Protein 4YF4 (pdb70)

B-factor: mean 24.57, std 9.75, range [5.61, 74.98]

CATH classification: 3.40.1050.10

Structure (mmCIF, N/CA/C/O backbone):
data_4YF4
#
_entry.id   4YF4
#
_cell.length_a   101.142
_cell.length_b   154.345
_cell.length_c   157.732
_cell.angle_alpha   90.00
_cell.angle_beta   90.00
_cell.angle_gamma   90.00
#
_symmetry.space_group_name_H-M   'F 2 2 2'
#
loop_
_entity.id
_entity.type
_entity.pdbx_description
1 polymer 'Beta-carbonic anhydrase 1'
2 non-polymer 'ZINC ION'
3 non-polymer 'MAGNESIUM ION'
4 non-polymer 'CHLORIDE ION'
5 water water
#
loop_
_atom_site.group_PDB
_atom_site.id
_atom_site.type_symbol
_atom_site.label_atom_id
_atom_site.label_alt_id
_atom_site.label_comp_id
_atom_site.label_asym_id
_atom_site.label_entity_id
_atom_site.label_seq_id
_atom_site.pdbx_PDB_ins_code
_atom_site.Cartn_x
_atom_site.Cartn_y
_atom_site.Cartn_z
_atom_site.occupancy
_atom_site.B_iso_or_equiv
_atom_site.auth_seq_id
_atom_site.auth_comp_id
_atom_site.auth_asym_id
_atom_site.auth_atom_id
_atom_site.pdbx_PDB_model_num
ATOM 1 N N . GLY A 1 10 ? 2.745 -11.579 -28.555 1.00 54.29 1 GLY A N 1
ATOM 2 C CA . GLY A 1 10 ? 2.423 -12.951 -28.910 1.00 47.13 1 GLY A CA 1
ATOM 3 C C . GLY A 1 10 ? 3.186 -13.959 -28.072 1.00 38.95 1 GLY A C 1
ATOM 4 O O . GLY A 1 10 ? 4.409 -13.906 -27.978 1.00 38.71 1 GLY A O 1
ATOM 5 N N . THR A 1 11 ? 2.457 -14.877 -27.451 1.00 25.06 2 THR A N 1
ATOM 6 C CA . THR A 1 11 ? 3.064 -15.944 -26.655 1.00 21.99 2 THR A CA 1
ATOM 7 C C . THR A 1 11 ? 2.944 -17.271 -27.389 1.00 24.18 2 THR A C 1
ATOM 8 O O . THR A 1 11 ? 2.276 -17.345 -28.420 1.00 18.06 2 THR A O 1
ATOM 12 N N . VAL A 1 12 ? 3.595 -18.315 -26.871 1.00 18.48 3 VAL A N 1
ATOM 13 C CA . VAL A 1 12 ? 3.417 -19.656 -27.418 1.00 19.18 3 VAL A CA 1
ATOM 14 C C . VAL A 1 12 ? 1.961 -20.097 -27.262 1.00 18.51 3 VAL A C 1
ATOM 15 O O . VAL A 1 12 ? 1.401 -20.747 -28.151 1.00 23.07 3 VAL A O 1
ATOM 19 N N . THR A 1 13 ? 1.353 -19.731 -26.135 1.00 19.26 4 THR A N 1
ATOM 20 C CA . THR A 1 13 ? -0.060 -20.032 -25.891 1.00 18.58 4 THR A CA 1
ATOM 21 C C . THR A 1 13 ? -0.912 -19.496 -27.041 1.00 18.97 4 THR A C 1
ATOM 22 O O . THR A 1 13 ? -1.787 -20.202 -27.548 1.00 18.99 4 THR A O 1
ATOM 26 N N . ASP A 1 14 ? -0.644 -18.259 -27.466 1.00 19.56 5 ASP A N 1
ATOM 27 C CA . ASP A 1 14 ? -1.389 -17.679 -28.597 1.00 20.48 5 ASP A CA 1
ATOM 28 C C . ASP A 1 14 ? -1.234 -18.534 -29.854 1.00 24.87 5 ASP A C 1
ATOM 29 O O . ASP A 1 14 ? -2.194 -18.767 -30.582 1.00 22.88 5 ASP A O 1
ATOM 34 N N . ASP A 1 15 ? -0.010 -18.982 -30.110 1.00 19.00 6 ASP A N 1
ATOM 35 C CA . ASP A 1 15 ? 0.284 -19.802 -31.280 1.00 19.29 6 ASP A CA 1
ATOM 36 C C . ASP A 1 15 ? -0.468 -21.128 -31.197 1.00 22.31 6 ASP A C 1
ATOM 37 O O . ASP A 1 15 ? -1.057 -21.583 -32.180 1.00 20.59 6 ASP A O 1
ATOM 42 N N . TYR A 1 16 ? -0.439 -21.743 -30.018 1.00 16.71 7 TYR A N 1
ATOM 43 C CA . TYR A 1 16 ? -1.095 -23.034 -29.831 1.00 17.40 7 TYR A CA 1
ATOM 44 C C . TYR A 1 16 ? -2.616 -22.917 -30.005 1.00 21.22 7 TYR A C 1
ATOM 45 O O . TYR A 1 16 ? -3.243 -23.804 -30.572 1.00 18.04 7 TYR A O 1
ATOM 54 N N . LEU A 1 17 ? -3.197 -21.817 -29.524 1.00 23.15 8 LEU A N 1
ATOM 55 C CA . LEU A 1 17 ? -4.623 -21.561 -29.724 1.00 23.99 8 LEU A CA 1
ATOM 56 C C . LEU A 1 17 ? -4.949 -21.419 -31.206 1.00 24.41 8 LEU A C 1
ATOM 57 O O . LEU A 1 17 ? -5.970 -21.923 -31.673 1.00 23.49 8 LEU A O 1
ATOM 62 N N . ALA A 1 18 ? -4.077 -20.738 -31.947 1.00 22.78 9 ALA A N 1
ATOM 63 C CA . ALA A 1 18 ? -4.242 -20.630 -33.387 1.00 25.88 9 ALA A CA 1
ATOM 64 C C . ALA A 1 18 ? -4.210 -22.015 -34.031 1.00 26.72 9 ALA A C 1
ATOM 65 O O . ALA A 1 18 ? -5.012 -22.303 -34.923 1.00 22.06 9 ALA A O 1
ATOM 67 N N . ASN A 1 19 ? -3.293 -22.870 -33.576 1.00 26.72 10 ASN A N 1
ATOM 68 C CA . ASN A 1 19 ? -3.244 -24.251 -34.051 1.00 23.92 10 ASN A CA 1
ATOM 69 C C . ASN A 1 19 ? -4.560 -24.962 -33.781 1.00 24.89 10 ASN A C 1
ATOM 70 O O . ASN A 1 19 ? -5.022 -25.770 -34.591 1.00 22.62 10 ASN A O 1
ATOM 75 N N . ASN A 1 20 ? -5.172 -24.647 -32.644 1.00 20.11 11 ASN A N 1
ATOM 76 C CA . ASN A 1 20 ? -6.399 -25.320 -32.257 1.00 18.62 11 ASN A CA 1
ATOM 77 C C . ASN A 1 20 ? -7.580 -25.020 -33.182 1.00 21.82 11 ASN A C 1
ATOM 78 O O . ASN A 1 20 ? -8.453 -25.870 -33.384 1.00 21.63 11 ASN A O 1
ATOM 83 N N . VAL A 1 21 ? -7.587 -23.824 -33.763 1.00 21.33 12 VAL A N 1
ATOM 84 C CA . VAL A 1 21 ? -8.607 -23.454 -34.734 1.00 23.73 12 VAL A CA 1
ATOM 85 C C . VAL A 1 21 ? -8.541 -24.389 -35.938 1.00 23.99 12 VAL A C 1
ATOM 86 O O . VAL A 1 21 ? -9.570 -24.832 -36.443 1.00 25.04 12 VAL A O 1
ATOM 90 N N . ASP A 1 22 ? -7.325 -24.691 -36.384 1.00 25.45 13 ASP A N 1
ATOM 91 C CA . ASP A 1 22 ? -7.126 -25.624 -37.498 1.00 26.32 13 ASP A CA 1
ATOM 92 C C . ASP A 1 22 ? -7.483 -27.047 -37.101 1.00 24.43 13 ASP A C 1
ATOM 93 O O . ASP A 1 22 ? -8.084 -27.784 -37.882 1.00 32.48 13 ASP A O 1
ATOM 98 N N . TYR A 1 23 ? -7.107 -27.437 -35.886 1.00 26.25 14 TYR A N 1
ATOM 99 C CA . TYR A 1 23 ? -7.461 -28.758 -35.377 1.00 24.66 14 TYR A CA 1
ATOM 100 C C . TYR A 1 23 ? -8.980 -28.907 -35.376 1.00 26.41 14 TYR A C 1
ATOM 101 O O . TYR A 1 23 ? -9.521 -29.909 -35.843 1.00 25.76 14 TYR A O 1
ATOM 110 N N . ALA A 1 24 ? -9.655 -27.881 -34.870 1.00 25.10 15 ALA A N 1
ATOM 111 C CA . ALA A 1 24 ? -11.107 -27.889 -34.743 1.00 24.67 15 ALA A CA 1
ATOM 112 C C . ALA A 1 24 ? -11.816 -28.004 -36.087 1.00 29.02 15 ALA A C 1
ATOM 113 O O . ALA A 1 24 ? -12.880 -28.626 -36.189 1.00 28.26 15 ALA A O 1
ATOM 115 N N . SER A 1 25 ? -11.231 -27.397 -37.117 1.00 28.35 16 SER A N 1
ATOM 116 C CA . SER A 1 25 ? -11.835 -27.390 -38.451 1.00 37.31 16 SER A CA 1
ATOM 117 C C . SER A 1 25 ? -11.993 -28.791 -39.043 1.00 40.63 16 SER A C 1
ATOM 118 O O . SER A 1 25 ? -12.883 -29.031 -39.858 1.00 45.45 16 SER A O 1
ATOM 121 N N . GLY A 1 26 ? -11.141 -29.719 -38.625 1.00 40.75 17 GLY A N 1
ATOM 122 C CA . GLY A 1 26 ? -11.212 -31.079 -39.129 1.00 47.46 17 GLY A CA 1
ATOM 123 C C . GLY A 1 26 ? -11.549 -32.104 -38.062 1.00 46.95 17 GLY A C 1
ATOM 124 O O . GLY A 1 26 ? -11.214 -33.281 -38.202 1.00 46.31 17 GLY A O 1
ATOM 125 N N . PHE A 1 27 ? -12.216 -31.658 -36.999 1.00 40.94 18 PHE A N 1
ATOM 126 C CA . PHE A 1 27 ? -12.539 -32.532 -35.874 1.00 34.90 18 PHE A CA 1
ATOM 127 C C . PHE A 1 27 ? -13.863 -33.261 -36.050 1.00 41.34 18 PHE A C 1
ATOM 128 O O . PHE A 1 27 ? -14.861 -32.678 -36.469 1.00 46.36 18 PHE A O 1
ATOM 136 N N . LYS A 1 28 ? -13.859 -34.542 -35.708 1.00 49.50 19 LYS A N 1
ATOM 137 C CA . LYS A 1 28 ? -15.082 -35.327 -35.659 1.00 53.25 19 LYS A CA 1
ATOM 138 C C . LYS A 1 28 ? -15.319 -35.765 -34.219 1.00 47.27 19 LYS A C 1
ATOM 139 O O . LYS A 1 28 ? -14.389 -36.182 -33.521 1.00 45.61 19 LYS A O 1
ATOM 145 N N . GLY A 1 29 ? -16.562 -35.656 -33.768 1.00 39.98 20 GLY A N 1
ATOM 146 C CA . GLY A 1 29 ? -16.894 -35.985 -32.393 1.00 31.31 20 GLY A CA 1
ATOM 147 C C . GLY A 1 29 ? -18.339 -35.636 -32.132 1.00 33.25 20 GLY A C 1
ATOM 148 O O . GLY A 1 29 ? -18.988 -35.049 -32.987 1.00 37.00 20 GLY A O 1
ATOM 149 N N . PRO A 1 30 ? -18.843 -35.961 -30.937 1.00 32.61 21 PRO A N 1
ATOM 150 C CA . PRO A 1 30 ? -18.071 -36.507 -29.823 1.00 30.27 21 PRO A CA 1
ATOM 151 C C . PRO A 1 30 ? -17.933 -38.033 -29.846 1.00 31.24 21 PRO A C 1
ATOM 152 O O . PRO A 1 30 ? -18.770 -38.747 -30.413 1.00 31.07 21 PRO A O 1
ATOM 156 N N . LEU A 1 31 ? -16.867 -38.517 -29.217 1.00 25.45 22 LEU A N 1
ATOM 157 C CA . LEU A 1 31 ? -16.664 -39.952 -29.004 1.00 27.79 22 LEU A CA 1
ATOM 158 C C . LEU A 1 31 ? -17.162 -40.280 -27.605 1.00 28.83 22 LEU A C 1
ATOM 159 O O . LEU A 1 31 ? -17.346 -39.376 -26.793 1.00 31.68 22 LEU A O 1
ATOM 164 N N . PRO A 1 32 ? -17.388 -41.570 -27.309 1.00 31.98 23 PRO A N 1
ATOM 165 C CA . PRO A 1 32 ? -17.768 -41.936 -25.937 1.00 32.14 23 PRO A CA 1
ATOM 166 C C . PRO A 1 32 ? -16.647 -41.679 -24.930 1.00 22.88 23 PRO A C 1
ATOM 167 O O . PRO A 1 32 ? -15.465 -41.724 -25.271 1.00 21.82 23 PRO A O 1
ATOM 171 N N . MET A 1 33 ? -17.029 -41.440 -23.682 1.00 19.66 24 MET A N 1
ATOM 172 C CA . MET A 1 33 ? -16.073 -41.239 -22.591 1.00 20.13 24 MET A CA 1
ATOM 173 C C . MET A 1 33 ? -15.149 -42.444 -22.284 1.00 20.02 24 MET A C 1
ATOM 174 O O . MET A 1 33 ? -13.937 -42.272 -22.119 1.00 20.71 24 MET A O 1
ATOM 179 N N . PRO A 1 34 ? -15.708 -43.671 -22.193 1.00 20.95 25 PRO A N 1
ATOM 180 C CA . PRO A 1 34 ? -14.800 -44.761 -21.815 1.00 20.84 25 PRO A CA 1
ATOM 181 C C . PRO A 1 34 ? -13.782 -45.085 -22.915 1.00 22.81 25 PRO A C 1
ATOM 182 O O . PRO A 1 34 ? -14.166 -45.189 -24.076 1.00 21.65 25 PRO A O 1
ATOM 186 N N . PRO A 1 35 ? -12.500 -45.235 -22.544 1.00 19.98 26 PRO A N 1
ATOM 187 C CA . PRO A 1 35 ? -11.449 -45.639 -23.486 1.00 18.68 26 PRO A CA 1
ATOM 188 C C . PRO A 1 35 ? -11.871 -46.873 -24.290 1.00 19.89 26 PRO A C 1
ATOM 189 O O . PRO A 1 35 ? -12.157 -47.915 -23.706 1.00 17.42 26 PRO A O 1
ATOM 193 N N . SER A 1 36 ? -11.932 -46.753 -25.613 1.00 22.07 27 SER A N 1
ATOM 194 C CA . SER A 1 36 ? -12.394 -47.867 -26.438 1.00 24.41 27 SER A CA 1
ATOM 195 C C . SER A 1 36 ? -11.457 -49.067 -26.337 1.00 18.01 27 SER A C 1
ATOM 196 O O . SER A 1 36 ? -11.856 -50.191 -26.599 1.00 21.15 27 SER A O 1
ATOM 199 N N . LYS A 1 37 ? -10.214 -48.831 -25.933 1.00 22.10 28 LYS A N 1
ATOM 200 C CA . LYS A 1 37 ? -9.241 -49.917 -25.843 1.00 24.28 28 LYS A CA 1
ATOM 201 C C . LYS A 1 37 ? -8.960 -50.321 -24.401 1.00 22.42 28 LYS A C 1
ATOM 202 O O . LYS A 1 37 ? -8.070 -51.128 -24.144 1.00 20.10 28 LYS A O 1
ATOM 208 N N . HIS A 1 38 ? -9.713 -49.747 -23.465 1.00 19.09 29 HIS A N 1
ATOM 209 C CA . HIS A 1 38 ? -9.622 -50.146 -22.056 1.00 19.37 29 HIS A CA 1
ATOM 210 C C . HIS A 1 38 ? -8.173 -50.220 -21.566 1.00 19.51 29 HIS A C 1
ATOM 211 O O . HIS A 1 38 ? -7.745 -51.220 -20.987 1.00 18.18 29 HIS A O 1
ATOM 218 N N . ILE A 1 39 ? -7.414 -49.161 -21.824 1.00 18.03 30 ILE A N 1
ATOM 219 C CA . ILE A 1 39 ? -6.003 -49.156 -21.458 1.00 17.27 30 ILE A CA 1
ATOM 220 C C . ILE A 1 39 ? -5.634 -47.802 -20.875 1.00 19.24 30 ILE A C 1
ATOM 221 O O . ILE A 1 39 ? -6.232 -46.780 -21.246 1.00 14.11 30 ILE A O 1
ATOM 226 N N . ALA A 1 40 ? -4.686 -47.808 -19.933 1.00 12.60 31 ALA A N 1
ATOM 227 C CA . ALA A 1 40 ? -4.128 -46.581 -19.370 1.00 11.91 31 ALA A CA 1
ATOM 228 C C . ALA A 1 40 ? -2.606 -46.560 -19.521 1.00 12.16 31 ALA A C 1
ATOM 229 O O . ALA A 1 40 ? -1.928 -47.561 -19.256 1.00 15.12 31 ALA A O 1
ATOM 231 N N . ILE A 1 41 ? -2.081 -45.422 -19.973 1.00 11.38 32 ILE A N 1
ATOM 232 C CA . ILE A 1 41 ? -0.647 -45.207 -20.091 1.00 18.09 32 ILE A CA 1
ATOM 233 C C . ILE A 1 41 ? -0.229 -44.245 -18.980 1.00 17.18 32 ILE A C 1
ATOM 234 O O . ILE A 1 41 ? -0.862 -43.205 -18.799 1.00 15.81 32 ILE A O 1
ATOM 239 N N . VAL A 1 42 ? 0.806 -44.604 -18.222 1.00 10.56 33 VAL A N 1
ATOM 240 C CA . VAL A 1 42 ? 1.465 -43.674 -17.296 1.00 13.96 33 VAL A CA 1
ATOM 241 C C . VAL A 1 42 ? 2.783 -43.301 -17.935 1.00 18.29 33 VAL A C 1
ATOM 242 O O . VAL A 1 42 ? 3.596 -44.174 -18.254 1.00 18.79 33 VAL A O 1
ATOM 246 N N . ALA A 1 43 ? 2.997 -42.007 -18.145 1.00 14.12 34 ALA A N 1
ATOM 247 C CA . ALA A 1 43 ? 4.181 -41.581 -18.846 1.00 15.54 34 ALA A CA 1
ATOM 248 C C . ALA A 1 43 ? 4.804 -40.346 -18.206 1.00 18.95 34 ALA A C 1
ATOM 249 O O . ALA A 1 43 ? 4.281 -39.776 -17.244 1.00 15.05 34 ALA A O 1
ATOM 251 N N . CYS A 1 44 ? 5.941 -39.947 -18.749 1.00 20.63 35 CYS A N 1
ATOM 252 C CA A CYS A 1 44 ? 6.641 -38.782 -18.262 0.70 20.23 35 CYS A CA 1
ATOM 253 C CA B CYS A 1 44 ? 6.642 -38.769 -18.259 0.30 20.21 35 CYS A CA 1
ATOM 254 C C . CYS A 1 44 ? 6.160 -37.539 -19.009 1.00 21.03 35 CYS A C 1
ATOM 255 O O . CYS A 1 44 ? 5.692 -37.637 -20.144 1.00 21.95 35 CYS A O 1
ATOM 260 N N . MET A 1 45 ? 6.291 -36.375 -18.385 1.00 19.79 36 MET A N 1
ATOM 261 C CA . MET A 1 45 ? 5.854 -35.134 -19.031 1.00 18.93 36 MET A CA 1
ATOM 262 C C . MET A 1 45 ? 6.859 -34.637 -20.071 1.00 16.16 36 MET A C 1
ATOM 263 O O . MET A 1 45 ? 6.581 -33.672 -20.801 1.00 10.90 36 MET A O 1
ATOM 268 N N . ASP A 1 46 ? 8.022 -35.294 -20.121 1.00 15.88 37 ASP A N 1
ATOM 269 C CA . ASP A 1 46 ? 9.123 -34.938 -21.019 1.00 15.18 37 ASP A CA 1
ATOM 270 C C . ASP A 1 46 ? 8.675 -34.485 -22.408 1.00 15.02 37 ASP A C 1
ATOM 271 O O . ASP A 1 46 ? 7.856 -35.135 -23.072 1.00 15.78 37 ASP A O 1
ATOM 276 N N . ALA A 1 47 ? 9.220 -33.356 -22.835 1.00 15.27 38 ALA A N 1
ATOM 277 C CA . ALA A 1 47 ? 8.856 -32.737 -24.107 1.00 18.82 38 ALA A CA 1
ATOM 278 C C . ALA A 1 47 ? 9.145 -33.640 -25.310 1.00 20.38 38 ALA A C 1
ATOM 279 O O . ALA A 1 47 ? 8.613 -33.429 -26.396 1.00 19.81 38 ALA A O 1
ATOM 281 N N . ARG A 1 48 ? 9.991 -34.645 -25.119 1.00 17.04 39 ARG A N 1
ATOM 282 C CA . ARG A 1 48 ? 10.402 -35.481 -26.243 1.00 18.20 39 ARG A CA 1
ATOM 283 C C . ARG A 1 48 ? 9.507 -36.709 -26.401 1.00 22.22 39 ARG A C 1
ATOM 284 O O . ARG A 1 48 ? 9.732 -37.536 -27.276 1.00 21.40 39 ARG A O 1
ATOM 292 N N . LEU A 1 49 ? 8.486 -36.816 -25.555 1.00 17.32 40 LEU A N 1
ATOM 293 C CA . LEU A 1 49 ? 7.589 -37.968 -25.600 1.00 17.52 40 LEU A CA 1
ATOM 294 C C . LEU A 1 49 ? 6.216 -37.608 -26.134 1.00 19.92 40 LEU A C 1
ATOM 295 O O . LEU A 1 49 ? 5.376 -37.085 -25.408 1.00 15.92 40 LEU A O 1
ATOM 300 N N . ASP A 1 50 ? 6.002 -37.874 -27.417 1.00 15.33 41 ASP A N 1
ATOM 301 C CA . ASP A 1 50 ? 4.664 -37.780 -27.993 1.00 18.07 41 ASP A CA 1
ATOM 302 C C . ASP A 1 50 ? 4.030 -39.154 -27.803 1.00 22.08 41 ASP A C 1
ATOM 303 O O . ASP A 1 50 ? 4.107 -39.991 -28.700 1.00 19.37 41 ASP A O 1
ATOM 308 N N . VAL A 1 51 ? 3.429 -39.376 -26.634 1.00 17.06 42 VAL A N 1
ATOM 309 C CA . VAL A 1 51 ? 2.864 -40.677 -26.258 1.00 16.15 42 VAL A CA 1
ATOM 310 C C . VAL A 1 51 ? 1.926 -41.282 -27.312 1.00 20.06 42 VAL A C 1
ATOM 311 O O . VAL A 1 51 ? 2.041 -42.463 -27.648 1.00 15.44 42 VAL A O 1
ATOM 315 N N . TYR A 1 52 ? 1.020 -40.471 -27.848 1.00 15.10 43 TYR A N 1
ATOM 316 C CA . TYR A 1 52 ? 0.098 -40.948 -28.879 1.00 17.03 43 TYR A CA 1
ATOM 317 C C . TYR A 1 52 ? 0.829 -41.512 -30.109 1.00 24.11 43 TYR A C 1
ATOM 318 O O . TYR A 1 52 ? 0.542 -42.628 -30.561 1.00 16.43 43 TYR A O 1
ATOM 327 N N . ARG A 1 53 ? 1.769 -40.752 -30.666 0.96 15.26 44 ARG A N 1
ATOM 328 C CA . ARG A 1 53 ? 2.461 -41.226 -31.862 0.96 18.56 44 ARG A CA 1
ATOM 329 C C . ARG A 1 53 ? 3.407 -42.375 -31.510 0.96 17.62 44 ARG A C 1
ATOM 330 O O . ARG A 1 53 ? 3.615 -43.275 -32.302 0.96 18.17 44 ARG A O 1
ATOM 338 N N . MET A 1 54 ? 3.947 -42.350 -30.302 1.00 20.24 45 MET A N 1
ATOM 339 C CA . MET A 1 54 ? 4.895 -43.372 -29.890 1.00 20.39 45 MET A CA 1
ATOM 340 C C . MET A 1 54 ? 4.286 -44.783 -29.889 1.00 19.26 45 MET A C 1
ATOM 341 O O . MET A 1 54 ? 4.969 -45.768 -30.202 1.00 20.82 45 MET A O 1
ATOM 346 N N . LEU A 1 55 ? 2.998 -44.857 -29.556 1.00 18.15 46 LEU A N 1
ATOM 347 C CA . LEU A 1 55 ? 2.260 -46.113 -29.427 1.00 15.96 46 LEU A CA 1
ATOM 348 C C . LEU A 1 55 ? 1.160 -46.298 -30.474 1.00 19.02 46 LEU A C 1
ATOM 349 O O . LEU A 1 55 ? 0.381 -47.250 -30.386 1.00 16.90 46 LEU A O 1
ATOM 354 N N . GLY A 1 56 ? 1.083 -45.394 -31.450 1.00 20.44 47 GLY A N 1
ATOM 355 C CA . GLY A 1 56 ? 0.061 -45.463 -32.482 1.00 23.40 47 GLY A CA 1
ATOM 356 C C . GLY A 1 56 ? -1.372 -45.364 -31.967 1.00 26.94 47 GLY A C 1
ATOM 357 O O . GLY A 1 56 ? -2.276 -46.018 -32.499 1.00 23.77 47 GLY A O 1
ATOM 358 N N . ILE A 1 57 ? -1.571 -44.547 -30.934 1.00 19.78 48 ILE A N 1
ATOM 359 C CA . ILE A 1 57 ? -2.879 -44.368 -30.303 1.00 21.48 48 ILE A CA 1
ATOM 360 C C . ILE A 1 57 ? -3.775 -43.435 -31.123 1.00 20.44 48 ILE A C 1
ATOM 361 O O . ILE A 1 57 ? -3.302 -42.432 -31.655 1.00 18.00 48 ILE A O 1
ATOM 366 N N . LYS A 1 58 ? -5.059 -43.775 -31.228 1.00 18.55 49 LYS A N 1
ATOM 367 C CA . LYS A 1 58 ? -6.037 -42.907 -31.882 1.00 17.19 49 LYS A CA 1
ATOM 368 C C . LYS A 1 58 ? -6.939 -42.281 -30.830 1.00 16.55 49 LYS A C 1
ATOM 369 O O . LYS A 1 58 ? -7.025 -42.778 -29.700 1.00 22.72 49 LYS A O 1
ATOM 375 N N . GLU A 1 59 ? -7.624 -41.198 -31.197 1.00 20.68 50 GLU A N 1
ATOM 376 C CA . GLU A 1 59 ? -8.539 -40.533 -30.267 1.00 22.27 50 GLU A CA 1
ATOM 377 C C . GLU A 1 59 ? -9.607 -41.488 -29.743 1.00 17.77 50 GLU A C 1
ATOM 378 O O . GLU A 1 59 ? -10.207 -42.243 -30.506 1.00 18.76 50 GLU A O 1
ATOM 384 N N . GLY A 1 60 ? -9.833 -41.446 -28.435 1.00 19.21 51 GLY A N 1
ATOM 385 C CA . GLY A 1 60 ? -10.909 -42.191 -27.816 1.00 19.29 51 GLY A CA 1
ATOM 386 C C . GLY A 1 60 ? -10.504 -43.559 -27.291 1.00 18.24 51 GLY A C 1
ATOM 387 O O . GLY A 1 60 ? -11.325 -44.257 -26.692 1.00 18.30 51 GLY A O 1
ATOM 388 N N . GLU A 1 61 ? -9.244 -43.934 -27.502 1.00 17.07 52 GLU A N 1
ATOM 389 C CA . GLU A 1 61 ? -8.789 -45.289 -27.183 1.00 22.64 52 GLU A CA 1
ATOM 390 C C . GLU A 1 61 ? -8.253 -45.478 -25.774 1.00 19.21 52 GLU A C 1
ATOM 391 O O . GLU A 1 61 ? -8.528 -46.505 -25.142 1.00 20.55 52 GLU A O 1
ATOM 397 N N . ALA A 1 62 ? -7.485 -44.501 -25.290 1.00 14.24 53 ALA A N 1
ATOM 398 C CA . ALA A 1 62 ? -6.599 -44.724 -24.148 1.00 13.53 53 ALA A CA 1
ATOM 399 C C . ALA A 1 62 ? -6.563 -43.539 -23.192 1.00 17.42 53 ALA A C 1
ATOM 400 O O . ALA A 1 62 ? -6.536 -42.393 -23.629 1.00 17.22 53 ALA A O 1
ATOM 402 N N . HIS A 1 63 ? -6.558 -43.811 -21.893 1.00 19.02 54 HIS A N 1
ATOM 403 C CA . HIS A 1 63 ? -6.236 -42.763 -20.940 1.00 14.28 54 HIS A CA 1
ATOM 404 C C . HIS A 1 63 ? -4.735 -42.583 -20.960 1.00 16.92 54 HIS A C 1
ATOM 405 O O . HIS A 1 63 ? -3.981 -43.565 -21.034 1.00 15.48 54 HIS A O 1
ATOM 412 N N . VAL A 1 64 ? -4.296 -41.332 -20.900 1.00 11.03 55 VAL A N 1
ATOM 413 C CA . VAL A 1 64 ? -2.876 -41.030 -20.783 1.00 11.63 55 VAL A CA 1
ATOM 414 C C . VAL A 1 64 ? -2.619 -40.151 -19.559 1.00 13.07 55 VAL A C 1
ATOM 415 O O . VAL A 1 64 ? -3.172 -39.049 -19.450 1.00 18.25 55 VAL A O 1
ATOM 419 N N . ILE A 1 65 ? -1.795 -40.643 -18.636 1.00 11.00 56 ILE A N 1
ATOM 420 C CA . ILE A 1 65 ? -1.484 -39.943 -17.391 1.00 9.62 56 ILE A CA 1
ATOM 421 C C . ILE A 1 65 ? -0.001 -39.583 -17.474 1.00 15.90 56 ILE A C 1
ATOM 422 O O . ILE A 1 65 ? 0.813 -40.429 -17.870 1.00 15.86 56 ILE A O 1
ATOM 427 N N . ARG A 1 66 ? 0.347 -38.323 -17.188 1.00 11.85 57 ARG A N 1
ATOM 428 C CA . ARG A 1 66 ? 1.741 -37.885 -17.300 1.00 13.26 57 ARG A CA 1
ATOM 429 C C . ARG A 1 66 ? 2.128 -36.961 -16.160 1.00 18.71 57 ARG A C 1
ATOM 430 O O . ARG A 1 66 ? 1.357 -36.072 -15.788 1.00 11.13 57 ARG A O 1
ATOM 438 N N . ASN A 1 67 ? 3.319 -37.176 -15.604 1.00 14.61 58 ASN A N 1
ATOM 439 C CA . ASN A 1 67 ? 3.873 -36.244 -14.627 1.00 12.72 58 ASN A CA 1
ATOM 440 C C . ASN A 1 67 ? 5.403 -36.183 -14.724 1.00 15.32 58 ASN A C 1
ATOM 441 O O . ASN A 1 67 ? 6.003 -36.862 -15.571 1.00 11.59 58 ASN A O 1
ATOM 446 N N . ALA A 1 68 ? 6.047 -35.377 -13.884 1.00 14.27 59 ALA A N 1
ATOM 447 C CA . ALA A 1 68 ? 7.512 -35.365 -13.886 1.00 12.46 59 ALA A CA 1
ATOM 448 C C . ALA A 1 68 ? 8.087 -36.725 -13.467 1.00 17.22 59 ALA A C 1
ATOM 449 O O . ALA A 1 68 ? 7.872 -37.158 -12.340 1.00 13.48 59 ALA A O 1
ATOM 451 N N . GLY A 1 69 ? 8.810 -37.379 -14.377 1.00 18.73 60 GLY A N 1
ATOM 452 C CA . GLY A 1 69 ? 9.495 -38.634 -14.083 1.00 17.07 60 GLY A CA 1
ATOM 453 C C . GLY A 1 69 ? 8.699 -39.924 -14.176 1.00 11.29 60 GLY A C 1
ATOM 454 O O . GLY A 1 69 ? 9.241 -41.001 -13.894 1.00 12.42 60 GLY A O 1
ATOM 455 N N . CYS A 1 70 ? 7.444 -39.840 -14.634 1.00 10.90 61 CYS A N 1
ATOM 456 C CA A CYS A 1 70 ? 6.554 -41.013 -14.734 0.70 16.00 61 CYS A CA 1
ATOM 457 C CA B CYS A 1 70 ? 6.584 -41.012 -14.746 0.30 15.94 61 CYS A CA 1
ATOM 458 C C . CYS A 1 70 ? 6.481 -41.726 -13.390 1.00 16.93 61 CYS A C 1
ATOM 459 O O . CYS A 1 70 ? 6.581 -42.958 -13.296 1.00 17.14 61 CYS A O 1
ATOM 464 N N . VAL A 1 71 ? 6.293 -40.938 -12.345 1.00 12.63 62 VAL A N 1
ATOM 465 C CA . VAL A 1 71 ? 6.293 -41.434 -10.985 1.00 13.04 62 VAL A CA 1
ATOM 466 C C . VAL A 1 71 ? 4.899 -41.893 -10.592 1.00 9.73 62 VAL A C 1
ATOM 467 O O . VAL A 1 71 ? 3.926 -41.157 -10.785 1.00 15.42 62 VAL A O 1
ATOM 471 N N . VAL A 1 72 ? 4.796 -43.082 -10.008 1.00 10.72 63 VAL A N 1
ATOM 472 C CA . VAL A 1 72 ? 3.517 -43.538 -9.477 1.00 9.93 63 VAL A CA 1
ATOM 473 C C . VAL A 1 72 ? 3.250 -42.869 -8.124 1.00 12.56 63 VAL A C 1
ATOM 474 O O . VAL A 1 72 ? 3.405 -43.469 -7.059 1.00 12.63 63 VAL A O 1
ATOM 478 N N . THR A 1 73 ? 2.883 -41.591 -8.188 1.00 13.68 64 THR A N 1
ATOM 479 C CA . THR A 1 73 ? 2.451 -40.848 -7.021 1.00 18.28 64 THR A CA 1
ATOM 480 C C . THR A 1 73 ? 1.032 -41.266 -6.672 1.00 14.23 64 THR A C 1
ATOM 481 O O . THR A 1 73 ? 0.380 -42.016 -7.409 1.00 14.87 64 THR A O 1
ATOM 485 N N . ASP A 1 74 ? 0.531 -40.740 -5.567 1.00 14.09 65 ASP A N 1
ATOM 486 C CA . ASP A 1 74 ? -0.851 -40.960 -5.216 1.00 14.73 65 ASP A CA 1
ATOM 487 C C . ASP A 1 74 ? -1.816 -40.350 -6.221 1.00 14.87 65 ASP A C 1
ATOM 488 O O . ASP A 1 74 ? -2.942 -40.812 -6.340 1.00 12.81 65 ASP A O 1
ATOM 493 N N . ASP A 1 75 ? -1.382 -39.318 -6.938 1.00 13.83 66 ASP A N 1
ATOM 494 C CA . ASP A 1 75 ? -2.226 -38.730 -7.977 1.00 17.92 66 ASP A CA 1
ATOM 495 C C . ASP A 1 75 ? -2.368 -39.753 -9.116 1.00 15.29 66 ASP A C 1
ATOM 496 O O . ASP A 1 75 ? -3.433 -39.900 -9.706 1.00 13.07 66 ASP A O 1
ATOM 501 N N . VAL A 1 76 ? -1.293 -40.478 -9.399 1.00 13.17 67 VAL A N 1
ATOM 502 C CA . VAL A 1 76 ? -1.336 -41.510 -10.433 1.00 10.83 67 VAL A CA 1
ATOM 503 C C . VAL A 1 76 ? -2.208 -42.682 -9.959 1.00 11.54 67 VAL A C 1
ATOM 504 O O . VAL A 1 76 ? -3.019 -43.208 -10.725 1.00 13.31 67 VAL A O 1
ATOM 508 N N . ILE A 1 77 ? -2.081 -43.066 -8.687 1.00 12.51 68 ILE A N 1
ATOM 509 C CA . ILE A 1 77 ? -2.963 -44.106 -8.137 1.00 16.28 68 ILE A CA 1
ATOM 510 C C . ILE A 1 77 ? -4.432 -43.680 -8.218 1.00 16.97 68 ILE A C 1
ATOM 511 O O . ILE A 1 77 ? -5.281 -44.444 -8.667 1.00 16.35 68 ILE A O 1
ATOM 516 N N . ARG A 1 78 ? -4.716 -42.451 -7.783 1.00 15.08 69 ARG A N 1
ATOM 517 C CA . ARG A 1 78 ? -6.049 -41.856 -7.934 1.00 13.82 69 ARG A CA 1
ATOM 518 C C . ARG A 1 78 ? -6.562 -41.949 -9.383 1.00 11.97 69 ARG A C 1
ATOM 519 O O . ARG A 1 78 ? -7.692 -42.396 -9.624 1.00 13.99 69 ARG A O 1
ATOM 527 N N . SER A 1 79 ? -5.747 -41.506 -10.343 1.00 12.18 70 SER A N 1
ATOM 528 C CA . SER A 1 79 ? -6.168 -41.473 -11.740 1.00 14.91 70 SER A CA 1
ATOM 529 C C . SER A 1 79 ? -6.387 -42.891 -12.285 1.00 18.81 70 SER A C 1
ATOM 530 O O . SER A 1 79 ? -7.349 -43.141 -13.010 1.00 16.46 70 SER A O 1
ATOM 533 N N . LEU A 1 80 ? -5.518 -43.818 -11.908 1.00 16.69 71 LEU A N 1
ATOM 534 C CA . LEU A 1 80 ? -5.677 -45.208 -12.340 1.00 15.61 71 LEU A CA 1
ATOM 535 C C . LEU A 1 80 ? -6.905 -45.883 -11.705 1.00 18.09 71 LEU A C 1
ATOM 536 O O . LEU A 1 80 ? -7.592 -46.677 -12.356 1.00 15.66 71 LEU A O 1
ATOM 541 N N . ALA A 1 81 ? -7.157 -45.589 -10.431 1.00 15.27 72 ALA A N 1
ATOM 542 C CA . ALA A 1 81 ? -8.301 -46.147 -9.737 1.00 15.00 72 ALA A CA 1
ATOM 543 C C . ALA A 1 81 ? -9.583 -45.719 -10.426 1.00 19.32 72 ALA A C 1
ATOM 544 O O . ALA A 1 81 ? -10.475 -46.533 -10.633 1.00 17.17 72 ALA A O 1
ATOM 546 N N . ILE A 1 82 ? -9.662 -44.434 -10.776 1.00 17.36 73 ILE A N 1
ATOM 547 C CA . ILE A 1 82 ? -10.802 -43.886 -11.500 1.00 18.50 73 ILE A CA 1
ATOM 548 C C . ILE A 1 82 ? -10.907 -44.513 -12.885 1.00 16.82 73 ILE A C 1
ATOM 549 O O . ILE A 1 82 ? -11.987 -44.929 -13.307 1.00 19.05 73 ILE A O 1
ATOM 554 N N . SER A 1 83 ? -9.768 -44.583 -13.565 1.00 15.16 74 SER A N 1
ATOM 555 C CA . SER A 1 83 ? -9.677 -45.153 -14.903 1.00 13.88 74 SER A CA 1
ATOM 556 C C . SER A 1 83 ? -10.249 -46.566 -14.979 1.00 14.54 74 SER A C 1
ATOM 557 O O . SER A 1 83 ? -10.989 -46.876 -15.901 1.00 16.40 74 SER A O 1
ATOM 560 N N . GLN A 1 84 ? -9.897 -47.407 -14.010 1.00 19.28 75 GLN A N 1
ATOM 561 C CA . GLN A 1 84 ? -10.349 -48.804 -13.980 1.00 16.32 75 GLN A CA 1
ATOM 562 C C . GLN A 1 84 ? -11.772 -48.962 -13.453 1.00 21.21 75 GLN A C 1
ATOM 563 O O . GLN A 1 84 ? -12.612 -49.595 -14.098 1.00 27.07 75 GLN A O 1
ATOM 569 N N . ARG A 1 85 ? -12.040 -48.384 -12.283 1.00 19.22 76 ARG A N 1
ATOM 570 C CA . ARG A 1 85 ? -13.317 -48.578 -11.599 1.00 22.92 76 ARG A CA 1
ATOM 571 C C . ARG A 1 85 ? -14.497 -47.865 -12.261 1.00 20.51 76 ARG A C 1
ATOM 572 O O . ARG A 1 85 ? -15.593 -48.414 -12.322 1.00 25.04 76 ARG A O 1
ATOM 580 N N . LEU A 1 86 ? -14.277 -46.667 -12.784 1.00 16.76 77 LEU A N 1
ATOM 581 C CA . LEU A 1 86 ? -15.376 -45.912 -13.371 1.00 24.42 77 LEU A CA 1
ATOM 582 C C . LEU A 1 86 ? -15.457 -46.004 -14.898 1.00 25.17 77 LEU A C 1
ATOM 583 O O . LEU A 1 86 ? -16.539 -45.877 -15.484 1.00 21.53 77 LEU A O 1
ATOM 588 N N . LEU A 1 87 ? -14.320 -46.250 -15.536 1.00 19.00 78 LEU A N 1
ATOM 589 C CA . LEU A 1 87 ? -14.213 -46.153 -16.993 1.00 21.97 78 LEU A CA 1
ATOM 590 C C . LEU A 1 87 ? -13.621 -47.409 -17.643 1.00 21.30 78 LEU A C 1
ATOM 591 O O . LEU A 1 87 ? -13.251 -47.391 -18.814 1.00 23.13 78 LEU A O 1
ATOM 596 N N . GLY A 1 88 ? -13.525 -48.478 -16.863 1.00 17.60 79 GLY A N 1
ATOM 597 C CA . GLY A 1 88 ? -13.360 -49.827 -17.394 1.00 19.59 79 GLY A CA 1
ATOM 598 C C . GLY A 1 88 ? -12.022 -50.228 -18.005 1.00 19.67 79 GLY A C 1
ATOM 599 O O . GLY A 1 88 ? -11.961 -51.227 -18.710 1.00 23.66 79 GLY A O 1
ATOM 600 N N . THR A 1 89 ? -10.951 -49.479 -17.751 1.00 15.13 80 THR A N 1
ATOM 601 C CA . THR A 1 89 ? -9.640 -49.900 -18.265 1.00 15.26 80 THR A CA 1
ATOM 602 C C . THR A 1 89 ? -9.097 -51.138 -17.528 1.00 16.77 80 THR A C 1
ATOM 603 O O . THR A 1 89 ? -9.367 -51.349 -16.341 1.00 17.40 80 THR A O 1
ATOM 607 N N . ARG A 1 90 ? -8.345 -51.966 -18.246 1.00 16.64 81 ARG A N 1
ATOM 608 C CA . ARG A 1 90 ? -7.812 -53.200 -17.673 1.00 16.66 81 ARG A CA 1
ATOM 609 C C . ARG A 1 90 ? -6.349 -53.461 -18.053 1.00 18.49 81 ARG A C 1
ATOM 610 O O . ARG A 1 90 ? -5.796 -54.491 -17.700 1.00 23.94 81 ARG A O 1
ATOM 618 N N . GLU A 1 91 ? -5.727 -52.551 -18.793 1.00 19.03 82 GLU A N 1
ATOM 619 C CA . GLU A 1 91 ? -4.293 -52.683 -19.067 1.00 15.19 82 GLU A CA 1
ATOM 620 C C . GLU A 1 91 ? -3.576 -51.411 -18.620 1.00 16.22 82 GLU A C 1
ATOM 621 O O . GLU A 1 91 ? -4.147 -50.318 -18.668 1.00 16.93 82 GLU A O 1
ATOM 627 N N . ILE A 1 92 ? -2.339 -51.568 -18.162 1.00 16.10 83 ILE A N 1
ATOM 628 C CA . ILE A 1 92 ? -1.511 -50.433 -17.778 1.00 16.11 83 ILE A CA 1
ATOM 629 C C . ILE A 1 92 ? -0.147 -50.528 -18.450 1.00 17.98 83 ILE A C 1
ATOM 630 O O . ILE A 1 92 ? 0.518 -51.559 -18.366 1.00 16.95 83 ILE A O 1
ATOM 635 N N . ILE A 1 93 ? 0.261 -49.455 -19.128 1.00 15.09 84 ILE A N 1
ATOM 636 C CA . ILE A 1 93 ? 1.618 -49.340 -19.642 1.00 14.93 84 ILE A CA 1
ATOM 637 C C . ILE A 1 93 ? 2.315 -48.228 -18.857 1.00 12.66 84 ILE A C 1
ATOM 638 O O . ILE A 1 93 ? 1.791 -47.110 -18.761 1.00 17.75 84 ILE A O 1
ATOM 643 N N . LEU A 1 94 ? 3.460 -48.543 -18.263 1.00 13.72 85 LEU A N 1
ATOM 644 C CA . LEU A 1 94 ? 4.316 -47.522 -17.646 1.00 20.36 85 LEU A CA 1
ATOM 645 C C . LEU A 1 94 ? 5.472 -47.205 -18.585 1.00 22.03 85 LEU A C 1
ATOM 646 O O . LEU A 1 94 ? 6.146 -48.123 -19.074 1.00 22.39 85 LEU A O 1
ATOM 651 N N . LEU A 1 95 ? 5.734 -45.916 -18.798 1.00 17.23 86 LEU A N 1
ATOM 652 C CA . LEU A 1 95 ? 6.824 -45.483 -19.671 1.00 21.20 86 LEU A CA 1
ATOM 653 C C . LEU A 1 95 ? 7.826 -44.571 -18.970 1.00 20.74 86 LEU A C 1
ATOM 654 O O . LEU A 1 95 ? 7.533 -43.400 -18.786 1.00 30.23 86 LEU A O 1
ATOM 659 N N . HIS A 1 96 ? 9.011 -45.063 -18.624 1.00 18.26 87 HIS A N 1
ATOM 660 C CA . HIS A 1 96 ? 10.101 -44.145 -18.302 1.00 15.41 87 HIS A CA 1
ATOM 661 C C . HIS A 1 96 ? 10.840 -43.868 -19.601 1.00 22.92 87 HIS A C 1
ATOM 662 O O . HIS A 1 96 ? 10.406 -44.293 -20.667 1.00 19.35 87 HIS A O 1
ATOM 669 N N . HIS A 1 97 ? 11.963 -43.165 -19.521 1.00 19.17 88 HIS A N 1
ATOM 670 C CA . HIS A 1 97 ? 12.766 -42.949 -20.717 1.00 25.65 88 HIS A CA 1
ATOM 671 C C . HIS A 1 97 ? 14.215 -42.597 -20.396 1.00 22.72 88 HIS A C 1
ATOM 672 O O . HIS A 1 97 ? 14.537 -42.271 -19.250 1.00 23.07 88 HIS A O 1
ATOM 679 N N . THR A 1 98 ? 15.077 -42.649 -21.413 1.00 17.55 89 THR A N 1
ATOM 680 C CA . THR A 1 98 ? 16.481 -42.256 -21.240 1.00 21.56 89 THR A CA 1
ATOM 681 C C . THR A 1 98 ? 16.622 -40.724 -21.201 1.00 23.74 89 THR A C 1
ATOM 682 O O . THR A 1 98 ? 15.746 -40.001 -21.686 1.00 24.36 89 THR A O 1
ATOM 686 N N . ASP A 1 99 ? 17.721 -40.244 -20.619 1.00 31.18 90 ASP A N 1
ATOM 687 C CA . ASP A 1 99 ? 17.963 -38.804 -20.434 1.00 31.20 90 ASP A CA 1
ATOM 688 C C 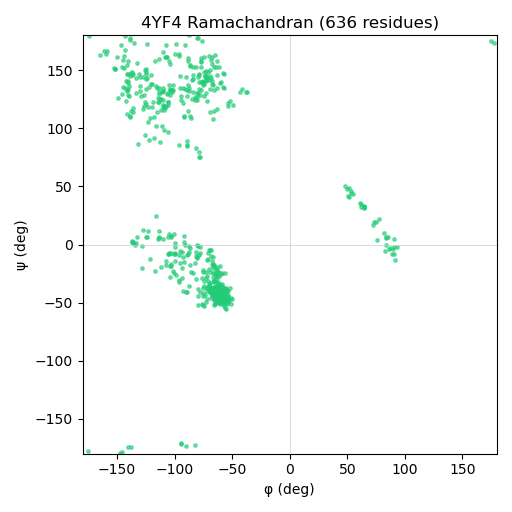. ASP A 1 99 ? 16.810 -38.089 -19.729 1.00 29.18 90 ASP A C 1
ATOM 689 O O . ASP A 1 99 ? 16.391 -37.009 -20.148 1.00 25.81 90 ASP A O 1
ATOM 694 N N . CYS A 1 100 ? 16.291 -38.692 -18.662 1.00 26.22 91 CYS A N 1
ATOM 695 C CA . CYS A 1 100 ? 15.167 -38.101 -17.931 1.00 25.62 91 CYS A CA 1
ATOM 696 C C . CYS A 1 100 ? 15.660 -37.075 -16.909 1.00 28.49 91 CYS A C 1
ATOM 697 O O . CYS A 1 100 ? 16.702 -37.265 -16.285 1.00 20.55 91 CYS A O 1
ATOM 700 N N . GLY A 1 101 ? 14.908 -35.988 -16.752 1.00 34.24 92 GLY A N 1
ATOM 701 C CA . GLY A 1 101 ? 15.287 -34.898 -15.867 1.00 29.61 92 GLY A CA 1
ATOM 702 C C . GLY A 1 101 ? 15.450 -35.292 -14.410 1.00 27.41 92 GLY A C 1
ATOM 703 O O . GLY A 1 101 ? 16.188 -34.633 -13.664 1.00 27.57 92 GLY A O 1
ATOM 704 N N . MET A 1 102 ? 14.770 -36.364 -14.004 1.00 27.26 93 MET A N 1
ATOM 705 C CA . MET A 1 102 ? 14.826 -36.844 -12.621 1.00 28.68 93 MET A CA 1
ATOM 706 C C . MET A 1 102 ? 16.167 -37.479 -12.233 1.00 32.71 93 MET A C 1
ATOM 707 O O . MET A 1 102 ? 16.421 -37.718 -11.048 1.00 35.17 93 MET A O 1
ATOM 712 N N . LEU A 1 103 ? 17.014 -37.762 -13.220 1.00 28.13 94 LEU A N 1
ATOM 713 C CA . LEU A 1 103 ? 18.343 -38.318 -12.947 1.00 36.22 94 LEU A CA 1
ATOM 714 C C . LEU A 1 103 ? 19.364 -37.218 -12.696 1.00 43.52 94 LEU A C 1
ATOM 715 O O . LEU A 1 103 ? 20.511 -37.500 -12.342 1.00 50.94 94 LEU A O 1
ATOM 720 N N . THR A 1 104 ? 18.957 -35.967 -12.892 1.00 39.98 95 THR A N 1
ATOM 721 C CA . THR A 1 104 ? 19.907 -34.856 -12.853 1.00 39.51 95 THR A CA 1
ATOM 722 C C . THR A 1 104 ? 19.923 -34.080 -11.528 1.00 35.31 95 THR A C 1
ATOM 723 O O . THR A 1 104 ? 20.770 -33.207 -11.324 1.00 35.15 95 THR A O 1
ATOM 727 N N . PHE A 1 105 ? 18.995 -34.396 -10.630 1.00 23.54 96 PHE A N 1
ATOM 728 C CA . PHE A 1 105 ? 18.990 -33.767 -9.310 1.00 27.84 96 PHE A CA 1
ATOM 729 C C . PHE A 1 105 ? 18.567 -34.735 -8.219 1.00 22.03 96 PHE A C 1
ATOM 730 O O . PHE A 1 105 ? 18.054 -35.820 -8.503 1.00 26.27 96 PHE A O 1
ATOM 738 N N . THR A 1 106 ? 18.789 -34.331 -6.972 1.00 21.98 97 THR A N 1
ATOM 739 C CA . THR A 1 106 ? 18.336 -35.091 -5.813 1.00 24.04 97 THR A CA 1
ATOM 740 C C . THR A 1 106 ? 17.266 -34.287 -5.082 1.00 23.08 97 THR A C 1
ATOM 741 O O . THR A 1 106 ? 17.170 -33.071 -5.248 1.00 24.58 97 THR A O 1
ATOM 745 N N . ASP A 1 107 ? 16.466 -34.974 -4.274 1.00 22.07 98 ASP A N 1
ATOM 746 C CA . ASP A 1 107 ? 15.331 -34.346 -3.602 1.00 19.27 98 ASP A CA 1
ATOM 747 C C . ASP A 1 107 ? 15.798 -33.300 -2.594 1.00 17.84 98 ASP A C 1
ATOM 748 O O . ASP A 1 107 ? 15.231 -32.211 -2.514 1.00 20.03 98 ASP A O 1
ATOM 753 N N . ASP A 1 108 ? 16.824 -33.643 -1.823 1.00 17.79 99 ASP A N 1
ATOM 754 C CA . ASP A 1 108 ? 17.308 -32.755 -0.772 1.00 21.50 99 ASP A CA 1
ATOM 755 C C . ASP A 1 108 ? 17.848 -31.447 -1.372 1.00 28.30 99 ASP A C 1
ATOM 756 O O . ASP A 1 108 ? 17.574 -30.361 -0.861 1.00 26.69 99 ASP A O 1
ATOM 761 N N . ASP A 1 109 ? 18.576 -31.548 -2.479 1.00 32.46 100 ASP A N 1
ATOM 762 C CA . ASP A 1 109 ? 19.086 -30.356 -3.157 1.00 26.67 100 ASP A CA 1
ATOM 763 C C . ASP A 1 109 ? 17.964 -29.490 -3.716 1.00 25.84 100 ASP A C 1
ATOM 764 O O . ASP A 1 109 ? 18.010 -28.263 -3.611 1.00 29.10 100 ASP A O 1
ATOM 769 N N . PHE A 1 110 ? 16.965 -30.130 -4.318 1.00 22.76 101 PHE A N 1
ATOM 770 C CA . PHE A 1 110 ? 15.865 -29.415 -4.948 1.00 21.85 101 PHE A CA 1
ATOM 771 C C . PHE A 1 110 ? 15.063 -28.684 -3.874 1.00 25.03 101 PHE A C 1
ATOM 772 O O . PHE A 1 110 ? 14.724 -27.511 -4.032 1.00 26.59 101 PHE A O 1
ATOM 780 N N . LYS A 1 111 ? 14.797 -29.371 -2.767 1.00 23.95 102 LYS A N 1
ATOM 781 C CA . LYS A 1 111 ? 14.092 -28.752 -1.651 1.00 23.69 102 LYS A CA 1
ATOM 782 C C . LYS A 1 111 ? 14.878 -27.611 -1.003 1.00 26.85 102 LYS A C 1
ATOM 783 O O . LYS A 1 111 ? 14.288 -26.600 -0.625 1.00 20.65 102 LYS A O 1
ATOM 789 N N . ARG A 1 112 ? 16.191 -27.784 -0.848 1.00 19.72 103 ARG A N 1
ATOM 790 C CA . ARG A 1 112 ? 17.016 -26.764 -0.218 1.00 24.76 103 ARG A CA 1
ATOM 791 C C . ARG A 1 112 ? 17.001 -25.488 -1.051 1.00 26.66 103 ARG A C 1
ATOM 792 O O . ARG A 1 112 ? 16.914 -24.384 -0.510 1.00 26.72 103 ARG A O 1
ATOM 800 N N . ALA A 1 113 ? 17.064 -25.658 -2.369 1.00 26.20 104 ALA A N 1
ATOM 801 C CA . ALA A 1 113 ? 17.047 -24.538 -3.303 1.00 32.19 104 ALA A CA 1
ATOM 802 C C . ALA A 1 113 ? 15.741 -23.759 -3.205 1.00 33.87 104 ALA A C 1
ATOM 803 O O . ALA A 1 113 ? 15.746 -22.533 -3.133 1.00 29.72 104 ALA A O 1
ATOM 805 N N . ILE A 1 114 ? 14.623 -24.479 -3.217 1.00 29.16 105 ILE A N 1
ATOM 806 C CA . ILE A 1 114 ? 13.323 -23.849 -3.042 1.00 29.24 105 ILE A CA 1
ATOM 807 C C . ILE A 1 114 ? 13.237 -23.143 -1.692 1.00 26.43 105 ILE A C 1
ATOM 808 O O . ILE A 1 114 ? 12.708 -22.035 -1.592 1.00 30.74 105 ILE A O 1
ATOM 813 N N . GLN A 1 115 ? 13.765 -23.778 -0.649 1.00 23.00 106 GLN A N 1
ATOM 814 C CA . GLN A 1 115 ? 13.682 -23.178 0.675 1.00 22.49 106 GLN A CA 1
ATOM 815 C C . GLN A 1 115 ? 14.436 -21.848 0.719 1.00 29.63 106 GLN A C 1
ATOM 816 O O . GLN A 1 115 ? 13.932 -20.867 1.262 1.00 32.84 106 GLN A O 1
ATOM 822 N N . ASP A 1 116 ? 15.626 -21.815 0.123 1.00 26.75 107 ASP A N 1
ATOM 823 C CA . ASP A 1 116 ? 16.417 -20.584 0.074 1.00 30.54 107 ASP A CA 1
ATOM 824 C C . ASP A 1 116 ? 15.669 -19.425 -0.589 1.00 34.58 107 ASP A C 1
ATOM 825 O O . ASP A 1 116 ? 15.710 -18.290 -0.108 1.00 40.27 107 ASP A O 1
ATOM 830 N N . GLU A 1 117 ? 14.982 -19.710 -1.691 1.00 36.24 108 GLU A N 1
ATOM 831 C CA . GLU A 1 117 ? 14.267 -18.670 -2.427 1.00 34.71 108 GLU A CA 1
ATOM 832 C C . GLU A 1 117 ? 12.977 -18.229 -1.747 1.00 35.85 108 GLU A C 1
ATOM 833 O O . GLU A 1 117 ? 12.668 -17.035 -1.705 1.00 39.08 108 GLU A O 1
ATOM 839 N N . THR A 1 118 ? 12.232 -19.195 -1.216 1.00 28.92 109 THR A N 1
ATOM 840 C CA . THR A 1 118 ? 10.886 -18.946 -0.711 1.00 32.77 109 THR A CA 1
ATOM 841 C C . THR A 1 118 ? 10.786 -18.882 0.811 1.00 30.39 109 THR A C 1
ATOM 842 O O . THR A 1 118 ? 9.811 -18.367 1.352 1.00 38.96 109 THR A O 1
ATOM 846 N N . GLY A 1 119 ? 11.775 -19.415 1.512 1.00 24.37 110 GLY A N 1
ATOM 847 C CA . GLY A 1 119 ? 11.681 -19.481 2.957 1.00 21.41 110 GLY A CA 1
ATOM 848 C C . GLY A 1 119 ? 11.056 -20.772 3.479 1.00 27.74 110 GLY A C 1
ATOM 849 O O . GLY A 1 119 ? 11.129 -21.056 4.675 1.00 23.31 110 GLY A O 1
ATOM 850 N N . ILE A 1 120 ? 10.437 -21.558 2.606 1.00 27.29 111 ILE A N 1
ATOM 851 C CA . ILE A 1 120 ? 9.892 -22.843 3.051 1.00 30.11 111 ILE A CA 1
ATOM 852 C C . ILE A 1 120 ? 10.211 -24.041 2.170 1.00 23.06 111 ILE A C 1
ATOM 853 O O . ILE A 1 120 ? 10.453 -23.914 0.977 1.00 25.79 111 ILE A O 1
ATOM 858 N N . ARG A 1 121 ? 10.155 -25.212 2.790 1.00 22.07 112 ARG A N 1
ATOM 859 C CA . ARG A 1 121 ? 10.361 -26.480 2.123 1.00 20.67 112 ARG A CA 1
ATOM 860 C C . ARG A 1 121 ? 8.989 -27.035 1.744 1.00 16.61 112 ARG A C 1
ATOM 861 O O . ARG A 1 121 ? 8.064 -26.986 2.554 1.00 18.11 112 ARG A O 1
ATOM 869 N N . PRO A 1 122 ? 8.844 -27.539 0.507 1.00 15.66 113 PRO A N 1
ATOM 870 C CA . PRO A 1 122 ? 7.596 -28.204 0.135 1.00 18.07 113 PRO A CA 1
ATOM 871 C C . PRO A 1 122 ? 7.395 -29.411 1.025 1.00 17.04 113 PRO A C 1
ATOM 872 O O . PRO A 1 122 ? 8.380 -29.985 1.514 1.00 17.31 113 PRO A O 1
ATOM 876 N N . THR A 1 123 ? 6.139 -29.788 1.236 1.00 14.89 114 THR A N 1
ATOM 877 C CA . THR A 1 123 ? 5.822 -30.986 1.990 1.00 17.41 114 THR A CA 1
ATOM 878 C C . THR A 1 123 ? 5.938 -32.211 1.080 1.00 15.14 114 THR A C 1
ATOM 879 O O . THR A 1 123 ? 6.248 -33.306 1.545 1.00 19.74 114 THR A O 1
ATOM 883 N N . TRP A 1 124 ? 5.691 -32.024 -0.212 1.00 15.45 115 TRP A N 1
ATOM 884 C CA . TRP A 1 124 ? 5.755 -33.136 -1.162 1.00 14.73 115 TRP A CA 1
ATOM 885 C C . TRP A 1 124 ? 7.193 -33.539 -1.450 1.00 15.85 115 TRP A C 1
ATOM 886 O O . TRP A 1 124 ? 8.110 -32.719 -1.385 1.00 15.76 115 TRP A O 1
ATOM 897 N N . SER A 1 125 ? 7.389 -34.824 -1.723 1.00 14.54 116 SER A N 1
ATOM 898 C CA . SER A 1 125 ? 8.664 -35.313 -2.215 1.00 15.61 116 SER A CA 1
ATOM 899 C C . SER A 1 125 ? 8.816 -34.969 -3.698 1.00 12.56 116 SER A C 1
ATOM 900 O O . SER A 1 125 ? 7.899 -35.190 -4.484 1.00 12.71 116 SER A O 1
ATOM 903 N N . PRO A 1 126 ? 9.980 -34.425 -4.085 1.00 15.15 117 PRO A N 1
ATOM 904 C CA . PRO A 1 126 ? 10.300 -34.196 -5.499 1.00 13.81 117 PRO A CA 1
ATOM 905 C C . PRO A 1 126 ? 10.339 -35.494 -6.309 1.00 11.86 117 PRO A C 1
ATOM 906 O O . PRO A 1 126 ? 10.158 -35.451 -7.530 1.00 16.23 117 PRO A O 1
ATOM 910 N N . GLU A 1 127 ? 10.576 -36.621 -5.633 1.00 14.38 118 GLU A N 1
ATOM 911 C CA . GLU A 1 127 ? 10.506 -37.955 -6.246 1.00 14.30 118 GLU A CA 1
ATOM 912 C C . GLU A 1 127 ? 11.532 -38.217 -7.344 1.00 20.04 118 GLU A C 1
ATOM 913 O O . GLU A 1 127 ? 11.251 -38.971 -8.282 1.00 20.85 118 GLU A O 1
ATOM 919 N N . SER A 1 128 ? 12.712 -37.617 -7.233 1.00 14.63 119 SER A N 1
ATOM 920 C CA . SER A 1 128 ? 13.805 -37.933 -8.157 1.00 17.23 119 SER A CA 1
ATOM 921 C C . SER A 1 128 ? 14.293 -39.370 -7.949 1.00 21.16 119 SER A C 1
ATOM 922 O O . SER A 1 128 ? 14.036 -39.977 -6.910 1.00 19.87 119 SER A O 1
ATOM 925 N N . TYR A 1 129 ? 14.998 -39.909 -8.940 1.00 18.98 120 TYR A N 1
ATOM 926 C CA . TYR A 1 129 ? 15.587 -41.247 -8.837 1.00 13.80 120 TYR A CA 1
ATOM 927 C C . TYR A 1 129 ? 16.819 -41.335 -9.727 1.00 19.44 120 TYR A C 1
ATOM 928 O O . TYR A 1 129 ? 16.908 -40.636 -10.726 1.00 23.64 120 TYR A O 1
ATOM 937 N N . PRO A 1 130 ? 17.779 -42.198 -9.360 1.00 17.79 121 PRO A N 1
ATOM 938 C CA . PRO A 1 130 ? 19.080 -42.177 -10.036 1.00 23.53 121 PRO A CA 1
ATOM 939 C C . PRO A 1 130 ? 19.154 -43.007 -11.318 1.00 32.13 121 PRO A C 1
ATOM 940 O O . PRO A 1 130 ? 20.014 -42.738 -12.162 1.00 33.52 121 PRO A O 1
ATOM 944 N N . ASP A 1 131 ? 18.291 -44.009 -11.455 1.00 28.07 122 ASP A N 1
ATOM 945 C CA . ASP A 1 131 ? 18.392 -44.939 -12.580 1.00 27.27 122 ASP A CA 1
ATOM 946 C C . ASP A 1 131 ? 17.017 -45.306 -13.128 1.00 24.85 122 ASP A C 1
ATOM 947 O O . ASP A 1 131 ? 16.128 -45.713 -12.374 1.00 18.94 122 ASP A O 1
ATOM 952 N N . ALA A 1 132 ? 16.846 -45.169 -14.440 1.00 22.37 123 ALA A N 1
ATOM 953 C CA . ALA A 1 132 ? 15.516 -45.292 -15.031 1.00 25.71 123 ALA A CA 1
ATOM 954 C C . ALA A 1 132 ? 15.025 -46.738 -15.110 1.00 23.44 123 ALA A C 1
ATOM 955 O O . ALA A 1 132 ? 13.863 -47.004 -14.791 1.00 17.23 123 ALA A O 1
ATOM 957 N N . VAL A 1 133 ? 15.900 -47.653 -15.540 1.00 22.02 124 VAL A N 1
ATOM 958 C CA . VAL A 1 133 ? 15.550 -49.073 -15.619 1.00 21.82 124 VAL A CA 1
ATOM 959 C C . VAL A 1 133 ? 15.116 -49.552 -14.247 1.00 18.16 124 VAL A C 1
ATOM 960 O O . VAL A 1 133 ? 14.039 -50.155 -14.089 1.00 18.45 124 VAL A O 1
ATOM 964 N N . GLU A 1 134 ? 15.942 -49.268 -13.245 1.00 20.81 125 GLU A N 1
ATOM 965 C CA . GLU A 1 134 ? 15.618 -49.634 -11.870 1.00 21.82 125 GLU A CA 1
ATOM 966 C C . GLU A 1 134 ? 14.289 -49.036 -11.433 1.00 23.51 125 GLU A C 1
ATOM 967 O O . GLU A 1 134 ? 13.452 -49.719 -10.833 1.00 17.78 125 GLU A O 1
ATOM 973 N N . ASP A 1 135 ? 14.078 -47.759 -11.727 1.00 18.23 126 ASP A N 1
ATOM 974 C CA . ASP A 1 135 ? 12.852 -47.137 -11.248 1.00 13.76 126 ASP A CA 1
ATOM 975 C C . ASP A 1 135 ? 11.568 -47.646 -11.914 1.00 13.05 126 ASP A C 1
ATOM 976 O O . ASP A 1 135 ? 10.495 -47.565 -11.328 1.00 13.27 126 ASP A O 1
ATOM 981 N N . VAL A 1 136 ? 11.679 -48.184 -13.123 1.00 22.26 127 VAL A N 1
ATOM 982 C CA . VAL A 1 136 ? 10.537 -48.868 -13.731 1.00 22.12 127 VAL A CA 1
ATOM 983 C C . VAL A 1 136 ? 10.117 -50.071 -12.882 1.00 18.40 127 VAL A C 1
ATOM 984 O O . VAL A 1 136 ? 8.929 -50.265 -12.630 1.00 13.78 127 VAL A O 1
ATOM 988 N N . ARG A 1 137 ? 11.086 -50.876 -12.439 1.00 18.35 128 ARG A N 1
ATOM 989 C CA . ARG A 1 137 ? 10.783 -51.977 -11.524 1.00 15.74 128 ARG A CA 1
ATOM 990 C C . ARG A 1 137 ? 10.099 -51.464 -10.264 1.00 18.77 128 ARG A C 1
ATOM 991 O O . ARG A 1 137 ? 9.087 -52.010 -9.817 1.00 21.12 128 ARG A O 1
ATOM 999 N N . GLN A 1 138 ? 10.696 -50.431 -9.678 1.00 18.20 129 GLN A N 1
ATOM 1000 C CA . GLN A 1 138 ? 10.201 -49.821 -8.457 1.00 17.50 129 GLN A CA 1
ATOM 1001 C C . GLN A 1 138 ? 8.758 -49.347 -8.662 1.00 14.24 129 GLN A C 1
ATOM 1002 O O . GLN A 1 138 ? 7.911 -49.558 -7.806 1.00 15.39 129 GLN A O 1
ATOM 1008 N N . SER A 1 139 ? 8.492 -48.725 -9.808 1.00 16.12 130 SER A N 1
ATOM 1009 C CA . SER A 1 139 ? 7.160 -48.181 -10.129 1.00 11.74 130 SER A CA 1
ATOM 1010 C C . SER A 1 139 ? 6.123 -49.292 -10.320 1.00 14.13 130 SER A C 1
ATOM 1011 O O . SER A 1 139 ? 4.981 -49.182 -9.875 1.00 13.20 130 SER A O 1
ATOM 1014 N N . LEU A 1 140 ? 6.530 -50.358 -10.994 1.00 20.05 131 LEU A N 1
ATOM 1015 C CA . LEU A 1 140 ? 5.671 -51.524 -11.138 1.00 16.73 131 LEU A CA 1
ATOM 1016 C C . LEU A 1 140 ? 5.276 -52.058 -9.764 1.00 18.95 131 LEU A C 1
ATOM 1017 O O . LEU A 1 140 ? 4.112 -52.379 -9.535 1.00 20.70 131 LEU A O 1
ATOM 1022 N N . ARG A 1 141 ? 6.240 -52.140 -8.851 1.00 19.52 132 ARG A N 1
ATOM 1023 C CA . ARG A 1 141 ? 5.955 -52.622 -7.504 1.00 18.61 132 ARG A CA 1
ATOM 1024 C C . ARG A 1 141 ? 4.968 -51.709 -6.777 1.00 17.24 132 ARG A C 1
ATOM 1025 O O . ARG A 1 141 ? 4.082 -52.193 -6.083 1.00 14.58 132 ARG A O 1
ATOM 1033 N N . ARG A 1 142 ? 5.111 -50.395 -6.949 1.00 21.63 133 ARG A N 1
ATOM 1034 C CA . ARG A 1 142 ? 4.166 -49.446 -6.347 1.00 20.19 133 ARG A CA 1
ATOM 1035 C C . ARG A 1 142 ? 2.725 -49.721 -6.767 1.00 16.94 133 ARG A C 1
ATOM 1036 O O . ARG A 1 142 ? 1.799 -49.580 -5.972 1.00 22.91 133 ARG A O 1
ATOM 1044 N N . ILE A 1 143 ? 2.538 -50.092 -8.024 1.00 15.82 134 ILE A N 1
ATOM 1045 C CA . ILE A 1 143 ? 1.209 -50.419 -8.520 1.00 18.53 134 ILE A CA 1
ATOM 1046 C C . ILE A 1 143 ? 0.761 -51.765 -7.951 1.00 18.50 134 ILE A C 1
ATOM 1047 O O . ILE A 1 143 ? -0.330 -51.864 -7.414 1.00 20.12 134 ILE A O 1
ATOM 1052 N N . GLU A 1 144 ? 1.615 -52.782 -8.047 1.00 21.00 135 GLU A N 1
ATOM 1053 C CA . GLU A 1 144 ? 1.279 -54.116 -7.541 1.00 21.72 135 GLU A CA 1
ATOM 1054 C C . GLU A 1 144 ? 0.827 -54.092 -6.079 1.00 24.72 135 GLU A C 1
ATOM 1055 O O . GLU A 1 144 ? -0.098 -54.809 -5.697 1.00 22.96 135 GLU A O 1
ATOM 1061 N N . VAL A 1 145 ? 1.488 -53.281 -5.258 1.00 16.96 136 VAL A N 1
ATOM 1062 C CA . VAL A 1 145 ? 1.219 -53.322 -3.825 1.00 19.18 136 VAL A CA 1
ATOM 1063 C C . VAL A 1 145 ? -0.006 -52.491 -3.463 1.00 22.27 136 VAL A C 1
ATOM 1064 O O . VAL A 1 145 ? -0.566 -52.632 -2.373 1.00 20.60 136 VAL A O 1
ATOM 1068 N N . ASN A 1 146 ? -0.435 -51.626 -4.380 1.00 19.21 137 ASN A N 1
ATOM 1069 C CA . ASN A 1 146 ? -1.543 -50.738 -4.061 1.00 16.96 137 ASN A CA 1
ATOM 1070 C C . ASN A 1 146 ? -2.884 -51.442 -4.133 1.00 16.13 137 ASN A C 1
ATOM 1071 O O . ASN A 1 146 ? -3.201 -52.071 -5.127 1.00 17.55 137 ASN A O 1
ATOM 1076 N N . PRO A 1 147 ? -3.692 -51.324 -3.075 1.00 14.24 138 PRO A N 1
ATOM 1077 C CA . PRO A 1 147 ? -4.944 -52.085 -3.005 1.00 18.30 138 PRO A CA 1
ATOM 1078 C C . PRO A 1 147 ? -6.089 -51.507 -3.849 1.00 17.56 138 PRO A C 1
ATOM 1079 O O . PRO A 1 147 ? -7.160 -52.119 -3.896 1.00 20.81 138 PRO A O 1
ATOM 1083 N N . PHE A 1 148 ? -5.873 -50.375 -4.509 1.00 20.98 139 PHE A N 1
ATOM 1084 C CA . PHE A 1 148 ? -6.947 -49.698 -5.238 1.00 16.16 139 PHE A CA 1
ATOM 1085 C C . PHE A 1 148 ? -6.812 -49.819 -6.760 1.00 21.10 139 PHE A C 1
ATOM 1086 O O . PHE A 1 148 ? -7.742 -49.520 -7.496 1.00 27.25 139 PHE A O 1
ATOM 1094 N N . VAL A 1 149 ? -5.644 -50.242 -7.222 1.00 16.76 140 VAL A N 1
ATOM 1095 C CA . VAL A 1 149 ? -5.430 -50.499 -8.641 1.00 14.29 140 VAL A CA 1
ATOM 1096 C C . VAL A 1 149 ? -5.217 -52.001 -8.799 1.00 18.52 140 VAL A C 1
ATOM 1097 O O . VAL A 1 149 ? -4.094 -52.477 -8.735 1.00 21.27 140 VAL A O 1
ATOM 1101 N N . THR A 1 150 ? -6.306 -52.745 -8.980 1.00 14.28 141 THR A N 1
ATOM 1102 C CA . THR A 1 150 ? -6.262 -54.197 -8.963 1.00 20.68 141 THR A CA 1
ATOM 1103 C C . THR A 1 150 ? -7.050 -54.824 -10.119 1.00 24.54 141 THR A C 1
ATOM 1104 O O . THR A 1 150 ? -7.126 -56.046 -10.228 1.00 23.04 141 THR A O 1
ATOM 1108 N N . LYS A 1 151 ? -7.658 -53.998 -10.968 1.00 22.35 142 LYS A N 1
ATOM 1109 C CA . LYS A 1 151 ? -8.525 -54.522 -12.027 1.00 21.02 142 LYS A CA 1
ATOM 1110 C C . LYS A 1 151 ? -7.785 -54.893 -13.319 1.00 24.57 142 LYS A C 1
ATOM 1111 O O . LYS A 1 151 ? -8.395 -55.414 -14.257 1.00 32.33 142 LYS A O 1
ATOM 1117 N N . HIS A 1 152 ? -6.482 -54.648 -13.374 1.00 20.73 143 HIS A N 1
ATOM 1118 C CA . HIS A 1 152 ? -5.746 -54.845 -14.625 1.00 17.57 143 HIS A CA 1
ATOM 1119 C C . HIS A 1 152 ? -5.396 -56.292 -14.877 1.00 21.10 143 HIS A C 1
ATOM 1120 O O . HIS A 1 152 ? -5.103 -57.033 -13.941 1.00 23.14 143 HIS A O 1
ATOM 1127 N N . THR A 1 153 ? -5.428 -56.677 -16.150 1.00 17.56 144 THR A N 1
ATOM 1128 C CA . THR A 1 153 ? -5.000 -58.009 -16.576 1.00 25.07 144 THR A CA 1
ATOM 1129 C C . THR A 1 153 ? -3.586 -57.952 -17.149 1.00 26.95 144 THR A C 1
ATOM 1130 O O . THR A 1 153 ? -2.967 -58.986 -17.432 1.00 26.06 144 THR A O 1
ATOM 1134 N N . SER A 1 154 ? -3.069 -56.740 -17.325 1.00 17.32 145 SER A N 1
ATOM 1135 C CA . SER A 1 154 ? -1.740 -56.576 -17.904 1.00 20.67 145 SER A CA 1
ATOM 1136 C C . SER A 1 154 ? -1.104 -55.328 -17.326 1.00 21.00 145 SER A C 1
ATOM 1137 O O . SER A 1 154 ? -1.699 -54.262 -17.370 1.00 17.52 145 SER A O 1
ATOM 1140 N N . LEU A 1 155 ? 0.096 -55.472 -16.769 1.00 18.29 146 LEU A N 1
ATOM 1141 C CA . LEU A 1 155 ? 0.868 -54.324 -16.301 1.00 19.33 146 LEU A CA 1
ATOM 1142 C C . LEU A 1 155 ? 2.302 -54.509 -16.751 1.00 16.83 146 LEU A C 1
ATOM 1143 O O . LEU A 1 155 ? 2.972 -55.468 -16.352 1.00 18.16 146 LEU A O 1
ATOM 1148 N N . ARG A 1 156 ? 2.772 -53.591 -17.588 1.00 17.17 147 ARG A N 1
ATOM 1149 C CA . ARG A 1 156 ? 4.083 -53.744 -18.201 1.00 14.48 147 ARG A CA 1
ATOM 1150 C C . ARG A 1 156 ? 4.789 -52.402 -18.217 1.00 21.11 147 ARG A C 1
ATOM 1151 O O . ARG A 1 156 ? 4.144 -51.358 -18.341 1.00 16.46 147 ARG A O 1
ATOM 1159 N N . GLY A 1 157 ? 6.106 -52.432 -18.046 1.00 20.32 148 GLY A N 1
ATOM 1160 C CA . GLY A 1 157 ? 6.887 -51.209 -17.908 1.00 17.34 148 GLY A CA 1
ATOM 1161 C C . GLY A 1 157 ? 7.991 -51.145 -18.944 1.00 16.41 148 GLY A C 1
ATOM 1162 O O . GLY A 1 157 ? 8.594 -52.169 -19.292 1.00 19.72 148 GLY A O 1
ATOM 1163 N N . PHE A 1 158 ? 8.263 -49.944 -19.443 1.00 17.38 149 PHE A N 1
ATOM 1164 C CA . PHE A 1 158 ? 9.210 -49.793 -20.537 1.00 15.74 149 PHE A CA 1
ATOM 1165 C C . PHE A 1 158 ? 10.064 -48.552 -20.337 1.00 18.93 149 PHE A C 1
ATOM 1166 O O . PHE A 1 158 ? 9.677 -47.632 -19.618 1.00 20.97 149 PHE A O 1
ATOM 1174 N N . VAL A 1 159 ? 11.230 -48.541 -20.976 1.00 15.05 150 VAL A N 1
ATOM 1175 C CA . VAL A 1 159 ? 12.042 -47.339 -21.064 1.00 15.02 150 VAL A CA 1
ATOM 1176 C C . VAL A 1 159 ? 12.091 -46.911 -22.528 1.00 15.48 150 VAL A C 1
ATOM 1177 O O . VAL A 1 159 ? 12.483 -47.693 -23.390 1.00 20.67 150 VAL A O 1
ATOM 1181 N N . PHE A 1 160 ? 11.668 -45.682 -22.806 1.00 14.98 151 PHE A N 1
ATOM 1182 C CA . PHE A 1 160 ? 11.695 -45.114 -24.156 1.00 15.44 151 PHE A CA 1
ATOM 1183 C C . PHE A 1 160 ? 13.074 -44.510 -24.419 1.00 21.23 151 PHE A C 1
ATOM 1184 O O . PHE A 1 160 ? 13.537 -43.665 -23.651 1.00 18.63 151 PHE A O 1
ATOM 1192 N N . ASP A 1 161 ? 13.725 -44.936 -25.497 1.00 22.98 152 ASP A N 1
ATOM 1193 C CA . ASP A 1 161 ? 15.040 -44.408 -25.859 1.00 23.67 152 ASP A CA 1
ATOM 1194 C C . ASP A 1 161 ? 14.846 -43.130 -26.681 1.00 22.80 152 ASP A C 1
ATOM 1195 O O . ASP A 1 161 ? 14.431 -43.187 -27.835 1.00 18.43 152 ASP A O 1
ATOM 1200 N N . VAL A 1 162 ? 15.158 -41.977 -26.092 1.00 23.85 153 VAL A N 1
ATOM 1201 C CA . VAL A 1 162 ? 14.899 -40.700 -26.768 1.00 22.62 153 VAL A CA 1
ATOM 1202 C C . VAL A 1 162 ? 15.793 -40.458 -27.983 1.00 20.52 153 VAL A C 1
ATOM 1203 O O . VAL A 1 162 ? 15.637 -39.460 -28.685 1.00 24.33 153 VAL A O 1
ATOM 1207 N N . ALA A 1 163 ? 16.742 -41.359 -28.215 1.00 21.53 154 ALA A N 1
ATOM 1208 C CA . ALA A 1 163 ? 17.647 -41.245 -29.347 1.00 24.73 154 ALA A CA 1
ATOM 1209 C C . ALA A 1 163 ? 17.220 -42.153 -30.503 1.00 23.46 154 ALA A C 1
ATOM 1210 O O . ALA A 1 163 ? 17.530 -41.881 -31.657 1.00 26.71 154 ALA A O 1
ATOM 1212 N N . THR A 1 164 ? 16.489 -43.217 -30.191 1.00 21.37 155 THR A N 1
ATOM 1213 C CA . THR A 1 164 ? 16.108 -44.195 -31.216 1.00 26.80 155 THR A CA 1
ATOM 1214 C C . THR A 1 164 ? 14.594 -44.301 -31.428 1.00 29.78 155 THR A C 1
ATOM 1215 O O . THR A 1 164 ? 14.138 -44.767 -32.471 1.00 29.89 155 THR A O 1
ATOM 1219 N N . GLY A 1 165 ? 13.828 -43.905 -30.418 1.00 19.98 156 GLY A N 1
ATOM 1220 C CA . GLY A 1 165 ? 12.374 -43.966 -30.469 1.00 19.21 156 GLY A CA 1
ATOM 1221 C C . GLY A 1 165 ? 11.786 -45.317 -30.103 1.00 22.43 156 GLY A C 1
ATOM 1222 O O . GLY A 1 165 ? 10.565 -45.495 -30.106 1.00 21.49 156 GLY A O 1
ATOM 1223 N N . LYS A 1 166 ? 12.661 -46.272 -29.795 1.00 22.27 157 LYS A N 1
ATOM 1224 C CA . LYS A 1 166 ? 12.244 -47.626 -29.444 1.00 22.94 157 LYS A CA 1
ATOM 1225 C C . LYS A 1 166 ? 11.872 -47.746 -27.964 1.00 24.43 157 LYS A C 1
ATOM 1226 O O . LYS A 1 166 ? 12.356 -46.997 -27.117 1.00 19.74 157 LYS A O 1
ATOM 1232 N N . LEU A 1 167 ? 10.998 -48.696 -27.668 1.00 25.66 158 LEU A N 1
ATOM 1233 C CA . LEU A 1 167 ? 10.650 -49.020 -26.297 1.00 18.23 158 LEU A CA 1
ATOM 1234 C C . LEU A 1 167 ? 11.335 -50.320 -25.870 1.00 26.13 158 LEU A C 1
ATOM 1235 O O . LEU A 1 167 ? 11.344 -51.306 -26.608 1.00 26.46 158 LEU A O 1
ATOM 1240 N N . ASN A 1 168 ? 11.923 -50.312 -24.681 1.00 22.12 159 ASN A N 1
ATOM 1241 C CA . ASN A 1 168 ? 12.590 -51.494 -24.161 1.00 25.99 159 ASN A CA 1
ATOM 1242 C C . ASN A 1 168 ? 11.945 -51.949 -22.858 1.00 23.49 159 ASN A C 1
ATOM 1243 O O . ASN A 1 168 ? 11.924 -51.211 -21.882 1.00 22.51 159 ASN A O 1
ATOM 1248 N N . GLU A 1 169 ? 11.401 -53.159 -22.854 1.00 21.57 160 GLU A N 1
ATOM 1249 C CA . GLU A 1 169 ? 10.648 -53.627 -21.695 1.00 19.65 160 GLU A CA 1
ATOM 1250 C C . GLU A 1 169 ? 11.563 -53.875 -20.494 1.00 19.82 160 GLU A C 1
ATOM 1251 O O . GLU A 1 169 ? 12.736 -54.193 -20.657 1.00 21.47 160 GLU A O 1
ATOM 1257 N N . VAL A 1 170 ? 11.019 -53.709 -19.291 1.00 18.71 161 VAL A N 1
ATOM 1258 C CA . VAL A 1 170 ? 11.732 -54.026 -18.063 1.00 16.91 161 VAL A CA 1
ATOM 1259 C C . VAL A 1 170 ? 11.037 -55.178 -17.315 1.00 26.67 161 VAL A C 1
ATOM 1260 O O . VAL A 1 170 ? 9.818 -55.183 -17.169 1.00 24.42 161 VAL A O 1
ATOM 1264 N N . THR A 1 171 ? 11.816 -56.148 -16.848 1.00 22.51 162 THR A N 1
ATOM 1265 C CA . THR A 1 171 ? 11.273 -57.252 -16.055 1.00 21.14 162 THR A CA 1
ATOM 1266 C C . THR A 1 171 ? 11.077 -56.813 -14.596 1.00 26.29 162 THR A C 1
ATOM 1267 O O . THR A 1 171 ? 11.980 -56.229 -13.999 1.00 25.94 162 THR A O 1
ATOM 1271 N N . PRO A 1 172 ? 9.883 -57.059 -14.024 1.00 27.13 163 PRO A N 1
ATOM 1272 C CA . PRO A 1 172 ? 9.650 -56.553 -12.665 1.00 25.30 163 PRO A CA 1
ATOM 1273 C C . PRO A 1 172 ? 10.499 -57.258 -11.603 1.00 26.83 163 PRO A C 1
ATOM 1274 O O . PRO A 1 172 ? 11.128 -58.282 -11.898 1.00 30.77 163 PRO A O 1
ATOM 1278 N N . GLY B 1 10 ? -3.152 -60.422 -29.538 1.00 52.27 1 GLY B N 1
ATOM 1279 C CA . GLY B 1 10 ? -2.842 -60.438 -28.119 1.00 46.77 1 GLY B CA 1
ATOM 1280 C C . GLY B 1 10 ? -3.546 -59.326 -27.367 1.00 37.52 1 GLY B C 1
ATOM 1281 O O . GLY B 1 10 ? -4.738 -59.098 -27.552 1.00 35.03 1 GLY B O 1
ATOM 1282 N N . THR B 1 11 ? -2.809 -58.621 -26.518 1.00 26.43 2 THR B N 1
ATOM 1283 C CA . THR B 1 11 ? -3.393 -57.522 -25.764 1.00 24.52 2 THR B CA 1
ATOM 1284 C C . THR B 1 11 ? -3.245 -56.216 -26.538 1.00 19.43 2 THR B C 1
ATOM 1285 O O . THR B 1 11 ? -2.587 -56.172 -27.577 1.00 19.92 2 THR B O 1
ATOM 1289 N N . VAL B 1 12 ? -3.876 -55.156 -26.048 1.00 19.43 3 VAL B N 1
ATOM 1290 C CA . VAL B 1 12 ? -3.741 -53.856 -26.684 1.00 19.86 3 VAL B CA 1
ATOM 1291 C C . VAL B 1 12 ? -2.297 -53.388 -26.554 1.00 20.76 3 VAL B C 1
ATOM 1292 O O . VAL B 1 12 ? -1.746 -52.748 -27.464 1.00 18.55 3 VAL B O 1
ATOM 1296 N N . THR B 1 13 ? -1.697 -53.698 -25.408 1.00 20.21 4 THR B N 1
ATOM 1297 C CA . THR B 1 13 ? -0.297 -53.379 -25.180 1.00 21.11 4 THR B CA 1
ATOM 1298 C C . THR B 1 13 ? 0.549 -53.989 -26.291 1.00 21.11 4 THR B C 1
ATOM 1299 O O . THR B 1 13 ? 1.422 -53.320 -26.836 1.00 20.75 4 THR B O 1
ATOM 1303 N N . ASP B 1 14 ? 0.272 -55.247 -26.639 1.00 19.57 5 ASP B N 1
ATOM 1304 C CA . ASP B 1 14 ? 0.971 -55.897 -27.747 1.00 22.55 5 ASP B CA 1
ATOM 1305 C C . ASP B 1 14 ? 0.849 -55.112 -29.060 1.00 21.59 5 ASP B C 1
ATOM 1306 O O . ASP B 1 14 ? 1.844 -54.897 -29.753 1.00 23.83 5 ASP B O 1
ATOM 1311 N N . ASP B 1 15 ? -0.371 -54.703 -29.406 1.00 20.01 6 ASP B N 1
ATOM 1312 C CA . ASP B 1 15 ? -0.630 -53.932 -30.623 1.00 30.01 6 ASP B CA 1
ATOM 1313 C C . ASP B 1 15 ? 0.101 -52.586 -30.598 1.00 25.84 6 ASP B C 1
ATOM 1314 O O . ASP B 1 15 ? 0.726 -52.177 -31.579 1.00 22.62 6 ASP B O 1
ATOM 1319 N N . TYR B 1 16 ? 0.003 -51.900 -29.468 1.00 22.47 7 TYR B N 1
ATOM 1320 C CA . TYR B 1 16 ? 0.663 -50.614 -29.293 1.00 17.67 7 TYR B CA 1
ATOM 1321 C C . TYR B 1 16 ? 2.193 -50.752 -29.375 1.00 22.41 7 TYR B C 1
ATOM 1322 O O . TYR B 1 16 ? 2.870 -49.869 -29.890 1.00 21.37 7 TYR B O 1
ATOM 1331 N N . LEU B 1 17 ? 2.743 -51.860 -28.884 1.00 22.96 8 LEU B N 1
ATOM 1332 C CA . LEU B 1 17 ? 4.187 -52.085 -29.020 1.00 21.38 8 LEU B CA 1
ATOM 1333 C C . LEU B 1 17 ? 4.597 -52.312 -30.473 1.00 26.00 8 LEU B C 1
ATOM 1334 O O . LEU B 1 17 ? 5.669 -51.891 -30.893 1.00 23.58 8 LEU B O 1
ATOM 1339 N N . ALA B 1 18 ? 3.753 -53.003 -31.231 1.00 25.20 9 ALA B N 1
ATOM 1340 C CA . ALA B 1 18 ? 4.001 -53.195 -32.652 1.00 24.62 9 ALA B CA 1
ATOM 1341 C C . ALA B 1 18 ? 3.903 -51.861 -33.393 1.00 23.85 9 ALA B C 1
ATOM 1342 O O . ALA B 1 18 ? 4.608 -51.639 -34.377 1.00 25.72 9 ALA B O 1
ATOM 1344 N N . ASN B 1 19 ? 3.037 -50.975 -32.905 1.00 23.38 10 ASN B N 1
ATOM 1345 C CA . ASN B 1 19 ? 2.914 -49.636 -33.467 1.00 25.42 10 ASN B CA 1
ATOM 1346 C C . ASN B 1 19 ? 4.212 -48.851 -33.279 1.00 22.54 10 ASN B C 1
ATOM 1347 O O . ASN B 1 19 ? 4.621 -48.107 -34.156 1.00 23.00 10 ASN B O 1
ATOM 1352 N N . ASN B 1 20 ? 4.864 -49.041 -32.136 1.00 20.24 11 ASN B N 1
ATOM 1353 C CA . ASN B 1 20 ? 6.117 -48.354 -31.852 1.00 19.97 11 ASN B CA 1
ATOM 1354 C C . ASN B 1 20 ? 7.267 -48.734 -32.798 1.00 26.48 11 ASN B C 1
ATOM 1355 O O . ASN B 1 20 ? 8.176 -47.939 -33.025 1.00 26.56 11 ASN B O 1
ATOM 1360 N N . VAL B 1 21 ? 7.226 -49.941 -33.355 1.00 26.41 12 VAL B N 1
ATOM 1361 C CA . VAL B 1 21 ? 8.245 -50.349 -34.331 1.00 25.10 12 VAL B CA 1
ATOM 1362 C C . VAL B 1 21 ? 8.217 -49.408 -35.534 1.00 28.76 12 VAL B C 1
ATOM 1363 O O . VAL B 1 21 ? 9.258 -48.910 -35.978 1.00 26.58 12 VAL B O 1
ATOM 1367 N N . ASP B 1 22 ? 7.011 -49.153 -36.033 1.00 28.61 13 ASP B N 1
ATOM 1368 C CA . ASP B 1 22 ? 6.791 -48.228 -37.141 1.00 32.33 13 ASP B CA 1
ATOM 1369 C C . ASP B 1 22 ? 7.157 -46.798 -36.762 1.00 31.61 13 ASP B C 1
ATOM 1370 O O . ASP B 1 22 ? 7.739 -46.066 -37.563 1.00 28.07 13 ASP B O 1
ATOM 1375 N N . TYR B 1 23 ? 6.791 -46.397 -35.549 1.00 24.81 14 TYR B N 1
ATOM 1376 C CA . TYR B 1 23 ? 7.130 -45.067 -35.058 1.00 20.92 14 TYR B CA 1
ATOM 1377 C C . TYR B 1 23 ? 8.644 -44.891 -35.020 1.00 25.76 14 TYR B C 1
ATOM 1378 O O . TYR B 1 23 ? 9.174 -43.853 -35.415 1.00 26.16 14 TYR B O 1
ATOM 1387 N N . ALA B 1 24 ? 9.332 -45.915 -34.530 1.00 24.36 15 ALA B N 1
ATOM 1388 C CA . ALA B 1 24 ? 10.779 -45.858 -34.342 1.00 28.68 15 ALA B CA 1
ATOM 1389 C C . ALA B 1 24 ? 11.511 -45.760 -35.671 1.00 31.17 15 ALA B C 1
ATOM 1390 O O . ALA B 1 24 ? 12.582 -45.157 -35.745 1.00 30.48 15 ALA B O 1
ATOM 1392 N N . SER B 1 25 ? 10.929 -46.359 -36.712 1.00 29.74 16 SER B N 1
ATOM 1393 C CA . SER B 1 25 ? 11.526 -46.357 -38.047 1.00 33.81 16 SER B CA 1
ATOM 1394 C C . SER B 1 25 ? 11.675 -44.942 -38.588 1.00 35.71 16 SER B C 1
ATOM 1395 O O . SER B 1 25 ? 12.653 -44.633 -39.264 1.00 41.19 16 SER B O 1
ATOM 1398 N N . GLY B 1 26 ? 10.699 -44.087 -38.291 1.00 32.54 17 GLY B N 1
ATOM 1399 C CA . GLY B 1 26 ? 10.704 -42.723 -38.796 1.00 35.09 17 GLY B CA 1
ATOM 1400 C C . GLY B 1 26 ? 11.170 -41.682 -37.794 1.00 35.17 17 GLY B C 1
ATOM 1401 O O . GLY B 1 26 ? 11.071 -40.479 -38.042 1.00 37.34 17 GLY B O 1
ATOM 1402 N N . PHE B 1 27 ? 11.694 -42.140 -36.663 1.00 34.21 18 PHE B N 1
ATOM 1403 C CA . PHE B 1 27 ? 12.090 -41.243 -35.584 1.00 32.75 18 PHE B CA 1
ATOM 1404 C C . PHE B 1 27 ? 13.336 -40.423 -35.897 1.00 34.81 18 PHE B C 1
ATOM 1405 O O . PHE B 1 27 ? 14.280 -40.904 -36.534 1.00 33.23 18 PHE B O 1
ATOM 1413 N N . LYS B 1 28 ? 13.336 -39.180 -35.429 1.00 35.94 19 LYS B N 1
ATOM 1414 C CA . LYS B 1 28 ? 14.527 -38.338 -35.499 1.00 43.84 19 LYS B CA 1
ATOM 1415 C C . LYS B 1 28 ? 14.869 -37.803 -34.110 1.00 43.58 19 LYS B C 1
ATOM 1416 O O . LYS B 1 28 ? 14.040 -37.157 -33.458 1.00 45.41 19 LYS B O 1
ATOM 1422 N N . GLY B 1 29 ? 16.085 -38.089 -33.654 1.00 37.35 20 GLY B N 1
ATOM 1423 C CA . GLY B 1 29 ? 16.509 -37.692 -32.322 1.00 29.76 20 GLY B CA 1
ATOM 1424 C C . GLY B 1 29 ? 17.964 -38.042 -32.104 1.00 34.32 20 GLY B C 1
ATOM 1425 O O . GLY B 1 29 ? 18.608 -38.570 -33.009 1.00 38.30 20 GLY B O 1
ATOM 1426 N N . PRO B 1 30 ? 18.489 -37.773 -30.898 1.00 30.15 21 PRO B N 1
ATOM 1427 C CA . PRO B 1 30 ? 17.748 -37.239 -29.751 1.00 29.44 21 PRO B CA 1
ATOM 1428 C C . PRO B 1 30 ? 17.667 -35.715 -29.759 1.00 29.13 21 PRO B C 1
ATOM 1429 O O . PRO B 1 30 ? 18.547 -35.059 -30.315 1.00 31.94 21 PRO B O 1
ATOM 1433 N N . LEU B 1 31 ? 16.624 -35.168 -29.142 1.00 25.58 22 LEU B N 1
ATOM 1434 C CA . LEU B 1 31 ? 16.463 -33.725 -29.016 1.00 23.63 22 LEU B CA 1
ATOM 1435 C C . LEU B 1 31 ? 16.919 -33.296 -27.625 1.00 26.70 22 LEU B C 1
ATOM 1436 O O . LEU B 1 31 ? 17.071 -34.135 -26.744 1.00 20.73 22 LEU B O 1
ATOM 1441 N N . PRO B 1 32 ? 17.152 -31.988 -27.422 1.00 26.13 23 PRO B N 1
ATOM 1442 C CA . PRO B 1 32 ? 17.507 -31.502 -26.080 1.00 27.71 23 PRO B CA 1
ATOM 1443 C C . PRO B 1 32 ? 16.375 -31.697 -25.067 1.00 24.26 23 PRO B C 1
ATOM 1444 O O . PRO B 1 32 ? 15.195 -31.730 -25.432 1.00 21.38 23 PRO B O 1
ATOM 1448 N N . MET B 1 33 ? 16.742 -31.829 -23.799 1.00 19.34 24 MET B N 1
ATOM 1449 C CA . MET B 1 33 ? 15.770 -31.974 -22.717 1.00 18.21 24 MET B CA 1
ATOM 1450 C C . MET B 1 33 ? 14.856 -30.761 -22.485 1.00 15.41 24 MET B C 1
ATOM 1451 O O . MET B 1 33 ? 13.659 -30.928 -22.311 1.00 15.59 24 MET B O 1
ATOM 1456 N N . PR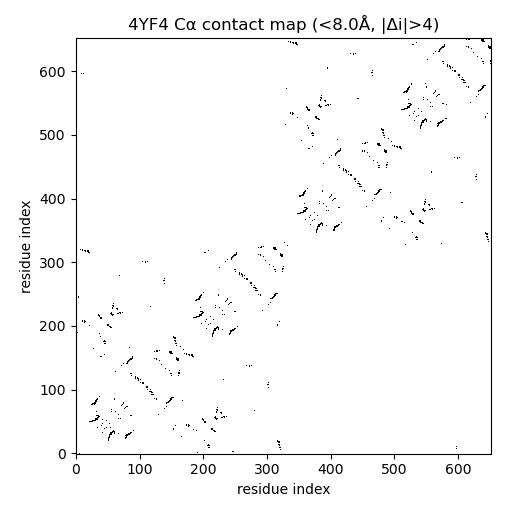O B 1 34 ? 15.413 -29.540 -22.447 1.00 17.38 25 PRO B N 1
ATOM 145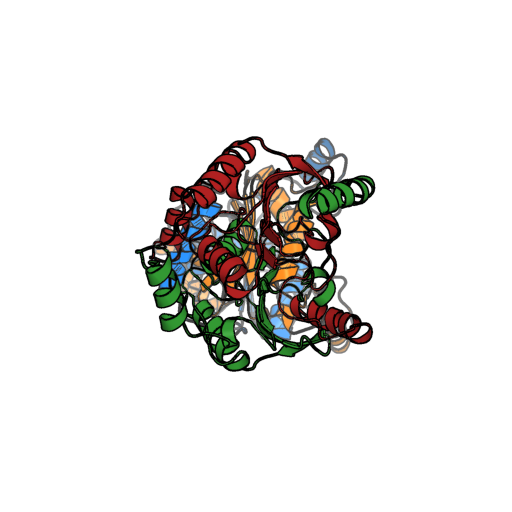7 C CA . PRO B 1 34 ? 14.510 -28.427 -22.119 1.00 19.50 25 PRO B CA 1
ATOM 1458 C C . PRO B 1 34 ? 13.449 -28.208 -23.207 1.00 20.13 25 PRO B C 1
ATOM 1459 O O . PRO B 1 34 ? 13.806 -28.192 -24.385 1.00 16.02 25 PRO B O 1
ATOM 1463 N N . PRO B 1 35 ? 12.171 -28.059 -22.818 1.00 15.76 26 PRO B N 1
ATOM 1464 C CA . PRO B 1 35 ? 11.116 -27.746 -23.792 1.00 14.48 26 PRO B CA 1
ATOM 1465 C C . PRO B 1 35 ? 11.496 -26.543 -24.629 1.00 17.12 26 PRO B C 1
ATOM 1466 O O . PRO B 1 35 ? 11.769 -25.470 -24.088 1.00 18.15 26 PRO B O 1
ATOM 1470 N N . SER B 1 36 ? 11.506 -26.726 -25.942 1.00 17.37 27 SER B N 1
ATOM 1471 C CA . SER B 1 36 ? 11.972 -25.683 -26.847 1.00 20.74 27 SER B CA 1
ATOM 1472 C C . SER B 1 36 ? 11.017 -24.490 -26.930 1.00 23.38 27 SER B C 1
ATOM 1473 O O . SER B 1 36 ? 11.415 -23.392 -27.323 1.00 23.29 27 SER B O 1
ATOM 1476 N N . LYS B 1 37 ? 9.760 -24.703 -26.568 1.00 19.05 28 LYS B N 1
ATOM 1477 C CA . LYS B 1 37 ? 8.798 -23.601 -26.524 1.00 19.85 28 LYS B CA 1
ATOM 1478 C C . LYS B 1 37 ? 8.523 -23.120 -25.087 1.00 20.79 28 LYS B C 1
ATOM 1479 O O . LYS B 1 37 ? 7.630 -22.299 -24.863 1.00 18.83 28 LYS B O 1
ATOM 1485 N N . HIS B 1 38 ? 9.282 -23.640 -24.124 1.00 15.06 29 HIS B N 1
ATOM 1486 C CA . HIS B 1 38 ? 9.252 -23.140 -22.746 1.00 16.26 29 HIS B CA 1
ATOM 1487 C C . HIS B 1 38 ? 7.828 -23.055 -22.182 1.00 19.52 29 HIS B C 1
ATOM 1488 O O . HIS B 1 38 ? 7.419 -22.047 -21.617 1.00 17.24 29 HIS B O 1
ATOM 1495 N N . ILE B 1 39 ? 7.080 -24.137 -22.340 1.00 17.44 30 ILE B N 1
ATOM 1496 C CA . ILE B 1 39 ? 5.693 -24.155 -21.919 1.00 13.68 30 ILE B CA 1
ATOM 1497 C C . ILE B 1 39 ? 5.336 -25.512 -21.310 1.00 15.49 30 ILE B C 1
ATOM 1498 O O . ILE B 1 39 ? 5.889 -26.546 -21.705 1.00 14.49 30 ILE B O 1
ATOM 1503 N N . ALA B 1 40 ? 4.442 -25.480 -20.318 1.00 11.98 31 ALA B N 1
ATOM 1504 C CA . ALA B 1 40 ? 3.870 -26.676 -19.704 1.00 11.31 31 ALA B CA 1
ATOM 1505 C C . ALA B 1 40 ? 2.351 -26.679 -19.888 1.00 14.31 31 ALA B C 1
ATOM 1506 O O . ALA B 1 40 ? 1.687 -25.636 -19.754 1.00 16.56 31 ALA B O 1
ATOM 1508 N N . ILE B 1 41 ? 1.808 -27.844 -20.217 1.00 10.91 32 ILE B N 1
ATOM 1509 C CA . ILE B 1 41 ? 0.367 -28.009 -20.381 1.00 14.06 32 ILE B CA 1
ATOM 1510 C C . ILE B 1 41 ? -0.101 -28.931 -19.267 1.00 18.40 32 ILE B C 1
ATOM 1511 O O . ILE B 1 41 ? 0.495 -29.979 -19.038 1.00 16.33 32 ILE B O 1
ATOM 1516 N N . VAL B 1 42 ? -1.139 -28.529 -18.551 1.00 14.46 33 VAL B N 1
ATOM 1517 C CA . VAL B 1 42 ? -1.762 -29.429 -17.598 1.00 16.19 33 VAL B CA 1
ATOM 1518 C C . VAL B 1 42 ? -3.067 -29.845 -18.240 1.00 21.80 33 VAL B C 1
ATOM 1519 O O . VAL B 1 42 ? -3.870 -28.992 -18.602 1.00 17.69 33 VAL B O 1
ATOM 1523 N N . ALA B 1 43 ? -3.280 -31.144 -18.417 1.00 11.59 34 ALA B N 1
ATOM 1524 C CA . ALA B 1 43 ? -4.456 -31.583 -19.140 1.00 12.66 34 ALA B CA 1
ATOM 1525 C C . ALA B 1 43 ? -5.114 -32.799 -18.480 1.00 17.72 34 ALA B C 1
ATOM 1526 O O . ALA B 1 43 ? -4.681 -33.267 -17.435 1.00 19.80 34 ALA B O 1
ATOM 1528 N N . CYS B 1 44 ? -6.254 -33.255 -19.071 1.00 23.83 35 CYS B N 1
ATOM 1529 C CA A CYS B 1 44 ? -6.996 -34.396 -18.556 0.64 21.90 35 CYS B CA 1
ATOM 1530 C CA B CYS B 1 44 ? -6.910 -34.412 -18.544 0.36 21.59 35 CYS B CA 1
ATOM 1531 C C . CYS B 1 44 ? -6.471 -35.677 -19.166 1.00 19.39 35 CYS B C 1
ATOM 1532 O O . CYS B 1 44 ? -5.970 -35.666 -20.285 1.00 16.71 35 CYS B O 1
ATOM 1537 N N . MET B 1 45 ? -6.544 -36.803 -18.458 1.00 17.52 36 MET B N 1
ATOM 1538 C CA . MET B 1 45 ? -6.169 -38.098 -19.018 1.00 15.89 36 MET B CA 1
ATOM 1539 C C . MET B 1 45 ? -7.193 -38.584 -20.031 1.00 15.14 36 MET B C 1
ATOM 1540 O O . MET B 1 45 ? -6.925 -39.533 -20.771 1.00 16.08 36 MET B O 1
ATOM 1545 N N . ASP B 1 46 ? -8.358 -37.936 -20.049 1.00 14.22 37 ASP B N 1
ATOM 1546 C CA . ASP B 1 46 ? -9.471 -38.295 -20.931 1.00 14.87 37 ASP B CA 1
ATOM 1547 C C . ASP B 1 46 ? -9.059 -38.766 -22.327 1.00 15.92 37 ASP B C 1
ATOM 1548 O O . ASP B 1 46 ? -8.229 -38.147 -23.002 1.00 14.96 37 ASP B O 1
ATOM 1553 N N . ALA B 1 47 ? -9.629 -39.891 -22.741 1.00 19.20 38 ALA B N 1
ATOM 1554 C CA . ALA B 1 47 ? -9.201 -40.559 -23.969 1.00 23.26 38 ALA B CA 1
ATOM 1555 C C . ALA B 1 47 ? -9.489 -39.752 -25.236 1.00 20.69 38 ALA B C 1
ATOM 1556 O O . ALA B 1 47 ? -8.920 -40.017 -26.296 1.00 24.40 38 ALA B O 1
ATOM 1558 N N . ARG B 1 48 ? -10.371 -38.766 -25.124 1.00 18.71 39 ARG B N 1
ATOM 1559 C CA . ARG B 1 48 ? -10.785 -37.994 -26.286 1.00 20.84 39 ARG B CA 1
ATOM 1560 C C . ARG B 1 48 ? -9.922 -36.758 -26.486 1.00 24.71 39 ARG B C 1
ATOM 1561 O O . ARG B 1 48 ? -10.197 -35.928 -27.349 1.00 24.99 39 ARG B O 1
ATOM 1569 N N . LEU B 1 49 ? -8.862 -36.652 -25.697 1.00 19.61 40 LEU B N 1
ATOM 1570 C CA . LEU B 1 49 ? -8.004 -35.483 -25.749 1.00 13.25 40 LEU B CA 1
ATOM 1571 C C . LEU B 1 49 ? -6.615 -35.881 -26.209 1.00 15.54 40 LEU B C 1
ATOM 1572 O O . LEU B 1 49 ? -5.833 -36.464 -25.455 1.00 17.36 40 LEU B O 1
ATOM 1577 N N . ASP B 1 50 ? -6.346 -35.608 -27.480 1.00 20.04 41 ASP B N 1
ATOM 1578 C CA . ASP B 1 50 ? -5.022 -35.778 -28.046 1.00 16.63 41 ASP B CA 1
ATOM 1579 C C . ASP B 1 50 ? -4.407 -34.387 -27.961 1.00 16.59 41 ASP B C 1
ATOM 1580 O O . ASP B 1 50 ? -4.484 -33.603 -28.910 1.00 17.32 41 ASP B O 1
ATOM 1585 N N . VAL B 1 51 ? -3.821 -34.093 -26.804 1.00 13.07 42 VAL B N 1
ATOM 1586 C CA . VAL B 1 51 ? -3.287 -32.759 -26.488 1.00 18.55 42 VAL B CA 1
ATOM 1587 C C . VAL B 1 51 ? -2.305 -32.235 -27.536 1.00 20.51 42 VAL B C 1
ATOM 1588 O O . VAL B 1 51 ? -2.346 -31.058 -27.909 1.00 15.53 42 VAL B O 1
ATOM 1592 N N . TYR B 1 52 ? -1.409 -33.099 -28.002 1.00 15.52 43 TYR B N 1
ATOM 1593 C CA . TYR B 1 52 ? -0.454 -32.671 -29.023 1.00 20.84 43 TYR B CA 1
ATOM 1594 C C . TYR B 1 52 ? -1.186 -32.126 -30.256 1.00 17.32 43 TYR B C 1
ATOM 1595 O O . TYR B 1 52 ? -0.926 -31.001 -30.697 1.00 16.19 43 TYR B O 1
ATOM 1604 N N . ARG B 1 53 ? -2.115 -32.906 -30.806 1.00 17.76 44 ARG B N 1
ATOM 1605 C CA . ARG B 1 53 ? -2.794 -32.481 -32.034 1.00 20.37 44 ARG B CA 1
ATOM 1606 C C . ARG B 1 53 ? -3.736 -31.300 -31.776 1.00 19.45 44 ARG B C 1
ATOM 1607 O O . ARG B 1 53 ? -3.904 -30.427 -32.626 1.00 16.75 44 ARG B O 1
ATOM 1615 N N . MET B 1 54 ? -4.338 -31.284 -30.593 1.00 16.14 45 MET B N 1
ATOM 1616 C CA . MET B 1 54 ? -5.267 -30.224 -30.208 1.00 18.49 45 MET B CA 1
ATOM 1617 C C . MET B 1 54 ? -4.604 -28.849 -30.260 1.00 20.18 45 MET B C 1
ATOM 1618 O O . MET B 1 54 ? -5.243 -27.840 -30.592 1.00 17.03 45 MET B O 1
ATOM 1623 N N . LEU B 1 55 ? -3.315 -28.819 -29.941 1.00 18.20 46 LEU B N 1
ATOM 1624 C CA . LEU B 1 55 ? -2.574 -27.567 -29.840 1.00 20.16 46 LEU B CA 1
ATOM 1625 C C . LEU B 1 55 ? -1.466 -27.419 -30.891 1.00 23.17 46 LEU B C 1
ATOM 1626 O O . LEU B 1 55 ? -0.703 -26.444 -30.869 1.00 17.80 46 LEU B O 1
ATOM 1631 N N . GLY B 1 56 ? -1.386 -28.376 -31.812 1.00 15.89 47 GLY B N 1
ATOM 1632 C CA . GLY B 1 56 ? -0.373 -28.343 -32.855 1.00 23.72 47 GLY B CA 1
ATOM 1633 C C . GLY B 1 56 ? 1.048 -28.408 -32.313 1.00 26.52 47 GLY B C 1
ATOM 1634 O O . GLY B 1 56 ? 1.962 -27.784 -32.862 1.00 19.21 47 GLY B O 1
ATOM 1635 N N . ILE B 1 57 ? 1.224 -29.157 -31.225 1.00 18.37 48 ILE B N 1
ATOM 1636 C CA . ILE B 1 57 ? 2.520 -29.317 -30.555 1.00 24.23 48 ILE B CA 1
ATOM 1637 C C . ILE B 1 57 ? 3.430 -30.280 -31.343 1.00 24.58 48 ILE B C 1
ATOM 1638 O O . ILE B 1 57 ? 2.956 -31.282 -31.863 1.00 19.89 48 ILE B O 1
ATOM 1643 N N . LYS B 1 58 ? 4.722 -29.975 -31.436 1.00 15.93 49 LYS B N 1
ATOM 1644 C CA . LYS B 1 58 ? 5.672 -30.900 -32.064 1.00 20.23 49 LYS B CA 1
ATOM 1645 C C . LYS B 1 58 ? 6.584 -31.471 -30.994 1.00 15.94 49 LYS B C 1
ATOM 1646 O O . LYS B 1 58 ? 6.652 -30.932 -29.886 1.00 18.10 49 LYS B O 1
ATOM 1652 N N . GLU B 1 59 ? 7.305 -32.544 -31.323 1.00 16.61 50 GLU B N 1
ATOM 1653 C CA . GLU B 1 59 ? 8.199 -33.165 -30.354 1.00 19.57 50 GLU B CA 1
ATOM 1654 C C . GLU B 1 59 ? 9.252 -32.147 -29.892 1.00 19.87 50 GLU B C 1
ATOM 1655 O O . GLU B 1 59 ? 9.731 -31.345 -30.685 1.00 19.53 50 GLU B O 1
ATOM 1661 N N . GLY B 1 60 ? 9.576 -32.152 -28.602 1.00 18.86 51 GLY B N 1
ATOM 1662 C CA . GLY B 1 60 ? 10.625 -31.289 -28.083 1.00 15.69 51 GLY B CA 1
ATOM 1663 C C . GLY B 1 60 ? 10.198 -29.915 -27.586 1.00 16.14 51 GLY B C 1
ATOM 1664 O O . GLY B 1 60 ? 11.013 -29.193 -26.996 1.00 18.12 51 GLY B O 1
ATOM 1665 N N . GLU B 1 61 ? 8.935 -29.555 -27.817 1.00 18.77 52 GLU B N 1
ATOM 1666 C CA . GLU B 1 61 ? 8.439 -28.205 -27.519 1.00 18.41 52 GLU B CA 1
ATOM 1667 C C . GLU B 1 61 ? 7.884 -27.975 -26.116 1.00 19.00 52 GLU B C 1
ATOM 1668 O O . GLU B 1 61 ? 8.103 -26.908 -25.527 1.00 21.00 52 GLU B O 1
ATOM 1674 N N . ALA B 1 62 ? 7.127 -28.937 -25.598 1.00 15.92 53 ALA B N 1
ATOM 1675 C CA . ALA B 1 62 ? 6.309 -28.679 -24.415 1.00 18.45 53 ALA B CA 1
ATOM 1676 C C . ALA B 1 62 ? 6.232 -29.827 -23.418 1.00 16.15 53 ALA B C 1
ATOM 1677 O O . ALA B 1 62 ? 6.126 -30.997 -23.802 1.00 19.16 53 ALA B O 1
ATOM 1679 N N . HIS B 1 63 ? 6.254 -29.485 -22.131 1.00 14.05 54 HIS B N 1
ATOM 1680 C CA . HIS B 1 63 ? 5.897 -30.456 -21.120 1.00 11.55 54 HIS B CA 1
ATOM 1681 C C . HIS B 1 63 ? 4.388 -30.626 -21.139 1.00 17.44 54 HIS B C 1
ATOM 1682 O O . HIS B 1 63 ? 3.636 -29.642 -21.247 1.00 18.67 54 HIS B O 1
ATOM 1689 N N . VAL B 1 64 ? 3.939 -31.877 -21.044 1.00 14.76 55 VAL B N 1
ATOM 1690 C CA . VAL B 1 64 ? 2.513 -32.171 -20.956 1.00 13.75 55 VAL B CA 1
ATOM 1691 C C . VAL B 1 64 ? 2.251 -33.044 -19.716 1.00 11.44 55 VAL B C 1
ATOM 1692 O O . VAL B 1 64 ? 2.800 -34.148 -19.587 1.00 16.64 55 VAL B O 1
ATOM 1696 N N . ILE B 1 65 ? 1.436 -32.527 -18.804 1.00 10.95 56 ILE B N 1
ATOM 1697 C CA . ILE B 1 65 ? 1.109 -33.198 -17.552 1.00 9.47 56 ILE B CA 1
ATOM 1698 C C . ILE B 1 65 ? -0.380 -33.543 -17.614 1.00 9.47 56 ILE B C 1
ATOM 1699 O O . ILE B 1 65 ? -1.197 -32.705 -18.016 1.00 14.60 56 ILE B O 1
ATOM 1704 N N . ARG B 1 66 ? -0.747 -34.767 -17.232 1.00 9.35 57 ARG B N 1
ATOM 1705 C CA . ARG B 1 66 ? -2.139 -35.188 -17.333 1.00 9.64 57 ARG B CA 1
ATOM 1706 C C . ARG B 1 66 ? -2.506 -36.063 -16.147 1.00 11.52 57 ARG B C 1
ATOM 1707 O O . ARG B 1 66 ? -1.742 -36.949 -15.762 1.00 12.68 57 ARG B O 1
ATOM 1715 N N . ASN B 1 67 ? -3.662 -35.789 -15.555 1.00 10.58 58 ASN B N 1
ATOM 1716 C CA . ASN B 1 67 ? -4.262 -36.677 -14.571 1.00 10.56 58 ASN B CA 1
ATOM 1717 C C . ASN B 1 67 ? -5.786 -36.768 -14.739 1.00 14.76 58 ASN B C 1
ATOM 1718 O O . ASN B 1 67 ? -6.348 -36.199 -15.676 1.00 14.76 58 ASN B O 1
ATOM 1723 N N . ALA B 1 68 ? -6.456 -37.463 -13.821 1.00 13.14 59 ALA B N 1
ATOM 1724 C CA . ALA B 1 68 ? -7.913 -37.545 -13.858 1.00 13.28 59 ALA B CA 1
ATOM 1725 C C . ALA B 1 68 ? -8.534 -36.194 -13.519 1.00 12.02 59 ALA B C 1
ATOM 1726 O O . ALA B 1 68 ? -8.399 -35.701 -12.394 1.00 14.38 59 ALA B O 1
ATOM 1728 N N . GLY B 1 69 ? -9.201 -35.586 -14.493 1.00 15.17 60 GLY B N 1
ATOM 1729 C CA . GLY B 1 69 ? -9.895 -34.342 -14.237 1.00 17.94 60 GLY B CA 1
ATOM 1730 C C . GLY B 1 69 ? -9.072 -33.067 -14.334 1.00 15.95 60 GLY B C 1
ATOM 1731 O O . GLY B 1 69 ? -9.613 -31.983 -14.095 1.00 19.95 60 GLY B O 1
ATOM 1732 N N . CYS B 1 70 ? -7.810 -33.173 -14.771 1.00 13.42 61 CYS B N 1
ATOM 1733 C CA A CYS B 1 70 ? -6.910 -31.999 -14.917 0.64 13.48 61 CYS B CA 1
ATOM 1734 C CA B CYS B 1 70 ? -6.944 -32.002 -14.929 0.36 13.59 61 CYS B CA 1
ATOM 1735 C C . CYS B 1 70 ? -6.882 -31.203 -13.622 1.00 16.29 61 CYS B C 1
ATOM 1736 O O . CYS B 1 70 ? -6.969 -29.980 -13.619 1.00 15.13 61 CYS B O 1
ATOM 1741 N N . VAL B 1 71 ? -6.734 -31.923 -12.516 1.00 13.99 62 VAL B N 1
ATOM 1742 C CA . VAL B 1 71 ? -6.739 -31.332 -11.185 1.00 15.06 62 VAL B CA 1
ATOM 1743 C C . VAL B 1 71 ? -5.346 -30.881 -10.780 1.00 13.33 62 VAL B C 1
ATOM 1744 O O . VAL B 1 71 ? -4.361 -31.599 -10.975 1.00 13.91 62 VAL B O 1
ATOM 1748 N N . VAL B 1 72 ? -5.251 -29.672 -10.229 1.00 14.76 63 VAL B N 1
ATOM 1749 C CA . VAL B 1 72 ? -3.960 -29.211 -9.733 1.00 11.89 63 VAL B CA 1
ATOM 1750 C C . VAL B 1 72 ? -3.689 -29.778 -8.343 1.00 16.03 63 VAL B C 1
ATOM 1751 O O . VAL B 1 72 ? -3.958 -29.136 -7.321 1.00 15.99 63 VAL B O 1
ATOM 1755 N N . THR B 1 73 ? -3.181 -31.012 -8.323 1.00 14.15 64 THR B N 1
ATOM 1756 C CA . THR B 1 73 ? -2.819 -31.701 -7.091 1.00 13.17 64 THR B CA 1
ATOM 1757 C C . THR B 1 73 ? -1.385 -31.322 -6.759 1.00 16.88 64 THR B C 1
ATOM 1758 O O . THR B 1 73 ? -0.746 -30.586 -7.515 1.00 15.09 64 THR B O 1
ATOM 1762 N N . ASP B 1 74 ? -0.863 -31.852 -5.656 1.00 17.04 65 ASP B N 1
ATOM 1763 C CA . ASP B 1 74 ? 0.551 -31.644 -5.307 1.00 17.14 65 ASP B CA 1
ATOM 1764 C C . ASP B 1 74 ? 1.503 -32.306 -6.300 1.00 10.28 65 ASP B C 1
ATOM 1765 O O . ASP B 1 74 ? 2.651 -31.915 -6.421 1.00 14.22 65 ASP B O 1
ATOM 1770 N N . ASP B 1 75 ? 1.040 -33.335 -6.996 1.00 9.95 66 ASP B N 1
ATOM 1771 C CA . ASP B 1 75 ? 1.850 -33.946 -8.053 1.00 14.30 66 ASP B CA 1
ATOM 1772 C C . ASP B 1 75 ? 1.965 -32.982 -9.244 1.00 14.45 66 ASP B C 1
ATOM 1773 O O . ASP B 1 75 ? 3.021 -32.854 -9.855 1.00 9.53 66 ASP B O 1
ATOM 1778 N N . VAL B 1 76 ? 0.883 -32.284 -9.559 1.00 14.47 67 VAL B N 1
ATOM 1779 C CA . VAL B 1 76 ? 0.933 -31.271 -10.608 1.00 14.71 67 VAL B CA 1
ATOM 1780 C C . VAL B 1 76 ? 1.806 -30.089 -10.185 1.00 9.91 67 VAL B C 1
ATOM 1781 O O . VAL B 1 76 ? 2.624 -29.592 -10.968 1.00 10.62 67 VAL B O 1
ATOM 1785 N N . ILE B 1 77 ? 1.670 -29.669 -8.929 1.00 11.21 68 ILE B N 1
ATOM 1786 C CA . ILE B 1 77 ? 2.527 -28.613 -8.397 1.00 12.49 68 ILE B CA 1
ATOM 1787 C C . ILE B 1 77 ? 4.009 -29.020 -8.488 1.00 14.22 68 ILE B C 1
ATOM 1788 O O . ILE B 1 77 ? 4.846 -28.265 -8.984 1.00 15.67 68 ILE B O 1
ATOM 1793 N N . ARG B 1 78 ? 4.317 -30.227 -8.024 1.00 11.26 69 ARG B N 1
ATOM 1794 C CA . ARG B 1 78 ? 5.668 -30.792 -8.131 1.00 11.54 69 ARG B CA 1
ATOM 1795 C C . ARG B 1 78 ? 6.169 -30.767 -9.578 1.00 12.91 69 ARG B C 1
ATOM 1796 O O . ARG B 1 78 ? 7.304 -30.363 -9.847 1.00 15.71 69 ARG B O 1
ATOM 1804 N N . SER B 1 79 ? 5.324 -31.217 -10.504 1.00 13.07 70 SER B N 1
ATOM 1805 C CA . SER B 1 79 ? 5.745 -31.326 -11.889 1.00 15.99 70 SER B CA 1
ATOM 1806 C C . SER B 1 79 ? 5.919 -29.939 -12.514 1.00 14.93 70 SER B C 1
ATOM 1807 O O . SER B 1 79 ? 6.833 -29.715 -13.315 1.00 17.00 70 SER B O 1
ATOM 1810 N N . LEU B 1 80 ? 5.065 -28.992 -12.135 1.00 12.70 71 LEU B N 1
ATOM 1811 C CA . LEU B 1 80 ? 5.253 -27.617 -12.618 1.00 12.69 71 LEU B CA 1
ATOM 1812 C C . LEU B 1 80 ? 6.508 -26.984 -12.016 1.00 16.88 71 LEU B C 1
ATOM 1813 O O . LEU B 1 80 ? 7.256 -26.286 -12.714 1.00 12.32 71 LEU B O 1
ATOM 1818 N N . ALA B 1 81 ? 6.738 -27.213 -10.718 1.00 14.62 72 ALA B N 1
ATOM 1819 C CA . ALA B 1 81 ? 7.921 -26.671 -10.053 1.00 14.96 72 ALA B CA 1
ATOM 1820 C C . ALA B 1 81 ? 9.197 -27.149 -10.739 1.00 18.51 72 ALA B C 1
ATOM 1821 O O . ALA B 1 81 ? 10.125 -26.382 -10.951 1.00 15.98 72 ALA B O 1
ATOM 1823 N N . ILE B 1 82 ? 9.244 -28.434 -11.066 1.00 16.52 73 ILE B N 1
ATOM 1824 C CA . ILE B 1 82 ? 10.409 -28.991 -11.732 1.00 12.98 73 ILE B CA 1
ATOM 1825 C C . ILE B 1 82 ? 10.540 -28.415 -13.155 1.00 13.56 73 ILE B C 1
ATOM 1826 O O . ILE B 1 82 ? 11.630 -28.024 -13.585 1.00 15.86 73 ILE B O 1
ATOM 1831 N N . SER B 1 83 ? 9.416 -28.352 -13.857 1.00 14.77 74 SER B N 1
ATOM 1832 C CA . SER B 1 83 ? 9.345 -27.848 -15.227 1.00 15.56 74 SER B CA 1
ATOM 1833 C C . SER B 1 83 ? 9.909 -26.430 -15.318 1.00 16.32 74 SER B C 1
ATOM 1834 O O . SER B 1 83 ? 10.705 -26.127 -16.212 1.00 15.13 74 SER B O 1
ATOM 1837 N N . GLN B 1 84 ? 9.494 -25.568 -14.386 1.00 17.57 75 GLN B N 1
ATOM 1838 C CA . GLN B 1 84 ? 9.951 -24.179 -14.356 1.00 14.98 75 GLN B CA 1
ATOM 1839 C C . GLN B 1 84 ? 11.361 -24.021 -13.818 1.00 13.76 75 GLN B C 1
ATOM 1840 O O . GLN B 1 84 ? 12.205 -23.388 -14.447 1.00 19.06 75 GLN B O 1
ATOM 1846 N N . ARG B 1 85 ? 11.623 -24.605 -12.655 1.00 15.02 76 ARG B N 1
ATOM 1847 C CA . ARG B 1 85 ? 12.885 -24.333 -11.963 1.00 15.80 76 ARG B CA 1
ATOM 1848 C C . ARG B 1 85 ? 14.088 -25.035 -12.605 1.00 21.96 76 ARG B C 1
ATOM 1849 O O . ARG B 1 85 ? 15.190 -24.484 -12.649 1.00 25.32 76 ARG B O 1
ATOM 1857 N N . LEU B 1 86 ? 13.871 -26.242 -13.112 1.00 19.26 77 LEU B N 1
ATOM 1858 C CA . LEU B 1 86 ? 14.949 -27.046 -13.674 1.00 15.60 77 LEU B CA 1
ATOM 1859 C C . LEU B 1 86 ? 15.054 -26.923 -15.192 1.00 20.36 77 LEU B C 1
ATOM 1860 O O . LEU B 1 86 ? 16.144 -27.020 -15.752 1.00 22.45 77 LEU B O 1
ATOM 1865 N N . LEU B 1 87 ? 13.916 -26.733 -15.857 1.00 14.21 78 LEU B N 1
ATOM 1866 C CA . LEU B 1 87 ? 13.862 -26.875 -17.315 1.00 17.81 78 LEU B CA 1
ATOM 1867 C C . LEU B 1 87 ? 13.328 -25.643 -18.033 1.00 16.87 78 LEU B C 1
ATOM 1868 O O . LEU B 1 87 ? 13.102 -25.667 -19.243 1.00 18.98 78 LEU B O 1
ATOM 1873 N N . GLY B 1 88 ? 13.120 -24.572 -17.277 1.00 17.30 79 GLY B N 1
ATOM 1874 C CA . GLY B 1 88 ? 12.913 -23.260 -17.873 1.00 19.97 79 GLY B CA 1
ATOM 1875 C C . GLY B 1 88 ? 11.583 -22.937 -18.542 1.00 21.99 79 GLY B C 1
ATOM 1876 O O . GLY B 1 88 ? 11.510 -21.996 -19.333 1.00 24.99 79 GLY B O 1
ATOM 1877 N N . THR B 1 89 ? 10.517 -23.671 -18.243 1.00 19.24 80 THR B N 1
ATOM 1878 C CA . THR B 1 89 ? 9.225 -23.266 -18.802 1.00 14.44 80 THR B CA 1
ATOM 1879 C C . THR B 1 89 ? 8.715 -22.004 -18.096 1.00 17.47 80 THR B C 1
ATOM 1880 O O . THR B 1 89 ? 8.946 -21.818 -16.895 1.00 17.52 80 THR B O 1
ATOM 1884 N N . ARG B 1 90 ? 8.054 -21.130 -18.854 1.00 15.63 81 ARG B N 1
ATOM 1885 C CA . ARG B 1 90 ? 7.546 -19.853 -18.331 1.00 15.65 81 ARG B CA 1
ATOM 1886 C C . ARG B 1 90 ? 6.087 -19.572 -18.734 1.00 17.69 81 ARG B C 1
ATOM 1887 O O . ARG B 1 90 ? 5.554 -18.492 -18.474 1.00 23.28 81 ARG B O 1
ATOM 1895 N N . GLU B 1 91 ? 5.435 -20.539 -19.366 1.00 16.13 82 GLU B N 1
ATOM 1896 C CA . GLU B 1 91 ? 4.014 -20.388 -19.693 1.00 18.54 82 GLU B CA 1
ATOM 1897 C C . GLU B 1 91 ? 3.261 -21.629 -19.248 1.00 17.90 82 GLU B C 1
ATOM 1898 O O . GLU B 1 91 ? 3.803 -22.736 -19.317 1.00 15.30 82 GLU B O 1
ATOM 1904 N N . ILE B 1 92 ? 2.010 -21.452 -18.821 1.00 18.60 83 ILE B N 1
ATOM 1905 C CA . ILE B 1 92 ? 1.176 -22.593 -18.424 1.00 13.62 83 ILE B CA 1
ATOM 1906 C C . ILE B 1 92 ? -0.165 -22.514 -19.123 1.00 20.45 83 ILE B C 1
ATOM 1907 O O . ILE B 1 92 ? -0.799 -21.457 -19.136 1.00 14.40 83 ILE B O 1
ATOM 1912 N N . ILE B 1 93 ? -0.588 -23.638 -19.703 1.00 19.94 84 ILE B N 1
ATOM 1913 C CA . ILE B 1 93 ? -1.935 -23.773 -20.240 1.00 12.26 84 ILE B CA 1
ATOM 1914 C C . ILE B 1 93 ? -2.688 -24.819 -19.416 1.00 16.99 84 ILE B C 1
ATOM 1915 O O . ILE B 1 93 ? -2.201 -25.928 -19.240 1.00 18.74 84 ILE B O 1
ATOM 1920 N N . LEU B 1 94 ? -3.858 -24.452 -18.896 1.00 18.46 85 LEU B N 1
ATOM 1921 C CA . LEU B 1 94 ? -4.706 -25.378 -18.128 1.00 24.00 85 LEU B CA 1
ATOM 1922 C C . LEU B 1 94 ? -5.881 -25.839 -18.977 1.00 23.67 85 LEU B C 1
ATOM 1923 O O . LEU B 1 94 ? -6.576 -25.014 -19.556 1.00 24.04 85 LEU B O 1
ATOM 1928 N N . LEU B 1 95 ? -6.146 -27.144 -18.999 1.00 18.92 86 LEU B N 1
ATOM 1929 C CA . LEU B 1 95 ? -7.045 -27.709 -19.999 1.00 23.10 86 LEU B CA 1
ATOM 1930 C C . LEU B 1 95 ? -8.108 -28.640 -19.432 1.00 29.97 86 LEU B C 1
ATOM 1931 O O . LEU B 1 95 ? -7.892 -29.839 -19.419 1.00 34.44 86 LEU B O 1
ATOM 1936 N N . HIS B 1 96 ? -9.249 -28.112 -18.985 1.00 21.21 87 HIS B N 1
ATOM 1937 C CA . HIS B 1 96 ? -10.402 -28.960 -18.649 1.00 21.65 87 HIS B CA 1
ATOM 1938 C C . HIS B 1 96 ? -11.171 -29.298 -19.920 1.00 18.33 87 HIS B C 1
ATOM 1939 O O . HIS B 1 96 ? -10.719 -28.987 -21.024 1.00 17.73 87 HIS B O 1
ATOM 1946 N N . HIS B 1 97 ? -12.329 -29.940 -19.780 1.00 19.79 88 HIS B N 1
ATOM 1947 C CA . HIS B 1 97 ? -13.123 -30.272 -20.962 1.00 22.45 88 HIS B CA 1
ATOM 1948 C C . HIS B 1 97 ? -14.569 -30.662 -20.651 1.00 23.74 88 HIS B C 1
ATOM 1949 O O . HIS B 1 97 ? -14.917 -30.973 -19.505 1.00 23.60 88 HIS B O 1
ATOM 1956 N N . THR B 1 98 ? -15.408 -30.630 -21.684 1.00 22.71 89 THR B N 1
ATOM 1957 C CA . THR B 1 98 ? -16.826 -30.962 -21.540 1.00 22.76 89 THR B CA 1
ATOM 1958 C C . THR B 1 98 ? -16.988 -32.482 -21.440 1.00 20.32 89 THR B C 1
ATOM 1959 O O . THR B 1 98 ? -16.078 -33.245 -21.819 1.00 22.98 89 THR B O 1
ATOM 1963 N N . ASP B 1 99 ? -18.135 -32.908 -20.916 1.00 26.06 90 ASP B N 1
ATOM 1964 C CA . ASP B 1 99 ? -18.427 -34.324 -20.664 1.00 31.27 90 ASP B CA 1
ATOM 1965 C C . ASP B 1 99 ? -17.309 -35.001 -19.871 1.00 32.23 90 ASP B C 1
ATOM 1966 O O . ASP B 1 99 ? -16.923 -36.131 -20.169 1.00 30.32 90 ASP B O 1
ATOM 1971 N N . CYS B 1 100 ? -16.774 -34.299 -18.875 1.00 36.31 91 CYS B N 1
ATOM 1972 C CA . CYS B 1 100 ? -15.703 -34.856 -18.050 1.00 39.15 91 CYS B CA 1
ATOM 1973 C C . CYS B 1 100 ? -16.242 -35.919 -17.088 1.00 42.47 91 CYS B C 1
ATOM 1974 O O . CYS B 1 100 ? -17.365 -35.808 -16.589 1.00 39.37 91 CYS B O 1
ATOM 1977 N N . GLY B 1 101 ? -15.438 -36.951 -16.839 1.00 43.22 92 GLY B N 1
ATOM 1978 C CA . GLY B 1 101 ? -15.825 -38.027 -15.942 1.00 38.54 92 GLY B CA 1
ATOM 1979 C C . GLY B 1 101 ? -15.958 -37.572 -14.496 1.00 35.23 92 GLY B C 1
ATOM 1980 O O . GLY B 1 101 ? -16.734 -38.144 -13.725 1.00 35.92 92 GLY B O 1
ATOM 1981 N N . MET B 1 102 ? -15.205 -36.533 -14.137 1.00 32.34 93 MET B N 1
ATOM 1982 C CA . MET B 1 102 ? -15.215 -35.982 -12.782 1.00 34.23 93 MET B CA 1
ATOM 1983 C C . MET B 1 102 ? -16.553 -35.357 -12.423 1.00 40.68 93 MET B C 1
ATOM 1984 O O . MET B 1 102 ? -16.852 -35.148 -11.248 1.00 44.16 93 MET B O 1
ATOM 1989 N N . LEU B 1 103 ? -17.354 -35.054 -13.440 1.00 40.87 94 LEU B N 1
ATOM 1990 C CA . LEU B 1 103 ? -18.685 -34.505 -13.216 1.00 44.01 94 LEU B CA 1
ATOM 1991 C C . LEU B 1 103 ? -19.703 -35.594 -12.857 1.00 44.23 94 LEU B C 1
ATOM 1992 O O . LEU B 1 103 ? -20.815 -35.281 -12.425 1.00 46.31 94 LEU B O 1
ATOM 1997 N N . THR B 1 104 ? -19.324 -36.864 -13.020 1.00 38.98 95 THR B N 1
ATOM 1998 C CA . THR B 1 104 ? -20.296 -37.966 -12.928 1.00 42.55 95 THR B CA 1
ATOM 1999 C C . THR B 1 104 ? -20.393 -38.655 -11.562 1.00 46.39 95 THR B C 1
ATOM 2000 O O . THR B 1 104 ? -21.252 -39.520 -11.362 1.00 48.12 95 THR B O 1
ATOM 2004 N N . PHE B 1 105 ? -19.519 -38.277 -10.632 1.00 41.16 96 PHE B N 1
ATOM 2005 C CA . PHE B 1 105 ? -19.519 -38.872 -9.296 1.00 40.30 96 PHE B CA 1
ATOM 2006 C C . PHE B 1 105 ? -19.110 -37.873 -8.219 1.00 43.42 96 PHE B C 1
ATOM 2007 O O . PHE B 1 105 ? -18.667 -36.763 -8.521 1.00 40.94 96 PHE B O 1
ATOM 2015 N N . THR B 1 106 ? -19.253 -38.281 -6.960 1.00 44.49 97 THR B N 1
ATOM 2016 C CA . THR B 1 106 ? -18.786 -37.484 -5.829 1.00 42.50 97 THR B CA 1
ATOM 2017 C C . THR B 1 106 ? -17.711 -38.232 -5.070 1.00 38.16 97 THR B C 1
ATOM 2018 O O . THR B 1 106 ? -17.636 -39.457 -5.128 1.00 38.83 97 THR B O 1
ATOM 2022 N N . ASP B 1 107 ? -16.897 -37.482 -4.340 1.00 35.29 98 ASP B N 1
ATOM 2023 C CA . ASP B 1 107 ? -15.769 -38.041 -3.613 1.00 34.70 98 ASP B CA 1
ATOM 2024 C C . ASP B 1 107 ? -16.182 -39.066 -2.564 1.00 34.25 98 ASP B C 1
ATOM 2025 O O . ASP B 1 107 ? -15.643 -40.175 -2.523 1.00 29.31 98 ASP B O 1
ATOM 2030 N N . ASP B 1 108 ? -17.136 -38.685 -1.721 1.00 30.89 99 ASP B N 1
ATOM 2031 C CA . ASP B 1 108 ? -17.564 -39.532 -0.616 1.00 40.31 99 ASP B CA 1
ATOM 2032 C C . ASP B 1 108 ? -18.108 -40.876 -1.089 1.00 37.08 99 ASP B C 1
ATOM 2033 O O . ASP B 1 108 ? -17.761 -41.923 -0.535 1.00 34.86 99 ASP B O 1
ATOM 2038 N N . ASP B 1 109 ? -18.939 -40.848 -2.127 1.00 38.70 100 ASP B N 1
ATOM 2039 C CA . ASP B 1 109 ? -19.522 -42.078 -2.661 1.00 39.89 100 ASP B CA 1
ATOM 2040 C C . ASP B 1 109 ? -18.483 -42.956 -3.354 1.00 32.46 100 ASP B C 1
ATOM 2041 O O . ASP B 1 109 ? -18.582 -44.183 -3.312 1.00 26.92 100 ASP B O 1
ATOM 2046 N N . PHE B 1 110 ? -17.493 -42.326 -3.985 1.00 29.54 101 PHE B N 1
ATOM 2047 C CA . PHE B 1 110 ? -16.428 -43.070 -4.647 1.00 30.96 101 PHE B CA 1
ATOM 2048 C C . PHE B 1 110 ? -15.637 -43.830 -3.599 1.00 29.24 101 PHE B C 1
ATOM 2049 O O . PHE B 1 110 ? -15.418 -45.034 -3.718 1.00 30.75 101 PHE B O 1
ATOM 2057 N N . LYS B 1 111 ? -15.220 -43.114 -2.564 1.00 27.70 102 LYS B N 1
ATOM 2058 C CA . LYS B 1 111 ? -14.464 -43.722 -1.480 1.00 28.11 102 LYS B CA 1
ATOM 2059 C C . LYS B 1 111 ? -15.281 -44.764 -0.733 1.00 26.41 102 LYS B C 1
ATOM 2060 O O . LYS B 1 111 ? -14.737 -45.790 -0.343 1.00 23.16 102 LYS B O 1
ATOM 2066 N N . ARG B 1 112 ? -16.579 -44.520 -0.548 1.00 26.68 103 ARG B N 1
ATOM 2067 C CA . ARG B 1 112 ? -17.432 -45.509 0.112 1.00 30.62 103 ARG B CA 1
ATOM 2068 C C . ARG B 1 112 ? -17.448 -46.823 -0.679 1.00 31.51 103 ARG B C 1
ATOM 2069 O O . ARG B 1 112 ? -17.345 -47.903 -0.101 1.00 28.37 103 ARG B O 1
ATOM 2077 N N . ALA B 1 113 ? -17.546 -46.720 -2.002 1.00 32.32 104 ALA B N 1
ATOM 2078 C CA . ALA B 1 113 ? -17.584 -47.895 -2.872 1.00 31.38 104 ALA B CA 1
ATOM 2079 C C . ALA B 1 113 ? -16.279 -48.687 -2.797 1.00 25.16 104 ALA B C 1
ATOM 2080 O O . ALA B 1 113 ? -16.270 -49.914 -2.673 1.00 22.46 104 ALA B O 1
ATOM 2082 N N . ILE B 1 114 ? -15.173 -47.965 -2.878 1.00 22.27 105 ILE B N 1
ATOM 2083 C CA . ILE B 1 114 ? -13.856 -48.565 -2.778 1.00 21.81 105 ILE B CA 1
ATOM 2084 C C . ILE B 1 114 ? -13.707 -49.253 -1.428 1.00 18.65 105 ILE B C 1
ATOM 2085 O O . ILE B 1 114 ? -13.187 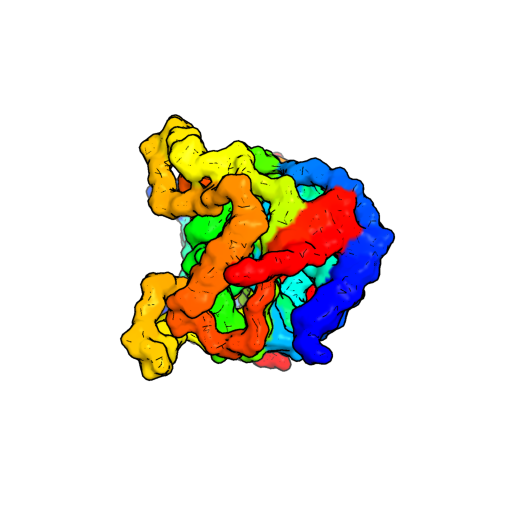-50.362 -1.350 1.00 22.16 105 ILE B O 1
ATOM 2090 N N . GLN B 1 115 ? -14.186 -48.612 -0.364 1.00 19.25 106 GLN B N 1
ATOM 2091 C CA . GLN B 1 115 ? -14.048 -49.214 0.954 1.00 24.19 106 GLN B CA 1
ATOM 2092 C C . GLN B 1 115 ? -14.910 -50.465 1.072 1.00 25.33 106 GLN B C 1
ATOM 2093 O O . GLN B 1 115 ? -14.504 -51.450 1.689 1.00 23.71 106 GLN B O 1
ATOM 2099 N N . ASP B 1 116 ? -16.102 -50.434 0.487 1.00 25.54 107 ASP B N 1
ATOM 2100 C CA . ASP B 1 116 ? -16.981 -51.605 0.595 1.00 30.80 107 ASP B CA 1
ATOM 2101 C C . ASP B 1 116 ? -16.352 -52.813 -0.077 1.00 32.96 107 ASP B C 1
ATOM 2102 O O . ASP B 1 116 ? -16.435 -53.932 0.422 1.00 35.44 107 ASP B O 1
ATOM 2107 N N . GLU B 1 117 ? -15.703 -52.570 -1.205 1.00 31.30 108 GLU B N 1
ATOM 2108 C CA . GLU B 1 117 ? -15.099 -53.641 -1.986 1.00 35.49 108 GLU B CA 1
ATOM 2109 C C . GLU B 1 117 ? -13.764 -54.145 -1.418 1.00 32.22 108 GLU B C 1
ATOM 2110 O O . GLU B 1 117 ? -13.513 -55.355 -1.405 1.00 32.38 108 GLU B O 1
ATOM 2116 N N . THR B 1 118 ? -12.922 -53.222 -0.946 1.00 26.21 109 THR B N 1
ATOM 2117 C CA . THR B 1 118 ? -11.555 -53.541 -0.516 1.00 23.22 109 THR B CA 1
ATOM 2118 C C . THR B 1 118 ? -11.328 -53.611 0.995 1.00 26.26 109 THR B C 1
ATOM 2119 O O . THR B 1 118 ? -10.305 -54.127 1.440 1.00 26.63 109 THR B O 1
ATOM 2123 N N . GLY B 1 119 ? -12.256 -53.066 1.776 1.00 22.67 110 GLY B N 1
ATOM 2124 C CA . GLY B 1 119 ? -12.088 -52.995 3.217 1.00 21.47 110 GLY B CA 1
ATOM 2125 C C . GLY B 1 119 ? -11.239 -51.801 3.647 1.00 25.21 110 GLY B C 1
ATOM 2126 O O . GLY B 1 119 ? -11.079 -51.542 4.840 1.00 28.79 110 GLY B O 1
ATOM 2127 N N . ILE B 1 120 ? -10.693 -51.077 2.677 1.00 19.54 111 ILE B N 1
ATOM 2128 C CA . ILE B 1 120 ? -9.835 -49.920 2.965 1.00 18.83 111 ILE B CA 1
ATOM 2129 C C . ILE B 1 120 ? -10.327 -48.641 2.271 1.00 29.00 111 ILE B C 1
ATOM 2130 O O . ILE B 1 120 ? -10.810 -48.692 1.139 1.00 22.15 111 ILE B O 1
ATOM 2135 N N . ARG B 1 121 ? -10.211 -47.500 2.953 1.00 18.27 112 ARG B N 1
ATOM 2136 C CA . ARG B 1 121 ? -10.551 -46.213 2.362 1.00 18.91 112 ARG B CA 1
ATOM 2137 C C . ARG B 1 121 ? -9.263 -45.486 1.980 1.00 17.95 112 ARG B C 1
ATOM 2138 O O . ARG B 1 121 ? -8.335 -45.434 2.781 1.00 18.69 112 ARG B O 1
ATOM 2146 N N . PRO B 1 122 ? -9.200 -44.937 0.754 1.00 17.40 113 PRO B N 1
ATOM 2147 C CA . PRO B 1 122 ? -7.997 -44.240 0.279 1.00 17.81 113 PRO B CA 1
ATOM 2148 C C . PRO B 1 122 ? -7.680 -43.001 1.099 1.00 20.11 113 PRO B C 1
ATOM 2149 O O . PRO B 1 122 ? -8.597 -42.311 1.551 1.00 17.18 113 PRO B O 1
ATOM 2153 N N . THR B 1 123 ? -6.389 -42.716 1.261 1.00 17.06 114 THR B N 1
ATOM 2154 C CA . THR B 1 123 ? -5.949 -41.466 1.869 1.00 19.78 114 THR B CA 1
ATOM 2155 C C . THR B 1 123 ? -6.221 -40.273 0.942 1.00 22.49 114 THR B C 1
ATOM 2156 O O . THR B 1 123 ? -6.563 -39.201 1.409 1.00 20.64 114 THR B O 1
ATOM 2160 N N . TRP B 1 124 ? -6.081 -40.468 -0.369 1.00 15.98 115 TRP B N 1
ATOM 2161 C CA . TRP B 1 124 ? -6.217 -39.368 -1.328 1.00 19.86 115 TRP B CA 1
ATOM 2162 C C . TRP B 1 124 ? -7.653 -38.902 -1.529 1.00 21.45 115 TRP B C 1
ATOM 2163 O O . TRP B 1 124 ? -8.594 -39.676 -1.413 1.00 13.92 115 TRP B O 1
ATOM 2174 N N . SER B 1 125 ? -7.805 -37.617 -1.827 1.00 18.17 116 SER B N 1
ATOM 2175 C CA . SER B 1 125 ? -9.083 -37.087 -2.268 1.00 20.70 116 SER B CA 1
ATOM 2176 C C . SER B 1 125 ? -9.274 -37.409 -3.755 1.00 13.21 116 SER B C 1
ATOM 2177 O O . SER B 1 125 ? -8.376 -37.175 -4.554 1.00 18.83 116 SER B O 1
ATOM 2180 N N . PRO B 1 126 ? -10.446 -37.963 -4.131 1.00 20.15 117 PRO B N 1
ATOM 2181 C CA . PRO B 1 126 ? -10.744 -38.232 -5.543 1.00 13.32 117 PRO B CA 1
ATOM 2182 C C . PRO B 1 126 ? -10.790 -36.956 -6.378 1.00 17.74 117 PRO B C 1
ATOM 2183 O O . PRO B 1 126 ? -10.591 -37.011 -7.593 1.00 18.74 117 PRO B O 1
ATOM 2187 N N . GLU B 1 127 ? -11.020 -35.824 -5.718 1.00 17.63 118 GLU B N 1
ATOM 2188 C CA . GLU B 1 127 ? -10.947 -34.505 -6.356 1.00 24.39 118 GLU B CA 1
ATOM 2189 C C . GLU B 1 127 ? -11.956 -34.290 -7.487 1.00 20.25 118 GLU B C 1
ATOM 2190 O O . GLU B 1 127 ? -11.657 -33.584 -8.453 1.00 19.25 118 GLU B O 1
ATOM 2196 N N . SER B 1 128 ? -13.138 -34.896 -7.381 1.00 23.56 119 SER B N 1
ATOM 2197 C CA . SER B 1 128 ? -14.217 -34.589 -8.330 1.00 20.61 119 SER B CA 1
ATOM 2198 C C . SER B 1 128 ? -14.684 -33.134 -8.198 1.00 22.57 119 SER B C 1
ATOM 2199 O O . SER B 1 128 ? -14.438 -32.468 -7.186 1.00 19.12 119 SER B O 1
ATOM 2202 N N . TYR B 1 129 ? -15.386 -32.659 -9.219 1.00 21.82 120 TYR B N 1
ATOM 2203 C CA . TYR B 1 129 ? -15.979 -31.322 -9.191 1.00 20.84 120 TYR B CA 1
ATOM 2204 C C . TYR B 1 129 ? -17.219 -31.302 -10.066 1.00 23.14 120 TYR B C 1
ATOM 2205 O O . TYR B 1 129 ? -17.320 -32.083 -11.022 1.00 26.04 120 TYR B O 1
ATOM 2214 N N . PRO B 1 130 ? -18.184 -30.434 -9.727 1.00 25.37 121 PRO B N 1
ATOM 2215 C CA . PRO B 1 130 ? -19.483 -30.389 -10.406 1.00 29.45 121 PRO B CA 1
ATOM 2216 C C . PRO B 1 130 ? -19.508 -29.569 -11.696 1.00 28.66 121 PRO B C 1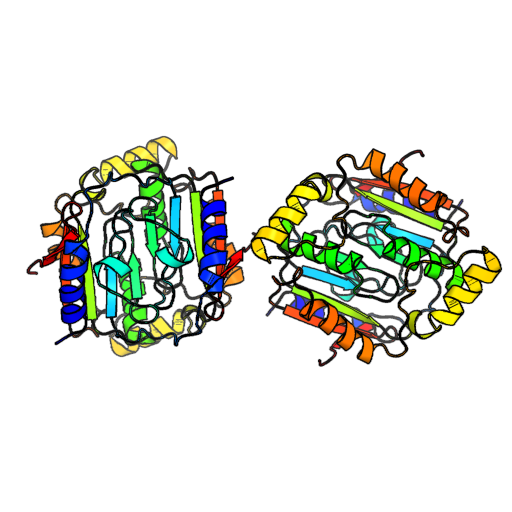
ATOM 2217 O O . PRO B 1 130 ? -20.355 -29.829 -12.546 1.00 30.63 121 PRO B O 1
ATOM 2221 N N . ASP B 1 131 ? -18.601 -28.607 -11.844 1.00 25.33 122 ASP B N 1
ATOM 2222 C CA . ASP B 1 131 ? -18.708 -27.614 -12.906 1.00 23.74 122 ASP B CA 1
ATOM 2223 C C . ASP B 1 131 ? -17.340 -27.354 -13.525 1.00 24.12 122 ASP B C 1
ATOM 2224 O O . ASP B 1 131 ? -16.466 -26.760 -12.890 1.00 21.13 122 ASP B O 1
ATOM 2229 N N . ALA B 1 132 ? -17.162 -27.781 -14.771 1.00 21.68 123 ALA B N 1
ATOM 2230 C CA . ALA B 1 132 ? -15.854 -27.684 -15.413 1.00 20.98 123 ALA B CA 1
ATOM 2231 C C . ALA B 1 132 ? -15.339 -26.247 -15.515 1.00 19.54 123 ALA B C 1
ATOM 2232 O O . ALA B 1 132 ? -14.183 -25.990 -15.183 1.00 21.02 123 ALA B O 1
ATOM 2234 N N . VAL B 1 133 ? -16.175 -25.316 -15.967 1.00 21.92 124 VAL B N 1
ATOM 2235 C CA . VAL B 1 133 ? -15.716 -23.937 -16.110 1.00 24.07 124 VAL B CA 1
ATOM 2236 C C . VAL B 1 133 ? -15.271 -23.367 -14.772 1.00 24.27 124 VAL B C 1
ATOM 2237 O O . VAL B 1 133 ? -14.201 -22.765 -14.672 1.00 25.05 124 VAL B O 1
ATOM 2241 N N . GLU B 1 134 ? -16.093 -23.554 -13.744 1.00 17.80 125 GLU B N 1
ATOM 2242 C CA . GLU B 1 134 ? -15.747 -23.038 -12.429 1.00 24.31 125 GLU B CA 1
ATOM 2243 C C . GLU B 1 134 ? -14.462 -23.674 -11.907 1.00 24.40 125 GLU B C 1
ATOM 2244 O O . GLU B 1 134 ? -13.646 -23.001 -11.270 1.00 19.20 125 GLU B O 1
ATOM 2250 N N . ASP B 1 135 ? -14.270 -24.959 -12.178 1.00 20.17 126 ASP B N 1
ATOM 2251 C CA . ASP B 1 135 ? -13.070 -25.613 -11.672 1.00 20.49 126 ASP B CA 1
ATOM 2252 C C . ASP B 1 135 ? -11.787 -25.197 -12.376 1.00 22.16 126 ASP B C 1
ATOM 2253 O O . ASP B 1 135 ? -10.713 -25.273 -11.781 1.00 20.34 126 ASP B O 1
ATOM 2258 N N . VAL B 1 136 ? -11.895 -24.777 -13.635 1.00 20.96 127 VAL B N 1
ATOM 2259 C CA . VAL B 1 136 ? -10.789 -24.088 -14.285 1.00 20.66 127 VAL B CA 1
ATOM 2260 C C . VAL B 1 136 ? -10.369 -22.896 -13.421 1.00 14.66 127 VAL B C 1
ATOM 2261 O O . VAL B 1 136 ? -9.189 -22.754 -13.089 1.00 17.30 127 VAL B O 1
ATOM 2265 N N . ARG B 1 137 ? -11.333 -22.053 -13.037 1.00 15.55 128 ARG B N 1
ATOM 2266 C CA . ARG B 1 137 ? -11.033 -20.903 -12.186 1.00 18.40 128 ARG B CA 1
ATOM 2267 C C . ARG B 1 137 ? -10.381 -21.326 -10.864 1.00 18.25 128 ARG B C 1
ATOM 2268 O O . ARG B 1 137 ? -9.413 -20.702 -10.417 1.00 18.37 128 ARG B O 1
ATOM 2276 N N . GLN B 1 138 ? -10.902 -22.388 -10.251 1.00 22.39 129 GLN B N 1
ATOM 2277 C CA . GLN B 1 138 ? -10.346 -22.890 -8.994 1.00 21.72 129 GLN B CA 1
ATOM 2278 C C . GLN B 1 138 ? -8.930 -23.431 -9.219 1.00 18.59 129 GLN B C 1
ATOM 2279 O O . GLN B 1 138 ? -8.044 -23.231 -8.388 1.00 19.42 129 GLN B O 1
ATOM 2285 N N . SER B 1 139 ? -8.722 -24.082 -10.356 1.00 15.21 130 SER B N 1
ATOM 2286 C CA . SER B 1 139 ? -7.400 -24.595 -10.724 1.00 18.52 130 SER B CA 1
ATOM 2287 C C . SER B 1 139 ? -6.404 -23.460 -10.972 1.00 18.65 130 SER B C 1
ATOM 2288 O O . SER B 1 139 ? -5.240 -23.540 -10.564 1.00 15.83 130 SER B O 1
ATOM 2291 N N . LEU B 1 140 ? -6.848 -22.408 -11.656 1.00 18.31 131 LEU B N 1
ATOM 2292 C CA . LEU B 1 140 ? -5.954 -21.279 -11.904 1.00 16.44 131 LEU B CA 1
ATOM 2293 C C . LEU B 1 140 ? -5.579 -20.652 -10.572 1.00 21.20 131 LEU B C 1
ATOM 2294 O O . LEU B 1 140 ? -4.418 -20.283 -10.346 1.00 20.50 131 LEU B O 1
ATOM 2299 N N . ARG B 1 141 ? -6.573 -20.526 -9.692 1.00 18.27 132 ARG B N 1
ATOM 2300 C CA . ARG B 1 141 ? -6.340 -19.979 -8.370 1.00 19.68 132 ARG B CA 1
ATOM 2301 C C . ARG B 1 141 ? -5.338 -20.817 -7.563 1.00 14.81 132 ARG B C 1
ATOM 2302 O O . ARG B 1 141 ? -4.475 -20.260 -6.885 1.00 20.58 132 ARG B O 1
ATOM 2310 N N . ARG B 1 142 ? -5.456 -22.143 -7.617 1.00 17.73 133 ARG B N 1
ATOM 2311 C CA . ARG B 1 142 ? -4.482 -23.017 -6.933 1.00 17.33 133 ARG B CA 1
ATOM 2312 C C . ARG B 1 142 ? -3.043 -22.735 -7.361 1.00 18.86 133 ARG B C 1
ATOM 2313 O O . ARG B 1 142 ? -2.137 -22.655 -6.534 1.00 20.34 133 ARG B O 1
ATOM 2321 N N . ILE B 1 143 ? -2.835 -22.598 -8.662 1.00 16.14 134 ILE B N 1
ATOM 2322 C CA . ILE B 1 143 ? -1.514 -22.314 -9.170 1.00 20.35 134 ILE B CA 1
ATOM 2323 C C . ILE B 1 143 ? -1.078 -20.930 -8.714 1.00 22.47 134 ILE B C 1
ATOM 2324 O O . ILE B 1 143 ? 0.012 -20.777 -8.190 1.00 19.70 134 ILE B O 1
ATOM 2329 N N . GLU B 1 144 ? -1.951 -19.940 -8.846 1.00 18.17 135 GLU B N 1
ATOM 2330 C CA . GLU B 1 144 ? -1.553 -18.571 -8.546 1.00 23.19 135 GLU B CA 1
ATOM 2331 C C . GLU B 1 144 ? -1.115 -18.392 -7.087 1.00 26.45 135 GLU B C 1
ATOM 2332 O O . GLU B 1 144 ? -0.176 -17.643 -6.811 1.00 32.37 135 GLU B O 1
ATOM 2338 N N . VAL B 1 145 ? -1.764 -19.087 -6.155 1.00 20.09 136 VAL B N 1
ATOM 2339 C CA . VAL B 1 145 ? -1.427 -18.915 -4.737 1.00 24.28 136 VAL B CA 1
ATOM 2340 C C . VAL B 1 145 ? -0.329 -19.862 -4.248 1.00 24.77 136 VAL B C 1
ATOM 2341 O O . VAL B 1 145 ? 0.182 -19.709 -3.144 1.00 26.67 136 VAL B O 1
ATOM 2345 N N . ASN B 1 146 ? 0.051 -20.833 -5.068 1.00 18.93 137 ASN B N 1
ATOM 2346 C CA . ASN B 1 146 ? 1.098 -21.756 -4.655 1.00 16.10 137 ASN B CA 1
ATOM 2347 C C . ASN B 1 146 ? 2.489 -21.096 -4.663 1.00 19.61 137 ASN B C 1
ATOM 2348 O O . ASN B 1 146 ? 2.865 -20.481 -5.634 1.00 19.45 137 ASN B O 1
ATOM 2353 N N . PRO B 1 147 ? 3.264 -21.224 -3.579 1.00 20.87 138 PRO B N 1
ATOM 2354 C CA . PRO B 1 147 ? 4.549 -20.501 -3.582 1.00 23.86 138 PRO B CA 1
ATOM 2355 C C . PRO B 1 147 ? 5.673 -21.183 -4.376 1.00 21.60 138 PRO B C 1
ATOM 2356 O O . PRO B 1 147 ? 6.772 -20.628 -4.465 1.00 25.10 138 PRO B O 1
ATOM 2360 N N . PHE B 1 148 ? 5.406 -22.350 -4.951 1.00 16.69 139 PHE B N 1
ATOM 2361 C CA . PHE B 1 148 ? 6.444 -23.141 -5.615 1.00 18.58 139 PHE B CA 1
ATOM 2362 C C . PHE B 1 148 ? 6.371 -23.082 -7.127 1.00 19.19 139 PHE B C 1
ATOM 2363 O O . PHE B 1 148 ? 7.245 -23.591 -7.825 1.00 21.41 139 PHE B O 1
ATOM 2371 N N . VAL B 1 149 ? 5.313 -22.472 -7.634 1.00 15.60 140 VAL B N 1
ATOM 2372 C CA . VAL B 1 149 ? 5.168 -22.296 -9.068 1.00 13.49 140 VAL B CA 1
ATOM 2373 C C . VAL B 1 149 ? 4.938 -20.814 -9.271 1.00 21.94 140 VAL B C 1
ATOM 2374 O O . VAL B 1 149 ? 3.818 -20.357 -9.163 1.00 23.38 140 VAL B O 1
ATOM 2378 N N . THR B 1 150 ? 5.989 -20.052 -9.536 1.00 24.41 141 THR B N 1
ATOM 2379 C CA . THR B 1 150 ? 5.864 -18.596 -9.516 1.00 29.13 141 THR B CA 1
ATOM 2380 C C . THR B 1 150 ? 6.552 -17.932 -10.698 1.00 32.94 141 THR B C 1
ATOM 2381 O O . THR B 1 150 ? 6.562 -16.703 -10.818 1.00 28.05 141 THR B O 1
ATOM 2385 N N . LYS B 1 151 ? 7.128 -18.745 -11.571 1.00 30.65 142 LYS B N 1
ATOM 2386 C CA . LYS B 1 151 ? 7.985 -18.220 -12.618 1.00 27.41 142 LYS B CA 1
ATOM 2387 C C . LYS B 1 151 ? 7.266 -17.905 -13.930 1.00 25.46 142 LYS B C 1
ATOM 2388 O O . LYS B 1 151 ? 7.802 -17.193 -14.781 1.00 25.67 142 LYS B O 1
ATOM 2394 N N . HIS B 1 152 ? 6.048 -18.404 -14.092 1.00 19.83 143 HIS B N 1
ATOM 2395 C CA . HIS B 1 152 ? 5.366 -18.256 -15.376 1.00 20.64 143 HIS B CA 1
ATOM 2396 C C . HIS B 1 152 ? 4.995 -16.809 -15.629 1.00 24.18 143 HIS B C 1
ATOM 2397 O O . HIS B 1 152 ? 4.656 -16.085 -14.694 1.00 16.99 143 HIS B O 1
ATOM 2404 N N . THR B 1 153 ? 5.055 -16.404 -16.897 1.00 17.41 144 THR B N 1
ATOM 2405 C CA . THR B 1 153 ? 4.597 -15.077 -17.307 1.00 23.47 144 THR B CA 1
ATOM 2406 C C . THR B 1 153 ? 3.197 -15.123 -17.927 1.00 27.38 144 THR B C 1
ATOM 2407 O O . THR B 1 153 ? 2.588 -14.086 -18.201 1.00 20.46 144 THR B O 1
ATOM 2411 N N . SER B 1 154 ? 2.697 -16.335 -18.146 1.00 20.88 145 SER B N 1
ATOM 2412 C CA . SER B 1 154 ? 1.345 -16.535 -18.657 1.00 21.54 145 SER B CA 1
ATOM 2413 C C . SER B 1 154 ? 0.749 -17.794 -18.043 1.00 21.94 145 SER B C 1
ATOM 2414 O O . SER B 1 154 ? 1.384 -18.854 -18.052 1.00 18.64 145 SER B O 1
ATOM 2417 N N . LEU B 1 155 ? -0.461 -17.664 -17.508 1.00 19.53 146 LEU B N 1
ATOM 2418 C CA . LEU B 1 155 ? -1.225 -18.791 -16.968 1.00 16.29 146 LEU B CA 1
ATOM 2419 C C . LEU B 1 155 ? -2.653 -18.634 -17.452 1.00 18.30 146 LEU B C 1
ATOM 2420 O O . LEU B 1 155 ? -3.334 -17.677 -17.071 1.00 18.45 146 LEU B O 1
ATOM 2425 N N . ARG B 1 156 ? -3.100 -19.562 -18.296 1.00 16.68 147 ARG B N 1
ATOM 2426 C CA . ARG B 1 156 ? -4.403 -19.452 -18.932 1.00 16.73 147 ARG B CA 1
ATOM 2427 C C . ARG B 1 156 ? -5.103 -20.802 -18.918 1.00 20.76 147 ARG B C 1
ATOM 2428 O O . ARG B 1 156 ? -4.454 -21.843 -19.026 1.00 16.15 147 ARG B O 1
ATOM 2436 N N . GLY B 1 157 ? -6.425 -20.778 -18.790 1.00 16.99 148 GLY B N 1
ATOM 2437 C CA . GLY B 1 157 ? -7.193 -22.013 -18.687 1.00 14.41 148 GLY B CA 1
ATOM 2438 C C . GLY B 1 157 ? -8.300 -22.077 -19.720 1.00 16.55 148 GLY B C 1
ATOM 2439 O O . GLY B 1 157 ? -8.849 -21.060 -20.121 1.00 21.56 148 GLY B O 1
ATOM 2440 N N . PHE B 1 158 ? -8.649 -23.284 -20.142 1.00 14.78 149 PHE B N 1
ATOM 2441 C CA . PHE B 1 158 ? -9.556 -23.446 -21.261 1.00 14.58 149 PHE B CA 1
ATOM 2442 C C . PHE B 1 158 ? -10.404 -24.677 -21.018 1.00 21.68 149 PHE B C 1
ATOM 2443 O O . PHE B 1 158 ? -9.977 -25.608 -20.334 1.00 24.57 149 PHE B O 1
ATOM 2451 N N . VAL B 1 159 ? -11.601 -24.685 -21.589 1.00 16.28 150 VAL B N 1
ATOM 2452 C CA . VAL B 1 159 ? -12.415 -25.888 -21.614 1.00 15.20 150 VAL B CA 1
ATOM 2453 C C . VAL B 1 159 ? -12.481 -26.420 -23.056 1.00 16.43 150 VAL B C 1
ATOM 2454 O O . VAL B 1 159 ? -12.920 -25.722 -23.974 1.00 20.10 150 VAL B O 1
ATOM 2458 N N . PHE B 1 160 ? -12.006 -27.648 -23.244 1.00 15.61 151 PHE B N 1
ATOM 2459 C CA . PHE B 1 160 ? -12.027 -28.306 -24.542 1.00 17.20 151 PHE B CA 1
ATOM 2460 C C . PHE B 1 160 ? -13.404 -28.925 -24.782 1.00 20.65 151 PHE B C 1
ATOM 2461 O O . PHE B 1 160 ? -13.904 -29.703 -23.963 1.00 18.73 151 PHE B O 1
ATOM 2469 N N . ASP B 1 161 ? -14.034 -28.556 -25.889 1.00 22.46 152 ASP B N 1
ATOM 2470 C CA . ASP B 1 161 ? -15.340 -29.100 -26.217 1.00 24.62 152 ASP B CA 1
ATOM 2471 C C . ASP B 1 161 ? -15.148 -30.409 -26.975 1.00 26.46 152 ASP B C 1
ATOM 2472 O O . ASP B 1 161 ? -14.686 -30.400 -28.116 1.00 26.41 152 ASP B O 1
ATOM 2477 N N . VAL B 1 162 ? -15.500 -31.529 -26.343 1.00 23.85 153 VAL B N 1
ATOM 2478 C CA . VAL B 1 162 ? -15.308 -32.846 -26.966 1.00 22.37 153 VAL B CA 1
ATOM 2479 C C . VAL B 1 162 ? -16.189 -33.076 -28.205 1.00 25.42 153 VAL B C 1
ATOM 2480 O O . VAL B 1 162 ? -15.985 -34.045 -28.936 1.00 22.29 153 VAL B O 1
ATOM 2484 N N . ALA B 1 163 ? -17.154 -32.184 -28.443 1.00 25.18 154 ALA B N 1
ATOM 2485 C CA . ALA B 1 163 ? -18.054 -32.313 -29.586 1.00 24.98 154 ALA B CA 1
ATOM 2486 C C . ALA B 1 163 ? -17.581 -31.539 -30.819 1.00 25.08 154 ALA B C 1
ATOM 2487 O O . ALA B 1 163 ? -18.005 -31.830 -31.941 1.00 32.61 154 ALA B O 1
ATOM 2489 N N . THR B 1 164 ? -16.713 -30.554 -30.617 1.00 24.53 155 THR B N 1
ATOM 2490 C CA . THR B 1 164 ? -16.349 -29.646 -31.697 1.00 26.02 155 THR B CA 1
ATOM 2491 C C . THR B 1 164 ? -14.843 -29.521 -31.876 1.00 27.38 155 THR B C 1
ATOM 2492 O O . THR B 1 164 ? -14.377 -29.104 -32.934 1.00 23.32 155 THR B O 1
ATOM 2496 N N . GLY B 1 165 ? -14.095 -29.869 -30.833 1.00 27.28 156 GLY B N 1
ATOM 2497 C CA . GLY B 1 165 ? -12.645 -29.783 -30.844 1.00 23.32 156 GLY B CA 1
ATOM 2498 C C . GLY B 1 165 ? -12.116 -28.399 -30.502 1.00 25.19 156 GLY B C 1
ATOM 2499 O O . GLY B 1 165 ? -10.916 -28.153 -30.595 1.00 25.16 156 GLY B O 1
ATOM 2500 N N . LYS B 1 166 ? -13.009 -27.491 -30.116 1.00 23.56 157 LYS B N 1
ATOM 2501 C CA . LYS B 1 166 ? -12.628 -26.095 -29.894 1.00 21.54 157 LYS B CA 1
ATOM 2502 C C . LYS B 1 166 ? -12.315 -25.790 -28.430 1.00 22.06 157 LYS B C 1
ATOM 2503 O O . LYS B 1 166 ? -12.959 -26.313 -27.518 1.00 21.83 157 LYS B O 1
ATOM 2509 N N . LEU B 1 167 ? -11.345 -24.909 -28.210 1.00 22.73 158 LEU B N 1
ATOM 2510 C CA . LEU B 1 167 ? -11.032 -24.468 -26.855 1.00 19.72 158 LEU B CA 1
ATOM 2511 C C . LEU B 1 167 ? -11.802 -23.183 -26.504 1.00 20.97 158 LEU B C 1
ATOM 2512 O O . LEU B 1 167 ? -11.889 -22.255 -27.314 1.00 24.71 158 LEU B O 1
ATOM 2517 N N . ASN B 1 168 ? -12.384 -23.145 -25.308 1.00 20.32 159 ASN B N 1
ATOM 2518 C CA . ASN B 1 168 ? -13.067 -21.945 -24.815 1.00 23.24 159 ASN B CA 1
ATOM 2519 C C . ASN B 1 168 ? -12.309 -21.438 -23.592 1.00 23.11 159 ASN B C 1
ATOM 2520 O O . ASN B 1 168 ? -12.266 -22.114 -22.570 1.00 20.73 159 ASN B O 1
ATOM 2525 N N . GLU B 1 169 ? -11.702 -20.256 -23.692 1.00 21.26 160 GLU B N 1
ATOM 2526 C CA . GLU B 1 169 ? -10.924 -19.728 -22.574 1.00 19.49 160 GLU B CA 1
ATOM 2527 C C . GLU B 1 169 ? -11.805 -19.370 -21.381 1.00 23.85 160 GLU B C 1
ATOM 2528 O O . GLU B 1 169 ? -12.921 -18.852 -21.538 1.00 20.05 160 GLU B O 1
ATOM 2534 N N . VAL B 1 170 ? -11.295 -19.660 -20.189 1.00 20.91 161 VAL B N 1
ATOM 2535 C CA . VAL B 1 170 ? -11.953 -19.261 -18.948 1.00 23.49 161 VAL B CA 1
ATOM 2536 C C . VAL B 1 170 ? -11.165 -18.168 -18.211 1.00 21.39 161 VAL B C 1
ATOM 2537 O O . VAL B 1 170 ? -9.953 -18.284 -18.021 1.00 32.14 161 VAL B O 1
ATOM 2541 N N . THR B 1 171 ? -11.877 -17.124 -17.795 1.00 22.51 162 THR B N 1
ATOM 2542 C CA . THR B 1 171 ? -11.298 -15.975 -17.106 1.00 28.27 162 THR B CA 1
ATOM 2543 C C . THR B 1 171 ? -11.554 -16.067 -15.605 1.00 24.86 162 THR B C 1
ATOM 2544 O O . THR B 1 171 ? -12.680 -16.360 -15.187 1.00 28.65 162 THR B O 1
ATOM 2548 N N . PRO B 1 172 ? -10.554 -15.760 -14.793 1.00 20.20 163 PRO B N 1
ATOM 2549 C CA . PRO B 1 172 ? -10.764 -15.712 -13.348 1.00 23.45 163 PRO B CA 1
ATOM 2550 C C . PRO B 1 172 ? -11.918 -14.787 -12.991 1.00 28.94 163 PRO B C 1
ATOM 2551 O O . PRO B 1 172 ? -12.588 -15.164 -12.050 1.00 34.75 163 PRO B O 1
ATOM 2555 N N . GLY C 1 10 ? -32.133 23.626 -10.575 1.00 34.51 1 GLY C N 1
ATOM 2556 C CA . GLY C 1 10 ? -32.173 24.093 -11.951 1.00 35.80 1 GLY C CA 1
ATOM 2557 C C . GLY C 1 10 ? -32.823 23.109 -12.912 1.00 44.72 1 GLY C C 1
ATOM 2558 O O . GLY C 1 10 ? -33.936 23.330 -13.395 1.00 53.02 1 GLY C O 1
ATOM 2559 N N . THR C 1 11 ? -32.114 22.025 -13.211 1.00 30.79 2 THR C N 1
ATOM 2560 C CA . THR C 1 11 ? -32.642 20.966 -14.053 1.00 26.63 2 THR C CA 1
ATOM 2561 C C . THR C 1 11 ? -32.576 19.635 -13.311 1.00 23.87 2 THR C C 1
ATOM 2562 O O . THR C 1 11 ? -32.014 19.549 -12.218 1.00 20.37 2 THR C O 1
ATOM 2566 N N . VAL C 1 12 ? -33.163 18.597 -13.897 1.00 20.01 3 VAL C N 1
ATOM 2567 C CA . VAL C 1 12 ? -33.081 17.263 -13.307 1.00 23.13 3 VAL C CA 1
ATOM 2568 C C . VAL C 1 12 ? -31.630 16.780 -13.240 1.00 22.01 3 VAL C C 1
ATOM 2569 O O . VAL C 1 12 ? -31.235 16.085 -12.305 1.00 19.88 3 VAL C O 1
ATOM 2573 N N . THR C 1 13 ? -30.834 17.143 -14.238 1.00 20.88 4 THR C N 1
ATOM 2574 C CA . THR C 1 13 ? -29.425 16.765 -14.224 1.00 22.72 4 THR C CA 1
ATOM 2575 C C . THR C 1 13 ? -28.754 17.295 -12.952 1.00 25.34 4 THR C C 1
ATOM 2576 O O . THR C 1 13 ? -28.020 16.558 -12.277 1.00 19.31 4 THR C O 1
ATOM 2580 N N . ASP C 1 14 ? -29.054 18.551 -12.606 1.00 20.98 5 ASP C N 1
ATOM 2581 C CA . ASP C 1 14 ? -28.566 19.164 -11.363 1.00 21.44 5 ASP C CA 1
ATOM 2582 C C . ASP C 1 14 ? -28.966 18.359 -10.128 1.00 21.63 5 ASP C C 1
ATOM 2583 O O . ASP C 1 14 ? -28.149 18.133 -9.230 1.00 21.90 5 ASP C O 1
ATOM 2588 N N . ASP C 1 15 ? -30.234 17.952 -10.078 1.00 22.09 6 ASP C N 1
ATOM 2589 C CA . ASP C 1 15 ? -30.757 17.132 -8.984 1.00 27.66 6 ASP C CA 1
ATOM 2590 C C . ASP C 1 15 ? -29.949 15.842 -8.855 1.00 22.48 6 ASP C C 1
ATOM 2591 O O . ASP C 1 15 ? -29.566 15.448 -7.759 1.00 25.00 6 ASP C O 1
ATOM 2596 N N . TYR C 1 16 ? -29.690 15.203 -9.991 1.00 26.36 7 TYR C N 1
ATOM 2597 C CA . TYR C 1 16 ? -28.969 13.928 -10.023 1.00 23.75 7 TYR C CA 1
ATOM 2598 C C . TYR C 1 16 ? -27.491 14.057 -9.619 1.00 24.79 7 TYR C C 1
ATOM 2599 O O . TYR C 1 16 ? -26.962 13.193 -8.928 1.00 21.56 7 TYR C O 1
ATOM 2608 N N . LEU C 1 17 ? -26.829 15.125 -10.060 1.00 21.18 8 LEU C N 1
ATOM 2609 C CA . LEU C 1 17 ? -25.465 15.411 -9.613 1.00 24.68 8 LEU C CA 1
ATOM 2610 C C . LEU C 1 17 ? -25.405 15.577 -8.101 1.00 26.58 8 LEU C C 1
ATOM 2611 O O . LEU C 1 17 ? -24.475 15.106 -7.452 1.00 22.23 8 LEU C O 1
ATOM 2616 N N . ALA C 1 18 ? -26.408 16.251 -7.551 1.00 21.46 9 ALA C N 1
ATOM 2617 C CA . ALA C 1 18 ? -26.508 16.414 -6.109 1.00 25.08 9 ALA C CA 1
ATOM 2618 C C . ALA C 1 18 ? -26.639 15.033 -5.464 1.00 28.28 9 ALA C C 1
ATOM 2619 O O . ALA C 1 18 ? -25.975 14.754 -4.466 1.00 26.10 9 ALA C O 1
ATOM 2621 N N . ASN C 1 19 ? -27.472 14.167 -6.049 1.00 22.42 10 ASN C N 1
ATOM 2622 C CA . ASN C 1 19 ? -27.606 12.797 -5.553 1.00 22.70 10 ASN C CA 1
ATOM 2623 C C . ASN C 1 19 ? -26.271 12.055 -5.575 1.00 25.90 10 ASN C C 1
ATOM 2624 O O . ASN C 1 19 ? -25.972 11.266 -4.680 1.00 28.85 10 ASN C O 1
ATOM 2629 N N . ASN C 1 20 ? -25.472 12.306 -6.605 1.00 22.25 11 ASN C N 1
ATOM 2630 C CA . ASN C 1 20 ? -24.174 11.650 -6.746 1.00 21.16 11 ASN C CA 1
ATOM 2631 C C . ASN C 1 20 ? -23.193 12.005 -5.623 1.00 28.95 11 ASN C C 1
ATOM 2632 O O . ASN C 1 20 ? -22.364 11.185 -5.234 1.00 26.11 11 ASN C O 1
ATOM 2637 N N . VAL C 1 21 ? -23.293 13.224 -5.102 1.00 28.03 12 VAL C N 1
ATOM 2638 C CA . VAL C 1 21 ? -22.460 13.626 -3.970 1.00 34.85 12 VAL C CA 1
ATOM 2639 C C . VAL C 1 21 ? -22.684 12.695 -2.782 1.00 33.99 12 VAL C C 1
ATOM 2640 O O . VAL C 1 21 ? -21.726 12.232 -2.153 1.00 32.74 12 VAL C O 1
ATOM 2644 N N . ASP C 1 22 ? -23.955 12.430 -2.487 1.00 30.21 13 ASP C N 1
ATOM 2645 C CA . ASP C 1 22 ? -24.335 11.479 -1.448 1.00 30.38 13 ASP C CA 1
ATOM 2646 C C . ASP C 1 22 ? -23.803 10.079 -1.756 1.00 33.99 13 ASP C C 1
ATOM 2647 O O . ASP C 1 22 ? -23.250 9.416 -0.884 1.00 37.26 13 ASP C O 1
ATOM 2652 N N . TYR C 1 23 ? -23.987 9.629 -2.994 1.00 29.90 14 TYR C N 1
ATOM 2653 C CA . TYR C 1 23 ? -23.504 8.309 -3.402 1.00 29.92 14 TYR C CA 1
ATOM 2654 C C . TYR C 1 23 ? -21.997 8.142 -3.219 1.00 30.34 14 TYR C C 1
ATOM 2655 O O . TYR C 1 23 ? -21.529 7.114 -2.724 1.00 29.87 14 TYR C O 1
ATOM 2664 N N . ALA C 1 24 ? -21.247 9.156 -3.638 1.00 26.17 15 ALA C N 1
ATOM 2665 C CA . ALA C 1 24 ? -19.789 9.104 -3.643 1.00 30.12 15 ALA C CA 1
ATOM 2666 C C . ALA C 1 24 ? -19.190 8.899 -2.251 1.00 31.56 15 ALA C C 1
ATOM 2667 O O . ALA C 1 24 ? -18.173 8.214 -2.101 1.00 34.30 15 ALA C O 1
ATOM 2669 N N . SER C 1 25 ? -19.825 9.480 -1.239 1.00 30.36 16 SER C N 1
ATOM 2670 C CA . SER C 1 25 ? -19.293 9.421 0.121 1.00 37.93 16 SER C CA 1
ATOM 2671 C C . SER C 1 25 ? -19.300 8.012 0.742 1.00 45.31 16 SER C C 1
ATOM 2672 O O . SER C 1 25 ? -18.591 7.752 1.718 1.00 46.72 16 SER C O 1
ATOM 2675 N N . GLY C 1 26 ? -20.085 7.102 0.173 1.00 46.57 17 GLY C N 1
ATOM 2676 C CA . GLY C 1 26 ? -20.157 5.745 0.691 1.00 48.11 17 GLY C CA 1
ATOM 2677 C C . GLY C 1 26 ? -19.588 4.705 -0.256 1.00 48.67 17 GLY C C 1
ATOM 2678 O O . GLY C 1 26 ? -19.740 3.498 -0.041 1.00 50.23 17 GLY C O 1
ATOM 2679 N N . PHE C 1 27 ? -18.906 5.176 -1.295 1.00 38.88 18 PHE C N 1
ATOM 2680 C CA . PHE C 1 27 ? -18.492 4.320 -2.403 1.00 40.95 18 PHE C CA 1
ATOM 2681 C C . PHE C 1 27 ? -17.337 3.349 -2.109 1.00 45.57 18 PHE C C 1
ATOM 2682 O O . PHE C 1 27 ? -16.375 3.689 -1.416 1.00 42.35 18 PHE C O 1
ATOM 2690 N N . LYS C 1 28 ? -17.438 2.141 -2.661 1.00 44.93 19 LYS C N 1
ATOM 2691 C CA . LYS C 1 28 ? -16.377 1.144 -2.532 1.00 48.17 19 LYS C CA 1
ATOM 2692 C C . LYS C 1 28 ? -15.669 0.917 -3.865 1.00 46.14 19 LYS C C 1
ATOM 2693 O O . LYS C 1 28 ? -16.292 0.480 -4.836 1.00 44.74 19 LYS C O 1
ATOM 2699 N N . GLY C 1 29 ? -14.370 1.200 -3.912 1.00 43.23 20 GLY C N 1
ATOM 2700 C CA . GLY C 1 29 ? -13.623 1.040 -5.147 1.00 39.35 20 GLY C CA 1
ATOM 2701 C C . GLY C 1 29 ? -12.170 1.459 -5.052 1.00 39.28 20 GLY C C 1
ATOM 2702 O O . GLY C 1 29 ? -11.748 2.024 -4.048 1.00 44.23 20 GLY C O 1
ATOM 2703 N N . PRO C 1 30 ? -11.398 1.209 -6.120 1.00 39.95 21 PRO C N 1
ATOM 2704 C CA . PRO C 1 30 ? -11.902 0.645 -7.377 1.00 37.40 21 PRO C CA 1
ATOM 2705 C C . PRO C 1 30 ? -11.986 -0.881 -7.392 1.00 35.30 21 PRO C C 1
ATOM 2706 O O . PRO C 1 30 ? -11.121 -1.574 -6.852 1.00 32.06 21 PRO C O 1
ATOM 2710 N N . LEU C 1 31 ? -13.041 -1.392 -8.015 1.00 27.92 22 LEU C N 1
ATOM 2711 C CA . LEU C 1 31 ? -13.182 -2.822 -8.252 1.00 29.14 22 LEU C CA 1
ATOM 2712 C C . LEU C 1 31 ? -12.507 -3.176 -9.585 1.00 31.54 22 LEU C C 1
ATOM 2713 O O . LEU C 1 31 ? -12.265 -2.293 -10.413 1.00 26.53 22 LEU C O 1
ATOM 2718 N N . PRO C 1 32 ? -12.183 -4.464 -9.790 1.00 29.69 23 PRO C N 1
ATOM 2719 C CA . PRO C 1 32 ? -11.588 -4.903 -11.058 1.00 28.48 23 PRO C CA 1
ATOM 2720 C C . PRO C 1 32 ? -12.569 -4.796 -12.232 1.00 25.95 23 PRO C C 1
ATOM 2721 O O . PRO C 1 32 ? -13.784 -4.822 -12.028 1.00 21.17 23 PRO C O 1
ATOM 2725 N N . MET C 1 33 ? -12.032 -4.678 -13.443 1.00 26.35 24 MET C N 1
ATOM 2726 C CA . MET C 1 33 ? -12.839 -4.529 -14.656 1.00 28.13 24 MET C CA 1
ATOM 2727 C C . MET C 1 33 ? -13.736 -5.732 -15.040 1.00 24.42 24 MET C C 1
ATOM 2728 O O . MET C 1 33 ? -14.929 -5.544 -15.285 1.00 26.21 24 MET C O 1
ATOM 2733 N N . PRO C 1 34 ? -13.177 -6.955 -15.110 1.00 23.98 25 PRO C N 1
ATOM 2734 C CA . PRO C 1 34 ? -14.026 -8.070 -15.556 1.00 25.10 25 PRO C CA 1
ATOM 2735 C C . PRO C 1 34 ? -15.189 -8.315 -14.596 1.00 23.83 25 PRO C C 1
ATOM 2736 O O . PRO C 1 34 ? -14.982 -8.303 -13.381 1.00 21.41 25 PRO C O 1
ATOM 2740 N N . PRO C 1 35 ? -16.403 -8.498 -15.131 1.00 19.36 26 PRO C N 1
ATOM 2741 C CA . PRO C 1 35 ? -17.561 -8.851 -14.300 1.00 21.53 26 PRO C CA 1
ATOM 2742 C C . PRO C 1 35 ? -17.284 -10.075 -13.439 1.00 19.69 26 PRO C C 1
ATOM 2743 O O . PRO C 1 35 ? -16.951 -11.140 -13.968 1.00 18.17 26 PRO C O 1
ATOM 2747 N N . SER C 1 36 ? -17.405 -9.919 -12.123 1.00 20.92 27 SER C N 1
ATOM 2748 C CA . SER C 1 36 ? -17.041 -10.987 -11.196 1.00 25.11 27 SER C CA 1
ATOM 2749 C C . SER C 1 36 ? -17.971 -12.196 -11.327 1.00 23.28 27 SER C C 1
ATOM 2750 O O . SER C 1 36 ? -17.610 -13.300 -10.939 1.00 20.79 27 SER C O 1
ATOM 2753 N N . LYS C 1 37 ? -19.157 -11.985 -11.891 1.00 18.81 28 LYS C N 1
ATOM 2754 C CA . LYS C 1 37 ? -20.097 -13.093 -12.084 1.00 29.85 28 LYS C CA 1
ATOM 2755 C C . LYS C 1 37 ? -20.152 -13.543 -13.544 1.00 22.40 28 LYS C C 1
ATOM 2756 O O . LYS C 1 37 ? -21.021 -14.328 -13.924 1.00 23.31 28 LYS C O 1
ATOM 2762 N N . HIS C 1 38 ? -19.228 -13.018 -14.351 1.00 17.85 29 HIS C N 1
ATOM 2763 C CA . HIS C 1 38 ? -19.035 -13.456 -15.732 1.00 20.10 29 HIS C CA 1
ATOM 2764 C C . HIS C 1 38 ? -20.339 -13.510 -16.534 1.00 19.38 29 HIS C C 1
ATOM 2765 O O . HIS C 1 38 ? -20.626 -14.498 -17.208 1.00 20.25 29 HIS C O 1
ATOM 2772 N N . ILE C 1 39 ? -21.131 -12.447 -16.450 1.00 19.29 30 ILE C N 1
ATOM 2773 C CA . ILE C 1 39 ? -22.449 -12.441 -17.081 1.00 17.85 30 ILE C CA 1
ATOM 2774 C C . ILE C 1 39 ? -22.779 -11.089 -17.717 1.00 16.79 30 ILE C C 1
ATOM 2775 O O . ILE C 1 39 ? -22.341 -10.042 -17.231 1.00 16.71 30 ILE C O 1
ATOM 2780 N N . ALA C 1 40 ? -23.524 -11.121 -18.822 1.00 16.22 31 ALA C N 1
ATOM 2781 C CA . ALA C 1 40 ? -23.993 -9.903 -19.476 1.00 18.31 31 ALA C CA 1
ATOM 2782 C C . ALA C 1 40 ? -25.507 -9.901 -19.515 1.00 20.00 31 ALA C C 1
ATOM 2783 O O . ALA C 1 40 ? -26.127 -10.931 -19.814 1.00 22.85 31 ALA C O 1
ATOM 2785 N N . ILE C 1 41 ? -26.105 -8.744 -19.234 1.00 14.48 32 ILE C N 1
ATOM 2786 C CA . ILE C 1 41 ? -27.559 -8.593 -19.332 1.00 15.27 32 ILE C CA 1
ATOM 2787 C C . ILE C 1 41 ? -27.871 -7.674 -20.509 1.00 16.53 32 ILE C C 1
ATOM 2788 O O . ILE C 1 41 ? -27.260 -6.608 -20.648 1.00 21.44 32 ILE C O 1
ATOM 2793 N N . VAL C 1 42 ? -28.798 -8.092 -21.366 1.00 17.57 33 VAL C N 1
ATOM 2794 C CA . VAL C 1 42 ? -29.299 -7.216 -22.422 1.00 18.38 33 VAL C CA 1
ATOM 2795 C C . VAL C 1 42 ? -30.721 -6.821 -22.044 1.00 15.72 33 VAL C C 1
ATOM 2796 O O . VAL C 1 42 ? -31.601 -7.667 -21.931 1.00 19.23 33 VAL C O 1
ATOM 2800 N N . ALA C 1 43 ? -30.947 -5.533 -21.829 1.00 15.41 34 ALA C N 1
ATOM 2801 C CA . ALA C 1 43 ? -32.257 -5.097 -21.404 1.00 22.04 34 ALA C CA 1
ATOM 2802 C C . ALA C 1 43 ? -32.694 -3.880 -22.181 1.00 27.13 34 ALA C C 1
ATOM 2803 O O . ALA C 1 43 ? -32.011 -3.396 -23.084 1.00 22.71 34 ALA C O 1
ATOM 2805 N N . CYS C 1 44 ? -33.893 -3.434 -22.025 1.00 24.45 35 CYS C N 1
ATOM 2806 C CA A CYS C 1 44 ? -34.555 -2.267 -22.535 0.57 24.20 35 CYS C CA 1
ATOM 2807 C CA B CYS C 1 44 ? -34.490 -2.259 -22.480 0.43 25.90 35 CYS C CA 1
ATOM 2808 C C . CYS C 1 44 ? -34.159 -1.032 -21.726 1.00 21.87 35 CYS C C 1
ATOM 2809 O O . CYS C 1 44 ? -33.585 -1.129 -20.641 1.00 22.81 35 CYS C O 1
ATOM 2814 N N . MET C 1 45 ? -34.268 0.165 -22.339 1.00 14.28 36 MET C N 1
ATOM 2815 C CA . MET C 1 45 ? -33.964 1.419 -21.649 1.00 14.34 36 MET C CA 1
ATOM 2816 C C . MET C 1 45 ? -35.112 1.924 -20.771 1.00 18.44 36 MET C C 1
ATOM 2817 O O . MET C 1 45 ? -34.949 2.907 -20.048 1.00 12.13 36 MET C O 1
ATOM 2822 N N . ASP C 1 46 ? -36.256 1.250 -20.850 1.00 13.64 37 ASP C N 1
ATOM 2823 C CA . ASP C 1 46 ? -37.494 1.652 -20.163 1.00 15.18 37 ASP C CA 1
ATOM 2824 C C . ASP C 1 46 ? -37.301 2.108 -18.720 1.00 20.54 37 ASP C C 1
ATOM 2825 O O . ASP C 1 46 ? -36.639 1.441 -17.920 1.00 13.93 37 ASP C O 1
ATOM 2830 N N . ALA C 1 47 ? -37.895 3.257 -18.415 1.00 19.01 38 ALA C N 1
ATOM 2831 C CA . ALA C 1 47 ? -37.774 3.923 -17.121 1.00 21.80 38 ALA C CA 1
ATOM 2832 C C . ALA C 1 47 ? -38.188 3.058 -15.930 1.00 22.04 38 ALA C C 1
ATOM 2833 O O . ALA C 1 47 ? -37.754 3.304 -14.804 1.00 26.24 38 ALA C O 1
ATOM 2835 N N . ARG C 1 48 ? -39.035 2.066 -16.180 1.00 20.86 39 ARG C N 1
ATOM 2836 C CA . ARG C 1 48 ? -39.576 1.226 -15.107 1.00 17.75 39 ARG C CA 1
ATOM 2837 C C . ARG C 1 48 ? -38.704 0.021 -14.768 1.00 19.69 39 ARG C C 1
ATOM 2838 O O . ARG C 1 48 ? -39.037 -0.756 -13.867 1.00 21.52 39 ARG C O 1
ATOM 2846 N N . LEU C 1 49 ? -37.597 -0.130 -15.490 1.00 18.76 40 LEU C N 1
ATOM 2847 C CA . LEU C 1 49 ? -36.712 -1.276 -15.310 1.00 16.71 40 LEU C CA 1
ATOM 2848 C C . LEU C 1 49 ? -35.431 -0.918 -14.575 1.00 14.95 40 LEU C C 1
ATOM 2849 O O . LEU C 1 49 ? -34.471 -0.437 -15.184 1.00 16.26 40 LEU C O 1
ATOM 2854 N N . ASP C 1 50 ? -35.423 -1.153 -13.264 1.00 20.03 41 ASP C N 1
ATOM 2855 C CA . ASP C 1 50 ? -34.207 -1.023 -12.474 1.00 15.94 41 ASP C CA 1
ATOM 2856 C C . ASP C 1 50 ? -33.533 -2.399 -12.524 1.00 18.12 41 ASP C C 1
ATOM 2857 O O . ASP C 1 50 ? -33.729 -3.229 -11.642 1.00 20.13 41 ASP C O 1
ATOM 2862 N N . VAL C 1 51 ? -32.760 -2.627 -13.577 1.00 19.60 42 VAL C N 1
ATOM 2863 C CA . VAL C 1 51 ? -32.171 -3.947 -13.847 1.00 19.20 42 VAL C CA 1
ATOM 2864 C C . VAL C 1 51 ? -31.372 -4.506 -12.670 1.00 21.08 42 VAL C C 1
ATOM 2865 O O . VAL C 1 51 ? -31.486 -5.691 -12.330 1.00 17.89 42 VAL C O 1
ATOM 2869 N N . TYR C 1 52 ? -30.560 -3.658 -12.052 1.00 18.75 43 TYR C N 1
ATOM 2870 C CA . TYR C 1 52 ? -29.749 -4.077 -10.908 1.00 17.02 43 TYR C CA 1
ATOM 2871 C C . TYR C 1 52 ? -30.608 -4.681 -9.790 1.00 22.79 43 TYR C C 1
ATOM 2872 O O . TYR C 1 52 ? -30.371 -5.822 -9.346 1.00 21.12 43 TYR C O 1
ATOM 2881 N N . ARG C 1 53 ? -31.607 -3.931 -9.328 0.96 20.67 44 ARG C N 1
ATOM 2882 C CA . ARG C 1 53 ? -32.451 -4.428 -8.236 0.96 18.68 44 ARG C CA 1
ATOM 2883 C C . ARG C 1 53 ? -33.349 -5.586 -8.671 0.96 18.80 44 ARG C C 1
ATOM 2884 O O . ARG C 1 53 ? -33.586 -6.528 -7.909 0.96 21.04 44 ARG C O 1
ATOM 2892 N N . MET C 1 54 ? -33.834 -5.516 -9.905 1.00 20.10 45 MET C N 1
ATOM 2893 C CA . MET C 1 54 ? -34.666 -6.570 -10.505 1.00 19.82 45 MET C CA 1
ATOM 2894 C C . MET C 1 54 ? -34.049 -7.973 -10.421 1.00 23.38 45 MET C C 1
ATOM 2895 O O . MET C 1 54 ? -34.758 -8.968 -10.219 1.00 20.62 45 MET C O 1
ATOM 2900 N N . LEU C 1 55 ? -32.729 -8.038 -10.577 1.00 16.85 46 LEU C N 1
ATOM 2901 C CA . LEU C 1 55 ? -31.978 -9.294 -10.607 1.00 19.85 46 LEU C CA 1
ATOM 2902 C C . LEU C 1 55 ? -31.042 -9.438 -9.406 1.00 22.37 46 LEU C C 1
ATOM 2903 O O . LEU C 1 55 ? -30.244 -10.374 -9.347 1.00 23.11 46 LEU C O 1
ATOM 2908 N N . GLY C 1 56 ? -31.118 -8.500 -8.466 1.00 18.29 47 GLY C N 1
ATOM 2909 C CA . GLY C 1 56 ? -30.272 -8.537 -7.279 1.00 18.87 47 GLY C CA 1
ATOM 2910 C C . GLY C 1 56 ? -28.781 -8.388 -7.562 1.00 25.57 47 GLY C C 1
ATOM 2911 O O . GLY C 1 56 ? -27.936 -8.957 -6.871 1.00 27.18 47 GLY C O 1
ATOM 2912 N N . ILE C 1 57 ? -28.458 -7.610 -8.581 1.00 19.97 48 ILE C N 1
ATOM 2913 C CA . ILE C 1 57 ? -27.076 -7.421 -9.007 1.00 17.16 48 ILE C CA 1
ATOM 2914 C C . ILE C 1 57 ? -26.319 -6.487 -8.056 1.00 22.95 48 ILE C C 1
ATOM 2915 O O . ILE C 1 57 ? -26.880 -5.507 -7.575 1.00 21.12 48 ILE C O 1
ATOM 2920 N N . LYS C 1 58 ? -25.058 -6.811 -7.761 1.00 23.68 49 LYS C N 1
ATOM 2921 C CA . LYS C 1 58 ? -24.190 -5.911 -6.993 1.00 26.99 49 LYS C CA 1
ATOM 2922 C C . LYS C 1 58 ? -23.131 -5.325 -7.918 1.00 23.61 49 LYS C C 1
ATOM 2923 O O . LYS C 1 58 ? -22.884 -5.871 -8.996 1.00 23.93 49 LYS C O 1
ATOM 2929 N N . GLU C 1 59 ? -22.503 -4.224 -7.499 1.00 23.33 50 GLU C N 1
ATOM 2930 C CA . GLU C 1 59 ? -21.494 -3.565 -8.327 1.00 22.33 50 GLU C CA 1
ATOM 2931 C C . GLU C 1 59 ? -20.333 -4.521 -8.595 1.00 20.01 50 GLU C C 1
ATOM 2932 O O . GLU C 1 59 ? -19.914 -5.272 -7.714 1.00 20.18 50 GLU C O 1
ATOM 2938 N N . GLY C 1 60 ? -19.845 -4.510 -9.829 1.00 24.51 51 GLY C N 1
ATOM 2939 C CA . GLY C 1 60 ? -18.685 -5.295 -10.205 1.00 24.83 51 GLY C CA 1
ATOM 2940 C C . GLY C 1 60 ? -19.005 -6.684 -10.721 1.00 22.71 51 GLY C C 1
ATOM 2941 O O . GLY C 1 60 ? -18.100 -7.404 -11.125 1.00 20.91 51 GLY C O 1
ATOM 2942 N N . GLU C 1 61 ? -20.290 -7.043 -10.735 1.00 22.88 52 GLU C N 1
ATOM 2943 C CA . GLU C 1 61 ? -20.726 -8.406 -11.062 1.00 26.84 52 GLU C CA 1
ATOM 2944 C C . GLU C 1 61 ? -21.060 -8.662 -12.529 1.00 16.35 52 GLU C C 1
ATOM 2945 O O . GLU C 1 61 ? -20.740 -9.726 -13.065 1.00 17.79 52 GLU C O 1
ATOM 2951 N N . ALA C 1 62 ? -21.716 -7.695 -13.168 1.00 15.45 53 ALA C N 1
ATOM 2952 C CA . ALA C 1 62 ? -22.412 -7.937 -14.420 1.00 20.26 53 ALA C CA 1
ATOM 2953 C C . ALA C 1 62 ? -22.257 -6.784 -15.403 1.00 20.20 53 ALA C C 1
ATOM 2954 O O . ALA C 1 62 ? -22.301 -5.619 -15.011 1.00 18.89 53 ALA C O 1
ATOM 2956 N N . HIS C 1 63 ? -22.093 -7.116 -16.676 1.00 15.07 54 HIS C N 1
ATOM 2957 C CA . HIS C 1 63 ? -22.270 -6.140 -17.730 1.00 15.54 54 HIS C CA 1
ATOM 2958 C C . HIS C 1 63 ? -23.761 -5.960 -17.987 1.00 15.73 54 HIS C C 1
ATOM 2959 O O . HIS C 1 63 ? -24.515 -6.937 -18.064 1.00 19.81 54 HIS C O 1
ATOM 2966 N N . VAL C 1 64 ? -24.186 -4.708 -18.090 1.00 11.86 55 VAL C N 1
ATOM 2967 C CA . VAL C 1 64 ? -25.578 -4.403 -18.402 1.00 12.49 55 VAL C CA 1
ATOM 2968 C C . VAL C 1 64 ? -25.653 -3.534 -19.665 1.00 14.94 55 VAL C C 1
ATOM 2969 O O . VAL C 1 64 ? -25.122 -2.420 -19.700 1.00 14.00 55 VAL C O 1
ATOM 2973 N N . ILE C 1 65 ? -26.311 -4.064 -20.694 1.00 13.63 56 ILE C N 1
ATOM 2974 C CA . ILE C 1 65 ? -26.493 -3.399 -21.976 1.00 14.59 56 ILE C CA 1
ATOM 2975 C C . ILE C 1 65 ? -27.977 -3.014 -22.133 1.00 14.92 56 ILE C C 1
ATOM 2976 O O . ILE C 1 65 ? -28.865 -3.828 -21.888 1.00 16.49 56 ILE C O 1
ATOM 2981 N N . ARG C 1 66 ? -28.253 -1.774 -22.520 1.00 11.27 57 ARG C N 1
ATOM 2982 C CA . ARG C 1 66 ? -29.644 -1.330 -22.590 1.00 11.29 57 ARG C CA 1
ATOM 2983 C C . ARG C 1 66 ? -29.890 -0.453 -23.795 1.00 16.09 57 ARG C C 1
ATOM 2984 O O . ARG C 1 66 ? -29.112 0.469 -24.064 1.00 15.51 57 ARG C O 1
ATOM 2992 N N . ASN C 1 67 ? -30.978 -0.723 -24.510 1.00 11.64 58 ASN C N 1
ATOM 2993 C CA . ASN C 1 67 ? -31.403 0.177 -25.583 1.00 10.61 58 ASN C CA 1
ATOM 2994 C C . ASN C 1 67 ? -32.917 0.259 -25.721 1.00 13.41 58 ASN C C 1
ATOM 2995 O O . ASN C 1 67 ? -33.649 -0.357 -24.946 1.00 16.36 58 ASN C O 1
ATOM 3000 N N . ALA C 1 68 ? -33.393 1.024 -26.696 1.00 13.57 59 ALA C N 1
ATOM 3001 C CA . ALA C 1 68 ? -34.835 1.131 -26.934 1.00 13.71 59 ALA C CA 1
ATOM 3002 C C . ALA C 1 68 ? -35.388 -0.215 -27.428 1.00 19.99 59 ALA C C 1
ATOM 3003 O O . ALA C 1 68 ? -35.133 -0.634 -28.567 1.00 16.64 59 ALA C O 1
ATOM 3005 N N . GLY C 1 69 ? -36.131 -0.892 -26.559 1.00 20.68 60 GLY C N 1
ATOM 3006 C CA . GLY C 1 69 ? -36.763 -2.145 -26.927 1.00 22.25 60 GLY C CA 1
ATOM 3007 C C . GLY C 1 69 ? -36.008 -3.440 -26.702 1.00 15.93 60 GLY C C 1
ATOM 3008 O O . GLY C 1 69 ? -36.535 -4.495 -27.048 1.00 17.33 60 GLY C O 1
ATOM 3009 N N . CYS C 1 70 ? -34.828 -3.376 -26.080 1.00 15.83 61 CYS C N 1
ATOM 3010 C CA A CYS C 1 70 ? -33.985 -4.564 -25.844 0.57 15.65 61 CYS C CA 1
ATOM 3011 C CA B CYS C 1 70 ? -34.031 -4.570 -25.829 0.43 16.02 61 CYS C CA 1
ATOM 3012 C C . CYS C 1 70 ? -33.740 -5.283 -27.154 1.00 15.50 61 CYS C C 1
ATOM 3013 O O . CYS C 1 70 ? -33.849 -6.513 -27.256 1.00 18.85 61 CYS C O 1
ATOM 3018 N N . VAL C 1 71 ? -33.393 -4.508 -28.170 1.00 16.97 62 VAL C N 1
ATOM 3019 C CA . VAL C 1 71 ? -33.202 -5.056 -29.503 1.00 17.48 62 VAL C CA 1
ATOM 3020 C C . VAL C 1 71 ? -31.756 -5.502 -29.700 1.00 18.34 62 VAL C C 1
ATOM 3021 O O . VAL C 1 71 ? -30.829 -4.774 -29.353 1.00 16.49 62 VAL C O 1
ATOM 3025 N N . VAL C 1 72 ? -31.561 -6.708 -30.236 1.00 12.71 63 VAL C N 1
ATOM 3026 C CA . VAL C 1 72 ? -30.210 -7.173 -30.561 1.00 11.40 63 VAL C CA 1
ATOM 3027 C C . VAL C 1 72 ? -29.731 -6.538 -31.866 1.00 12.85 63 VAL C C 1
ATOM 3028 O O . VAL C 1 72 ? -29.717 -7.164 -32.928 1.00 14.06 63 VAL C O 1
ATOM 3032 N N . THR C 1 73 ? -29.361 -5.264 -31.769 1.00 14.73 64 THR C N 1
ATOM 3033 C CA . THR C 1 73 ? -28.775 -4.516 -32.877 1.00 15.97 64 THR C CA 1
ATOM 3034 C C . THR C 1 73 ? -27.300 -4.874 -33.003 1.00 10.84 64 THR C C 1
ATOM 3035 O O . THR C 1 73 ? -26.765 -5.603 -32.183 1.00 13.03 64 THR C O 1
ATOM 3039 N N . ASP C 1 74 ? -26.626 -4.318 -34.003 1.00 14.55 65 ASP C N 1
ATOM 3040 C CA . ASP C 1 74 ? -25.198 -4.553 -34.138 1.00 14.90 65 ASP C CA 1
ATOM 3041 C C . ASP C 1 74 ? -24.380 -3.948 -33.001 1.00 14.12 65 ASP C C 1
ATOM 3042 O O . ASP C 1 74 ? -23.290 -4.434 -32.704 1.00 13.12 65 ASP C O 1
ATOM 3047 N N . ASP C 1 75 ? -24.915 -2.911 -32.357 1.00 13.69 66 ASP C N 1
ATOM 3048 C CA . ASP C 1 75 ? -24.284 -2.339 -31.160 1.00 15.45 66 ASP C CA 1
ATOM 3049 C C . ASP C 1 75 ? -24.340 -3.360 -30.018 1.00 15.44 66 ASP C C 1
ATOM 3050 O O . ASP C 1 75 ? -23.368 -3.536 -29.274 1.00 12.67 66 ASP C O 1
ATOM 3055 N N . VAL C 1 76 ? -25.470 -4.050 -29.881 1.00 13.58 67 VAL C N 1
ATOM 3056 C CA . VAL C 1 76 ? -25.561 -5.083 -28.858 1.00 10.44 67 VAL C CA 1
ATOM 3057 C C . VAL C 1 76 ? -24.582 -6.244 -29.166 1.00 13.36 67 VAL C C 1
ATOM 3058 O O . VAL C 1 76 ? -23.880 -6.737 -28.276 1.00 11.84 67 VAL C O 1
ATOM 3062 N N . ILE C 1 77 ? -24.505 -6.652 -30.429 1.00 16.89 68 ILE C N 1
ATOM 3063 C CA . ILE C 1 77 ? -23.543 -7.683 -30.833 1.00 18.80 68 ILE C CA 1
ATOM 3064 C C . ILE C 1 77 ? -22.104 -7.236 -30.529 1.00 19.97 68 ILE C C 1
ATOM 3065 O O . ILE C 1 77 ? -21.321 -7.982 -29.941 1.00 13.29 68 ILE C O 1
ATOM 3070 N N . ARG C 1 78 ? -21.765 -6.014 -30.936 1.00 15.10 69 ARG C N 1
ATOM 3071 C CA . ARG C 1 78 ? -20.457 -5.433 -30.646 1.00 15.64 69 ARG C CA 1
ATOM 3072 C C . ARG C 1 78 ? -20.168 -5.490 -29.143 1.00 19.55 69 ARG C C 1
ATOM 3073 O O . ARG C 1 78 ? -19.095 -5.932 -28.727 1.00 11.46 69 ARG C O 1
ATOM 3081 N N . SER C 1 79 ? -21.142 -5.067 -28.335 1.00 14.64 70 SER C N 1
ATOM 3082 C CA . SER C 1 79 ? -20.970 -5.013 -26.885 1.00 16.03 70 SER C CA 1
ATOM 3083 C C . SER C 1 79 ? -20.798 -6.399 -26.244 1.00 19.88 70 SER C C 1
ATOM 3084 O O . SER C 1 79 ? -19.935 -6.585 -25.385 1.00 16.40 70 SER C O 1
ATOM 3087 N N . LEU C 1 80 ? -21.615 -7.363 -26.661 1.00 16.03 71 LEU C N 1
ATOM 3088 C CA . LEU C 1 80 ? -21.452 -8.744 -26.209 1.00 11.73 71 LEU C CA 1
ATOM 3089 C C . LEU C 1 80 ? -20.130 -9.368 -26.671 1.00 19.98 71 LEU C C 1
ATOM 3090 O O . LEU C 1 80 ? -19.540 -10.163 -25.948 1.00 18.02 71 LEU C O 1
ATOM 3095 N N . ALA C 1 81 ? -19.669 -9.023 -27.876 1.00 15.90 72 ALA C N 1
ATOM 3096 C CA . ALA C 1 81 ? -18.411 -9.583 -28.372 1.00 14.17 72 ALA C CA 1
ATOM 3097 C C . ALA C 1 81 ? -17.271 -9.126 -27.487 1.00 16.53 72 ALA C C 1
ATOM 3098 O O . ALA C 1 81 ? -16.407 -9.906 -27.103 1.00 17.35 72 ALA C O 1
ATOM 3100 N N . ILE C 1 82 ? -17.290 -7.844 -27.148 1.00 14.56 73 ILE C N 1
ATOM 3101 C CA . ILE C 1 82 ? -16.300 -7.282 -26.250 1.00 19.88 73 ILE C CA 1
ATOM 3102 C C . ILE C 1 82 ? -16.420 -7.906 -24.860 1.00 17.16 73 ILE C C 1
ATOM 3103 O O . ILE C 1 82 ? -15.418 -8.283 -24.251 1.00 20.22 73 ILE C O 1
ATOM 3108 N N . SER C 1 83 ? -17.648 -7.998 -24.369 1.00 17.39 74 SER C N 1
ATOM 3109 C CA . SER C 1 83 ? -17.924 -8.532 -23.038 1.00 14.57 74 SER C CA 1
ATOM 3110 C C . SER C 1 83 ? -17.347 -9.932 -22.881 1.00 22.25 74 SER C C 1
ATOM 3111 O O . SER C 1 83 ? -16.671 -10.234 -21.888 1.00 15.84 74 SER C O 1
ATOM 3114 N N . GLN C 1 84 ? -17.601 -10.779 -23.877 1.00 18.97 75 GLN C N 1
ATOM 3115 C CA . GLN C 1 84 ? -17.152 -12.171 -23.842 1.00 18.25 75 GLN C CA 1
ATOM 3116 C C . GLN C 1 84 ? -15.650 -12.294 -24.125 1.00 23.33 75 GLN C C 1
ATOM 3117 O O . GLN C 1 84 ? -14.899 -12.898 -23.351 1.00 22.30 75 GLN C O 1
ATOM 3123 N N . ARG C 1 85 ? -15.209 -11.700 -25.227 1.00 20.11 76 ARG C N 1
ATOM 3124 C CA . ARG C 1 85 ? -13.868 -11.968 -25.734 1.00 26.90 76 ARG C CA 1
ATOM 3125 C C . ARG C 1 85 ? -12.785 -11.268 -24.926 1.00 23.14 76 ARG C C 1
ATOM 3126 O O . ARG C 1 85 ? -11.700 -11.813 -24.720 1.00 20.01 76 ARG C O 1
ATOM 3134 N N . LEU C 1 86 ? -13.062 -10.051 -24.479 1.00 18.80 77 LEU C N 1
ATOM 3135 C CA . LEU C 1 86 ? -12.044 -9.308 -23.743 1.00 21.24 77 LEU C CA 1
ATOM 3136 C C . LEU C 1 86 ? -12.250 -9.332 -22.228 1.00 24.65 77 LEU C C 1
ATOM 3137 O O . LEU C 1 86 ? -11.293 -9.140 -21.475 1.00 24.36 77 LEU C O 1
ATOM 3142 N N . LEU C 1 87 ? -13.481 -9.580 -21.781 1.00 22.29 78 LEU C N 1
ATOM 3143 C CA . LEU C 1 87 ? -13.777 -9.509 -20.346 1.00 17.78 78 LEU C CA 1
ATOM 3144 C C . LEU C 1 87 ? -14.401 -10.761 -19.721 1.00 18.44 78 LEU C C 1
ATOM 3145 O O . LEU C 1 87 ? -14.802 -10.732 -18.558 1.00 21.35 78 LEU C O 1
ATOM 3150 N N . GLY C 1 88 ? -14.494 -11.840 -20.490 1.00 21.99 79 GLY C N 1
ATOM 3151 C CA . GLY C 1 88 ? -14.735 -13.165 -19.929 1.00 20.75 79 GLY C CA 1
ATOM 3152 C C . GLY C 1 88 ? -16.145 -13.533 -19.496 1.00 17.82 79 GLY C C 1
ATOM 3153 O O . GLY C 1 88 ? -16.323 -14.433 -18.673 1.00 24.42 79 GLY C O 1
ATOM 3154 N N . THR C 1 89 ? -17.157 -12.856 -20.022 1.00 16.17 80 THR C N 1
ATOM 3155 C CA . THR C 1 89 ? -18.531 -13.222 -19.659 1.00 20.36 80 THR C CA 1
ATOM 3156 C C . THR C 1 89 ? -18.982 -14.459 -20.427 1.00 21.13 80 THR C C 1
ATOM 3157 O O . THR C 1 89 ? -18.567 -14.673 -21.573 1.00 18.11 80 THR C O 1
ATOM 3161 N N . ARG C 1 90 ? -19.808 -15.279 -19.782 1.00 17.05 81 ARG C N 1
ATOM 3162 C CA . ARG C 1 90 ? -20.158 -16.601 -20.316 1.00 18.45 81 ARG C CA 1
ATOM 3163 C C . ARG C 1 90 ? -21.646 -16.937 -20.193 1.00 17.66 81 ARG C C 1
ATOM 3164 O O . ARG C 1 90 ? -22.069 -18.043 -20.540 1.00 21.03 81 ARG C O 1
ATOM 3172 N N . GLU C 1 91 ? -22.428 -15.987 -19.681 1.00 19.88 82 GLU C N 1
ATOM 3173 C CA . GLU C 1 91 ? -23.878 -16.123 -19.622 1.00 19.66 82 GLU C CA 1
ATOM 3174 C C . GLU C 1 91 ? -24.513 -14.865 -20.192 1.00 16.14 82 GLU C C 1
ATOM 3175 O O . GLU C 1 91 ? -23.973 -13.759 -20.044 1.00 21.82 82 GLU C O 1
ATOM 3181 N N . ILE C 1 92 ? -25.639 -15.032 -20.878 1.00 19.21 83 ILE C N 1
ATOM 3182 C CA . ILE C 1 92 ? -26.408 -13.889 -21.364 1.00 17.84 83 ILE C CA 1
ATOM 3183 C C . ILE C 1 92 ? -27.846 -14.003 -20.899 1.00 21.44 83 ILE C C 1
ATOM 3184 O O . ILE C 1 92 ? -28.477 -15.056 -21.072 1.00 19.45 83 ILE C O 1
ATOM 3189 N N . ILE C 1 93 ? -28.347 -12.927 -20.294 1.00 17.00 84 ILE C N 1
ATOM 3190 C CA . ILE C 1 93 ? -29.750 -12.813 -19.930 1.00 18.47 84 ILE C CA 1
ATOM 3191 C C . ILE C 1 93 ? -30.324 -11.722 -20.812 1.00 20.37 84 ILE C C 1
ATOM 3192 O O . ILE C 1 93 ? -29.794 -10.611 -20.862 1.00 21.39 84 ILE C O 1
ATOM 3197 N N . LEU C 1 94 ? -31.390 -12.055 -21.521 1.00 13.74 85 LEU C N 1
ATOM 3198 C CA . LEU C 1 94 ? -32.063 -11.129 -22.427 1.00 15.71 85 LEU C CA 1
ATOM 3199 C C . LEU C 1 94 ? -33.424 -10.782 -21.813 1.00 23.69 85 LEU C C 1
ATOM 3200 O O . LEU C 1 94 ? -34.216 -11.686 -21.540 1.00 22.46 85 LEU C O 1
ATOM 3205 N N . LEU C 1 95 ? -33.698 -9.487 -21.613 1.00 16.39 86 LEU C N 1
ATOM 3206 C CA . LEU C 1 95 ? -34.927 -9.023 -20.952 1.00 18.19 86 LEU C CA 1
ATOM 3207 C C . LEU C 1 95 ? -35.803 -8.159 -21.838 1.00 25.71 86 LEU C C 1
ATOM 3208 O O . LEU C 1 95 ? -35.448 -7.020 -22.087 1.00 45.02 86 LEU C O 1
ATOM 3213 N N . HIS C 1 96 ? -36.964 -8.644 -22.268 1.00 19.46 87 HIS C N 1
ATOM 3214 C CA . HIS C 1 96 ? -37.967 -7.728 -22.799 1.00 19.65 87 HIS C CA 1
ATOM 3215 C C . HIS C 1 96 ? -38.883 -7.387 -21.627 1.00 22.80 87 HIS C C 1
ATOM 3216 O O . HIS C 1 96 ? -38.596 -7.754 -20.490 1.00 23.32 87 HIS C O 1
ATOM 3223 N N . HIS C 1 97 ? -39.983 -6.694 -21.894 1.00 22.53 88 HIS C N 1
ATOM 3224 C CA . HIS C 1 97 ? -40.958 -6.447 -20.839 1.00 24.61 88 HIS C CA 1
ATOM 3225 C C . HIS C 1 97 ? -42.334 -6.099 -21.391 1.00 27.33 88 HIS C C 1
ATOM 3226 O O . HIS C 1 97 ? -42.466 -5.777 -22.573 1.00 25.20 88 HIS C O 1
ATOM 3233 N N . THR C 1 98 ? -43.353 -6.183 -20.535 1.00 26.09 89 THR C N 1
ATOM 3234 C CA . THR C 1 98 ? -44.711 -5.806 -20.921 1.00 25.96 89 THR C CA 1
ATOM 3235 C C . THR C 1 98 ? -44.847 -4.286 -21.008 1.00 30.91 89 THR C C 1
ATOM 3236 O O . THR C 1 98 ? -44.040 -3.546 -20.437 1.00 31.96 89 THR C O 1
ATOM 3240 N N . ASP C 1 99 ? -45.886 -3.836 -21.709 1.00 37.24 90 ASP C N 1
ATOM 3241 C CA . ASP C 1 99 ? -46.132 -2.414 -21.943 1.00 37.48 90 ASP C CA 1
ATOM 3242 C C . ASP C 1 99 ? -44.893 -1.703 -22.484 1.00 35.96 90 ASP C C 1
ATOM 3243 O O . ASP C 1 99 ? -44.571 -0.591 -22.069 1.00 31.60 90 ASP C O 1
ATOM 3248 N N . CYS C 1 100 ? -44.196 -2.358 -23.406 1.00 34.79 91 CYS C N 1
ATOM 3249 C CA . CYS C 1 100 ? -43.023 -1.762 -24.030 1.00 38.32 91 CYS C CA 1
ATOM 3250 C C . CYS C 1 100 ? -43.439 -0.709 -25.058 1.00 39.64 91 CYS C C 1
ATOM 3251 O O . CYS C 1 100 ? -44.421 -0.900 -25.793 1.00 30.63 91 CYS C O 1
ATOM 3254 N N . GLY C 1 101 ? -42.688 0.392 -25.102 1.00 40.84 92 GLY C N 1
ATOM 3255 C CA . GLY C 1 101 ? -42.936 1.478 -26.039 1.00 39.48 92 GLY C CA 1
ATOM 3256 C C . GLY C 1 101 ? -42.783 1.064 -27.492 1.00 39.43 92 GLY C C 1
ATOM 3257 O O . GLY C 1 101 ? -43.414 1.641 -28.384 1.00 42.72 92 GLY C O 1
ATOM 3258 N N . MET C 1 102 ? -41.951 0.052 -27.731 1.00 32.86 93 MET C N 1
ATOM 3259 C CA . MET C 1 102 ? -41.747 -0.459 -29.085 1.00 31.10 93 MET C CA 1
ATOM 3260 C C . MET C 1 102 ? -42.997 -1.116 -29.658 1.00 36.74 93 MET C C 1
ATOM 3261 O O . MET C 1 102 ? -43.092 -1.324 -30.865 1.00 41.18 93 MET C O 1
ATOM 3266 N N . LEU C 1 103 ? -43.954 -1.444 -28.795 1.00 41.01 94 LEU C N 1
ATOM 3267 C CA . LEU C 1 103 ? -45.202 -2.039 -29.261 1.00 43.26 94 LEU C CA 1
ATOM 3268 C C . LEU C 1 103 ? -46.173 -0.983 -29.785 1.00 50.70 94 LEU C C 1
ATOM 3269 O O . LEU C 1 103 ? -47.197 -1.324 -30.388 1.00 52.61 94 LEU C O 1
ATOM 3274 N N . THR C 1 104 ? -45.856 0.293 -29.559 1.00 45.31 95 THR C N 1
ATOM 3275 C CA . THR C 1 104 ? -46.841 1.365 -29.751 1.00 43.28 95 THR C CA 1
ATOM 3276 C C . THR C 1 104 ? -46.797 2.091 -31.104 1.00 44.37 95 THR C C 1
ATOM 3277 O O . THR C 1 104 ? -47.690 2.886 -31.413 1.00 46.66 95 THR C O 1
ATOM 3281 N N . PHE C 1 105 ? -45.775 1.817 -31.908 1.00 43.48 96 PHE C N 1
ATOM 3282 C CA . PHE C 1 105 ? -45.640 2.456 -33.218 1.00 44.29 96 PHE C CA 1
ATOM 3283 C C . PHE C 1 105 ? -45.048 1.497 -34.247 1.00 42.13 96 PHE C C 1
ATOM 3284 O O . PHE C 1 105 ? -44.457 0.477 -33.885 1.00 40.59 96 PHE C O 1
ATOM 3292 N N . THR C 1 106 ? -45.206 1.817 -35.528 1.00 38.43 97 THR C N 1
ATOM 3293 C CA . THR C 1 106 ? -44.547 1.039 -36.574 1.00 38.26 97 THR C CA 1
ATOM 3294 C C . THR C 1 106 ? -43.363 1.824 -37.099 1.00 35.33 97 THR C C 1
ATOM 3295 O O . THR C 1 106 ? -43.339 3.048 -37.012 1.00 29.61 97 THR C O 1
ATOM 3299 N N . ASP C 1 107 ? -42.383 1.119 -37.649 1.00 33.90 98 ASP C N 1
ATOM 3300 C CA . ASP C 1 107 ? -41.178 1.757 -38.156 1.00 29.62 98 ASP C CA 1
ATOM 3301 C C . ASP C 1 107 ? -41.466 2.789 -39.238 1.00 30.69 98 ASP C C 1
ATOM 3302 O O . ASP C 1 107 ? -40.934 3.894 -39.206 1.00 30.91 98 ASP C O 1
ATOM 3307 N N . ASP C 1 108 ? -42.298 2.414 -40.202 1.00 29.19 99 ASP C N 1
ATOM 3308 C CA . ASP C 1 108 ? -42.593 3.296 -41.325 1.00 28.63 99 ASP C CA 1
ATOM 3309 C C . ASP C 1 108 ? -43.241 4.592 -40.853 1.00 31.72 99 ASP C C 1
ATOM 3310 O O . ASP C 1 108 ? -42.892 5.677 -41.325 1.00 30.11 99 ASP C O 1
ATOM 3315 N N . ASP C 1 109 ? -44.146 4.480 -39.887 1.00 33.75 100 ASP C N 1
ATOM 3316 C CA . ASP C 1 109 ? -44.825 5.652 -39.346 1.00 34.40 100 ASP C CA 1
ATOM 3317 C C . ASP C 1 109 ? -43.836 6.595 -38.656 1.00 30.33 100 ASP C C 1
ATOM 3318 O O . ASP C 1 109 ? -43.900 7.813 -38.832 1.00 27.59 100 ASP C O 1
ATOM 3323 N N . PHE C 1 110 ? -42.907 6.023 -37.897 1.00 27.80 101 PHE C N 1
ATOM 3324 C CA . PHE C 1 110 ? -41.936 6.804 -37.134 1.00 28.18 101 PHE C CA 1
ATOM 3325 C C . PHE C 1 110 ? -40.979 7.541 -38.062 1.00 33.88 101 PHE C C 1
ATOM 3326 O O . PHE C 1 110 ? -40.693 8.720 -37.854 1.00 30.55 101 PHE C O 1
ATOM 3334 N N . LYS C 1 111 ? -40.495 6.845 -39.090 1.00 30.05 102 LYS C N 1
ATOM 3335 C CA . LYS C 1 111 ? -39.603 7.460 -40.072 1.00 29.50 102 LYS C CA 1
ATOM 3336 C C . LYS C 1 111 ? -40.294 8.559 -40.893 1.00 27.75 102 LYS C C 1
ATOM 3337 O O . LYS C 1 111 ? -39.671 9.566 -41.222 1.00 26.38 102 LYS C O 1
ATOM 3343 N N . ARG C 1 112 ? -41.570 8.371 -41.217 1.00 26.42 103 ARG C N 1
ATOM 3344 C CA . ARG C 1 112 ? -42.307 9.399 -41.947 1.00 22.82 103 ARG C CA 1
ATOM 3345 C C . ARG C 1 112 ? -42.435 10.681 -41.119 1.00 37.58 103 ARG C C 1
ATOM 3346 O O . ARG C 1 112 ? -42.218 11.781 -41.630 1.00 39.33 103 ARG C O 1
ATOM 3354 N N . ALA C 1 113 ? -42.784 10.532 -39.843 1.00 34.71 104 ALA C N 1
ATOM 3355 C CA . ALA C 1 113 ? -42.904 11.677 -38.936 1.00 34.27 104 ALA C CA 1
ATOM 3356 C C . ALA C 1 113 ? -41.604 12.479 -38.877 1.00 28.26 104 ALA C C 1
ATOM 3357 O O . ALA C 1 113 ? -41.606 13.710 -38.933 1.00 25.19 104 ALA C O 1
ATOM 3359 N N . ILE C 1 114 ? -40.490 11.770 -38.776 1.00 26.31 105 ILE C N 1
ATOM 3360 C CA . ILE C 1 114 ? -39.180 12.415 -38.699 1.00 29.83 105 ILE C CA 1
ATOM 3361 C C . ILE C 1 114 ? -38.836 13.150 -39.997 1.00 27.92 105 ILE C C 1
ATOM 3362 O O . ILE C 1 114 ? -38.288 14.253 -39.963 1.00 28.17 105 ILE C O 1
ATOM 3367 N N . GLN C 1 115 ? -39.173 12.548 -41.135 1.00 28.09 106 GLN C N 1
ATOM 3368 C CA . GLN C 1 115 ? -38.897 13.176 -42.423 1.00 30.73 106 GLN C CA 1
ATOM 3369 C C . GLN C 1 115 ? -39.763 14.414 -42.645 1.00 33.20 106 GLN C C 1
ATOM 3370 O O . GLN C 1 115 ? -39.302 15.410 -43.199 1.00 33.89 106 GLN C O 1
ATOM 3376 N N . ASP C 1 116 ? -41.021 14.342 -42.227 1.00 31.82 107 ASP C N 1
ATOM 3377 C CA . ASP C 1 116 ? -41.922 15.480 -42.354 1.00 36.54 107 ASP C CA 1
ATOM 3378 C C . ASP C 1 116 ? -41.363 16.647 -41.553 1.00 42.04 107 ASP C C 1
ATOM 3379 O O . ASP C 1 116 ? -41.418 17.798 -41.978 1.00 50.44 107 ASP C O 1
ATOM 3384 N N . GLU C 1 117 ? -40.795 16.326 -40.401 1.00 41.47 108 GLU C N 1
ATOM 3385 C CA . GLU C 1 117 ? -40.243 17.321 -39.498 1.00 37.24 108 GLU C CA 1
ATOM 3386 C C . GLU C 1 117 ? -38.851 17.822 -39.906 1.00 36.00 108 GLU C C 1
ATOM 3387 O O . GLU C 1 117 ? -38.590 19.024 -39.875 1.00 32.29 108 GLU C O 1
ATOM 3393 N N . THR C 1 118 ? -37.964 16.906 -40.294 1.00 31.18 109 THR C N 1
ATOM 3394 C CA . THR C 1 118 ? -36.564 17.264 -40.549 1.00 31.84 109 THR C CA 1
ATOM 3395 C C . THR C 1 118 ? -36.172 17.371 -42.028 1.00 31.34 109 THR C C 1
ATOM 3396 O O . THR C 1 118 ? -35.142 17.957 -42.348 1.00 36.46 109 THR C O 1
ATOM 3400 N N . GLY C 1 119 ? -36.974 16.793 -42.919 1.00 26.72 110 GLY C N 1
ATOM 3401 C CA . GLY C 1 119 ? -36.651 16.755 -44.343 1.00 25.98 110 GLY C CA 1
ATOM 3402 C C . GLY C 1 119 ? -35.817 15.532 -44.725 1.00 26.27 110 GLY C C 1
ATOM 3403 O O . GLY C 1 119 ? -35.596 15.248 -45.905 1.00 28.44 110 GLY C O 1
ATOM 3404 N N . ILE C 1 120 ? -35.369 14.797 -43.714 1.00 24.09 111 ILE C N 1
ATOM 3405 C CA . ILE C 1 120 ? -34.498 13.642 -43.920 1.00 20.98 111 ILE C CA 1
ATOM 3406 C C . ILE C 1 120 ? -35.074 12.426 -43.214 1.00 25.88 111 ILE C C 1
ATOM 3407 O O . ILE C 1 120 ? -35.633 12.538 -42.124 1.00 23.94 111 ILE C O 1
ATOM 3412 N N . ARG C 1 121 ? -34.914 11.259 -43.830 1.00 22.57 112 ARG C N 1
ATOM 3413 C CA . ARG C 1 121 ? -35.307 10.000 -43.219 1.00 22.95 112 ARG C CA 1
ATOM 3414 C C . ARG C 1 121 ? -34.050 9.298 -42.703 1.00 20.86 112 ARG C C 1
ATOM 3415 O O . ARG C 1 121 ? -33.051 9.241 -43.414 1.00 22.21 112 ARG C O 1
ATOM 3423 N N . PRO C 1 122 ? -34.086 8.794 -41.454 1.00 20.07 113 PRO C N 1
ATOM 3424 C CA . PRO C 1 122 ? -32.953 8.057 -40.876 1.00 16.58 113 PRO C CA 1
ATOM 3425 C C . PRO C 1 122 ? -32.572 6.830 -41.702 1.00 16.55 113 PRO C C 1
ATOM 3426 O O . PRO C 1 122 ? -33.449 6.214 -42.311 1.00 21.99 113 PRO C O 1
ATOM 3430 N N . THR C 1 123 ? -31.281 6.503 -41.718 1.00 16.21 114 THR C N 1
ATOM 3431 C CA . THR C 1 123 ? -30.775 5.263 -42.317 1.00 20.04 114 THR C CA 1
ATOM 3432 C C . THR C 1 123 ? -31.044 4.053 -41.421 1.00 24.72 114 THR C C 1
ATOM 3433 O O . THR C 1 123 ? -31.169 2.925 -41.903 1.00 22.88 114 THR C O 1
ATOM 3437 N N . TRP C 1 124 ? -31.099 4.275 -40.113 1.00 22.32 115 TRP C N 1
ATOM 3438 C CA . TRP C 1 124 ? -31.331 3.166 -39.198 1.00 20.80 115 TRP C CA 1
ATOM 3439 C C . TRP C 1 124 ? -32.792 2.735 -39.179 1.00 20.49 115 TRP C C 1
ATOM 3440 O O . TRP C 1 124 ? -33.699 3.519 -39.483 1.00 22.44 115 TRP C O 1
ATOM 3451 N N . SER C 1 125 ? -33.006 1.462 -38.861 1.00 17.41 116 SER C N 1
ATOM 3452 C CA . SER C 1 125 ? -34.346 0.969 -38.605 1.00 14.24 116 SER C CA 1
ATOM 3453 C C . SER C 1 125 ? -34.712 1.254 -37.152 1.00 15.15 116 SER C C 1
ATOM 3454 O O . SER C 1 125 ? -33.931 0.963 -36.248 1.00 19.26 116 SER C O 1
ATOM 3457 N N . PRO C 1 126 ? -35.902 1.825 -36.921 1.00 16.07 117 PRO C N 1
ATOM 3458 C CA . PRO C 1 126 ? -36.348 2.073 -35.548 1.00 20.29 117 PRO C CA 1
ATOM 3459 C C . PRO C 1 126 ? -36.520 0.783 -34.749 1.00 19.33 117 PRO C C 1
ATOM 3460 O O . PRO C 1 126 ? -36.516 0.857 -33.527 1.00 19.09 117 PRO C O 1
ATOM 3464 N N . GLU C 1 127 ? -36.647 -0.363 -35.432 1.00 21.35 118 GLU C N 1
ATOM 3465 C CA . GLU C 1 127 ? -36.661 -1.689 -34.789 1.00 19.42 118 GLU C CA 1
ATOM 3466 C C . GLU C 1 127 ? -37.844 -1.949 -33.855 1.00 20.81 118 GLU C C 1
ATOM 3467 O O . GLU C 1 127 ? -37.704 -2.658 -32.862 1.00 18.53 118 GLU C O 1
ATOM 3473 N N . SER C 1 128 ? -39.004 -1.380 -34.154 1.00 20.12 119 SER C N 1
ATOM 3474 C CA . SER C 1 128 ? -40.195 -1.696 -33.369 1.00 26.05 119 SER C CA 1
ATOM 3475 C C . SER C 1 128 ? -40.648 -3.133 -33.644 1.00 23.74 119 SER C C 1
ATOM 3476 O O . SER C 1 128 ? -40.255 -3.734 -34.641 1.00 25.91 119 SER C O 1
ATOM 3479 N N . TYR C 1 129 ? -41.478 -3.671 -32.756 1.00 26.64 120 TYR C N 1
ATOM 3480 C CA . TYR C 1 129 ? -42.051 -5.007 -32.929 1.00 26.36 120 TYR C CA 1
ATOM 3481 C C . TYR C 1 129 ? -43.398 -5.058 -32.224 1.00 28.67 120 TYR C C 1
ATOM 3482 O O . TYR C 1 129 ? -43.607 -4.356 -31.237 1.00 27.20 120 TYR C O 1
ATOM 3491 N N . PRO C 1 130 ? -44.317 -5.895 -32.726 1.00 28.77 121 PRO C N 1
ATOM 3492 C CA . PRO C 1 130 ? -45.689 -5.883 -32.221 1.00 30.00 121 PRO C CA 1
ATOM 3493 C C . PRO C 1 130 ? -45.914 -6.769 -31.000 1.00 31.16 121 PRO C C 1
ATOM 3494 O O . PRO C 1 130 ? -46.920 -6.581 -30.315 1.00 38.23 121 PRO C O 1
ATOM 3498 N N . ASP C 1 131 ? -45.006 -7.704 -30.729 1.00 27.35 122 ASP C N 1
ATOM 3499 C CA . ASP C 1 131 ? -45.219 -8.681 -29.663 1.00 28.99 122 ASP C CA 1
ATOM 3500 C C . ASP C 1 131 ? -43.944 -9.009 -28.881 1.00 29.25 122 ASP C C 1
ATOM 3501 O O . ASP C 1 131 ? -42.939 -9.457 -29.455 1.00 27.91 122 ASP C O 1
ATOM 3506 N N . ALA C 1 132 ? -44.010 -8.814 -27.564 1.00 24.37 123 ALA C N 1
ATOM 3507 C CA . ALA C 1 132 ? -42.839 -8.955 -26.689 1.00 30.12 123 ALA C CA 1
ATOM 3508 C C . ALA C 1 132 ? -42.307 -10.388 -26.611 1.00 28.93 123 ALA C C 1
ATOM 3509 O O . ALA C 1 132 ? -41.111 -10.627 -26.791 1.00 25.39 123 ALA C O 1
ATOM 3511 N N . VAL C 1 133 ? -43.192 -11.336 -26.319 1.00 23.51 124 VAL C N 1
ATOM 3512 C CA . VAL C 1 133 ? -42.761 -12.723 -26.203 1.00 21.18 124 VAL C CA 1
ATOM 3513 C C . VAL C 1 133 ? -42.171 -13.195 -27.527 1.00 25.55 124 VAL C C 1
ATOM 3514 O O . VAL C 1 133 ? -41.106 -13.821 -27.563 1.00 22.05 124 VAL C O 1
ATOM 3518 N N . GLU C 1 134 ? -42.867 -12.883 -28.613 1.00 23.57 125 GLU C N 1
ATOM 3519 C CA . GLU C 1 134 ? -42.413 -13.252 -29.944 1.00 26.06 125 GLU C CA 1
ATOM 3520 C C . GLU C 1 134 ? -41.041 -12.653 -30.214 1.00 27.90 125 GLU C C 1
ATOM 3521 O O . GLU C 1 134 ? -40.164 -13.302 -30.788 1.00 25.89 125 GLU C O 1
ATOM 3527 N N . ASP C 1 135 ? -40.838 -11.411 -29.791 1.00 26.41 126 ASP C N 1
ATOM 3528 C CA . ASP C 1 135 ? -39.570 -10.785 -30.089 1.00 24.73 126 ASP C CA 1
ATOM 3529 C C . ASP C 1 135 ? -38.407 -11.281 -29.225 1.00 26.22 126 ASP C C 1
ATOM 3530 O O . ASP C 1 135 ? -37.247 -11.181 -29.629 1.00 26.17 126 ASP C O 1
ATOM 3535 N N . VAL C 1 136 ? -38.702 -11.815 -28.046 1.00 25.45 127 VAL C N 1
ATOM 3536 C CA . VAL C 1 136 ? -37.645 -12.434 -27.259 1.00 25.63 127 VAL C CA 1
ATOM 3537 C C . VAL C 1 136 ? -37.085 -13.613 -28.050 1.00 26.69 127 VAL C C 1
ATOM 3538 O O . VAL C 1 136 ? -35.862 -13.791 -28.147 1.00 15.78 127 VAL C O 1
ATOM 3542 N N . ARG C 1 137 ? -37.985 -14.397 -28.637 1.00 22.38 128 ARG C N 1
ATOM 3543 C CA . ARG C 1 137 ? -37.599 -15.545 -29.447 1.00 25.69 128 ARG C CA 1
ATOM 3544 C C . ARG C 1 137 ? -36.745 -15.094 -30.622 1.00 18.42 128 ARG C C 1
ATOM 3545 O O . ARG C 1 137 ? -35.693 -15.671 -30.898 1.00 17.82 128 ARG C O 1
ATOM 3553 N N . GLN C 1 138 ? -37.224 -14.066 -31.313 1.00 22.52 129 GLN C N 1
ATOM 3554 C CA . GLN C 1 138 ? -36.536 -13.469 -32.451 1.00 16.67 129 GLN C CA 1
ATOM 3555 C C . GLN C 1 138 ? -35.143 -12.942 -32.047 1.00 15.62 129 GLN C C 1
ATOM 3556 O O . GLN C 1 138 ? -34.176 -13.098 -32.790 1.00 17.71 129 GLN C O 1
ATOM 3562 N N . SER C 1 139 ? -35.055 -12.327 -30.873 1.00 16.50 130 SER C N 1
ATOM 3563 C CA . SER C 1 139 ? -33.786 -11.801 -30.359 1.00 18.09 130 SER C CA 1
ATOM 3564 C C . SER C 1 139 ? -32.772 -12.902 -30.051 1.00 16.59 130 SER C C 1
ATOM 3565 O O . SER C 1 139 ? -31.570 -12.765 -30.344 1.00 15.69 130 SER C O 1
ATOM 3568 N N . LEU C 1 140 ? -33.255 -13.972 -29.423 1.00 21.22 131 LEU C N 1
ATOM 3569 C CA . LEU C 1 140 ? -32.435 -15.148 -29.160 1.00 22.05 131 LEU C CA 1
ATOM 3570 C C . LEU C 1 140 ? -31.837 -15.687 -30.455 1.00 21.31 131 LEU C C 1
ATOM 3571 O O . LEU C 1 140 ? -30.652 -16.016 -30.504 1.00 19.10 131 LEU C O 1
ATOM 3576 N N . ARG C 1 141 ? -32.665 -15.771 -31.495 1.00 19.72 132 ARG C N 1
ATOM 3577 C CA . ARG C 1 141 ? -32.226 -16.225 -32.810 1.00 22.63 132 ARG C CA 1
ATOM 3578 C C . ARG C 1 141 ? -31.153 -15.308 -33.384 1.00 17.52 132 ARG C C 1
ATOM 3579 O O . ARG C 1 141 ? -30.205 -15.776 -34.011 1.00 23.68 132 ARG C O 1
ATOM 3587 N N . ARG C 1 142 ? -31.323 -14.003 -33.198 1.00 17.56 133 ARG C N 1
ATOM 3588 C CA . ARG C 1 142 ? -30.317 -13.044 -33.654 1.00 15.11 133 ARG C CA 1
ATOM 3589 C C . ARG C 1 142 ? -28.959 -13.350 -33.038 1.00 20.37 133 ARG C C 1
ATOM 3590 O O . ARG C 1 142 ? -27.929 -13.242 -33.702 1.00 20.37 133 ARG C O 1
ATOM 3598 N N . ILE C 1 143 ? -28.953 -13.716 -31.760 1.00 14.64 134 ILE C N 1
ATOM 3599 C CA . ILE C 1 143 ? -27.692 -14.012 -31.099 1.00 15.35 134 ILE C CA 1
ATOM 3600 C C . ILE C 1 143 ? -27.157 -15.352 -31.590 1.00 17.51 134 ILE C C 1
ATOM 3601 O O . ILE C 1 143 ? -25.978 -15.466 -31.898 1.00 21.84 134 ILE C O 1
ATOM 3606 N N . GLU C 1 144 ? -28.029 -16.349 -31.711 1.00 17.10 135 GLU C N 1
ATOM 3607 C CA . GLU C 1 144 ? -27.596 -17.689 -32.155 1.00 16.31 135 GLU C CA 1
ATOM 3608 C C . GLU C 1 144 ? -26.945 -17.740 -33.543 1.00 24.04 135 GLU C C 1
ATOM 3609 O O . GLU C 1 144 ? -25.979 -18.467 -33.760 1.00 23.23 135 GLU C O 1
ATOM 3615 N N . VAL C 1 145 ? -27.484 -16.986 -34.488 1.00 22.24 136 VAL C N 1
ATOM 3616 C CA . VAL C 1 145 ? -26.951 -17.000 -35.837 1.00 24.58 136 VAL C CA 1
ATOM 3617 C C . VAL C 1 145 ? -25.716 -16.114 -35.968 1.00 24.84 136 VAL C C 1
ATOM 3618 O O . VAL C 1 145 ? -25.026 -16.158 -36.983 1.00 22.97 136 VAL C O 1
ATOM 3622 N N . ASN C 1 146 ? -25.433 -15.311 -34.947 1.00 18.52 137 ASN C N 1
ATOM 3623 C CA . ASN C 1 146 ? -24.293 -14.403 -35.046 1.00 17.15 137 ASN C CA 1
ATOM 3624 C C . ASN C 1 146 ? -22.953 -15.085 -34.768 1.00 17.29 137 ASN C C 1
ATOM 3625 O O . ASN C 1 146 ? -22.762 -15.703 -33.731 1.00 18.76 137 ASN C O 1
ATOM 3630 N N . PRO C 1 147 ? -22.014 -14.981 -35.708 1.00 17.70 138 PRO C N 1
ATOM 3631 C CA . PRO C 1 147 ? -20.788 -15.764 -35.516 1.00 23.52 138 PRO C CA 1
ATOM 3632 C C . PRO C 1 147 ? -19.792 -15.128 -34.550 1.00 21.09 138 PRO C C 1
ATOM 3633 O O . PRO C 1 147 ? -18.734 -15.730 -34.327 1.00 19.70 138 PRO C O 1
ATOM 3637 N N . PHE C 1 148 ? -20.120 -13.959 -33.991 1.00 19.00 139 PHE C N 1
ATOM 3638 C CA . PHE C 1 148 ? -19.180 -13.228 -33.134 1.00 21.29 139 PHE C CA 1
ATOM 3639 C C . PHE C 1 148 ? -19.513 -13.291 -31.641 1.00 24.43 139 PHE C C 1
ATOM 3640 O O . PHE C 1 148 ? -18.734 -12.830 -30.815 1.00 27.30 139 PHE C O 1
ATOM 3648 N N . VAL C 1 149 ? -20.672 -13.847 -31.300 1.00 19.25 140 VAL C N 1
ATOM 3649 C CA . VAL C 1 149 ? -21.069 -14.001 -29.909 1.00 14.17 140 VAL C CA 1
ATOM 3650 C C . VAL C 1 149 ? -21.316 -15.489 -29.706 1.00 19.93 140 VAL C C 1
ATOM 3651 O O . VAL C 1 149 ? -22.420 -15.955 -29.946 1.00 18.43 140 VAL C O 1
ATOM 3655 N N . THR C 1 150 ? -20.286 -16.240 -29.315 1.00 18.96 141 THR C N 1
ATOM 3656 C CA . THR C 1 150 ? -20.393 -17.703 -29.307 1.00 25.70 141 THR C CA 1
ATOM 3657 C C . THR C 1 150 ? -19.831 -18.382 -28.063 1.00 23.19 141 THR C C 1
ATOM 3658 O O . THR C 1 150 ? -19.839 -19.615 -27.979 1.00 27.71 141 THR C O 1
ATOM 3662 N N . LYS C 1 151 ? -19.352 -17.601 -27.098 1.00 22.04 142 LYS C N 1
ATOM 3663 C CA . LYS C 1 151 ? -18.603 -18.176 -25.973 1.00 29.25 142 LYS C CA 1
ATOM 3664 C C . LYS C 1 151 ? -19.465 -18.506 -24.751 1.00 27.29 142 LYS C C 1
ATOM 3665 O O . LYS C 1 151 ? -19.003 -19.171 -23.814 1.00 25.59 142 LYS C O 1
ATOM 3671 N N . HIS C 1 152 ? -20.713 -18.044 -24.765 1.00 18.37 143 HIS C N 1
ATOM 3672 C CA . HIS C 1 152 ? -21.634 -18.273 -23.658 1.00 22.03 143 HIS C CA 1
ATOM 3673 C C . HIS C 1 152 ? -22.099 -19.720 -23.614 1.00 23.02 143 HIS C C 1
ATOM 3674 O O . HIS C 1 152 ? -22.276 -20.365 -24.648 1.00 19.64 143 HIS C O 1
ATOM 3681 N N . THR C 1 153 ? -22.285 -20.224 -22.404 1.00 18.82 144 THR C N 1
ATOM 3682 C CA . THR C 1 153 ? -22.845 -21.551 -22.210 1.00 24.54 144 THR C CA 1
ATOM 3683 C C . THR C 1 153 ? -24.303 -21.472 -21.784 1.00 19.44 144 THR C C 1
ATOM 3684 O O . THR C 1 153 ? -24.985 -22.491 -21.675 1.00 20.81 144 THR C O 1
ATOM 3688 N N . SER C 1 154 ? -24.778 -20.262 -21.520 1.00 18.41 145 SER C N 1
ATOM 3689 C CA . SER C 1 154 ? -26.175 -20.069 -21.163 1.00 20.53 145 SER C CA 1
ATOM 3690 C C . SER C 1 154 ? -26.708 -18.818 -21.832 1.00 20.90 145 SER C C 1
ATOM 3691 O O . SER C 1 154 ? -26.096 -17.746 -21.749 1.00 20.66 145 SER C O 1
ATOM 3694 N N . LEU C 1 155 ? -27.825 -18.967 -22.532 1.00 19.89 146 LEU C N 1
ATOM 3695 C CA . LEU C 1 155 ? -28.516 -17.815 -23.122 1.00 21.62 146 LEU C CA 1
ATOM 3696 C C . LEU C 1 155 ? -29.994 -18.018 -22.891 1.00 22.48 146 LEU C C 1
ATOM 3697 O O . LEU C 1 155 ? -30.579 -18.989 -23.397 1.00 20.18 146 LEU C O 1
ATOM 3702 N N . ARG C 1 156 ? -30.581 -17.132 -22.086 1.00 18.01 147 ARG C N 1
ATOM 3703 C CA . ARG C 1 156 ? -31.974 -17.255 -21.691 1.00 18.77 147 ARG C CA 1
ATOM 3704 C C . ARG C 1 156 ? -32.687 -15.931 -21.842 1.00 24.84 147 ARG C C 1
ATOM 3705 O O . ARG C 1 156 ? -32.106 -14.871 -21.596 1.00 24.01 147 ARG C O 1
ATOM 3713 N N . GLY C 1 157 ? -33.946 -15.994 -22.259 1.00 21.04 148 GLY C N 1
ATOM 3714 C CA . GLY C 1 157 ? -34.725 -14.792 -22.468 1.00 18.97 148 GLY C CA 1
ATOM 3715 C C . GLY C 1 157 ? -35.966 -14.740 -21.604 1.00 21.52 148 GLY C C 1
ATOM 3716 O O . GLY C 1 157 ? -36.586 -15.774 -21.330 1.00 24.37 148 GLY C O 1
ATOM 3717 N N . PHE C 1 158 ? -36.327 -13.525 -21.190 1.00 19.95 149 PHE C N 1
ATOM 3718 C CA . PHE C 1 158 ? -37.443 -13.301 -20.279 1.00 21.19 149 PHE C CA 1
ATOM 3719 C C . PHE C 1 158 ? -38.215 -12.049 -20.687 1.00 24.67 149 PHE C C 1
ATOM 3720 O O . PHE C 1 158 ? -37.679 -11.141 -21.337 1.00 24.39 149 PHE C O 1
ATOM 3728 N N . VAL C 1 159 ? -39.486 -12.025 -20.310 1.00 19.72 150 VAL C N 1
ATOM 3729 C CA . VAL C 1 159 ? -40.291 -10.822 -20.349 1.00 18.97 150 VAL C CA 1
ATOM 3730 C C . VAL C 1 159 ? -40.521 -10.401 -18.904 1.00 26.69 150 VAL C C 1
ATOM 3731 O O . VAL C 1 159 ? -41.145 -11.135 -18.122 1.00 23.91 150 VAL C O 1
ATOM 3735 N N . PHE C 1 160 ? -39.995 -9.231 -18.545 1.00 18.51 151 PHE C N 1
ATOM 3736 C CA . PHE C 1 160 ? -40.270 -8.628 -17.242 1.00 19.36 151 PHE C CA 1
ATOM 3737 C C . PHE C 1 160 ? -41.690 -8.052 -17.213 1.00 23.75 151 PHE C C 1
ATOM 3738 O O . PHE C 1 160 ? -42.080 -7.289 -18.090 1.00 27.74 151 PHE C O 1
ATOM 3746 N N . ASP C 1 161 ? -42.465 -8.422 -16.203 1.00 20.92 152 ASP C N 1
ATOM 3747 C CA . ASP C 1 161 ? -43.838 -7.950 -16.096 1.00 24.21 152 ASP C CA 1
ATOM 3748 C C . ASP C 1 161 ? -43.816 -6.692 -15.254 1.00 24.43 152 ASP C C 1
ATOM 3749 O O . ASP C 1 161 ? -43.547 -6.751 -14.054 1.00 23.78 152 ASP C O 1
ATOM 3754 N N . VAL C 1 162 ? -44.088 -5.553 -15.885 1.00 22.42 153 VAL C N 1
ATOM 3755 C CA . VAL C 1 162 ? -43.975 -4.269 -15.204 1.00 27.94 153 VAL C CA 1
ATOM 3756 C C . VAL C 1 162 ? -45.057 -4.052 -14.146 1.00 25.38 153 VAL C C 1
ATOM 3757 O O . VAL C 1 162 ? -45.029 -3.058 -13.421 1.00 23.79 153 VAL C O 1
ATOM 3761 N N . ALA C 1 163 ? -45.996 -4.981 -14.047 1.00 27.91 154 ALA C N 1
ATOM 3762 C CA . ALA C 1 163 ? -47.056 -4.864 -13.054 1.00 32.01 154 ALA C CA 1
ATOM 3763 C C . ALA C 1 163 ? -46.743 -5.650 -11.785 1.00 30.91 154 ALA C C 1
ATOM 3764 O O . ALA C 1 163 ? -47.163 -5.269 -10.695 1.00 35.66 154 ALA C O 1
ATOM 3766 N N . THR C 1 164 ? -46.004 -6.745 -11.929 1.00 25.42 155 THR C N 1
ATOM 3767 C CA . THR C 1 164 ? -45.770 -7.650 -10.809 1.00 27.82 155 THR C CA 1
ATOM 3768 C C . THR C 1 164 ? -44.325 -7.651 -10.349 1.00 24.58 155 THR C C 1
ATOM 3769 O O . THR C 1 164 ? -44.031 -8.080 -9.235 1.00 25.40 155 THR C O 1
ATOM 3773 N N . GLY C 1 165 ? -43.432 -7.184 -11.213 1.00 21.42 156 GLY C N 1
ATOM 3774 C CA . GLY C 1 165 ? -42.008 -7.205 -10.935 1.00 20.57 156 GLY C CA 1
ATOM 3775 C C . GLY C 1 165 ? -41.338 -8.515 -11.310 1.00 24.26 156 GLY C C 1
ATOM 3776 O O . GLY C 1 165 ? -40.113 -8.639 -11.191 1.00 19.88 156 GLY C O 1
ATOM 3777 N N . LYS C 1 166 ? -42.137 -9.491 -11.756 1.00 24.99 157 LYS C N 1
ATOM 3778 C CA . LYS C 1 166 ? -41.621 -10.830 -12.073 1.00 26.62 157 LYS C CA 1
ATOM 3779 C C . LYS C 1 166 ? -41.021 -10.982 -13.472 1.00 27.17 157 LYS C C 1
ATOM 3780 O O . LYS C 1 166 ? -41.497 -10.384 -14.443 1.00 27.16 157 LYS C O 1
ATOM 3786 N N . LEU C 1 167 ? -39.984 -11.813 -13.566 1.00 25.70 158 LEU C N 1
ATOM 3787 C CA . LEU C 1 167 ? -39.441 -12.234 -14.854 1.00 24.87 158 LEU C CA 1
ATOM 3788 C C . LEU C 1 167 ? -40.054 -13.568 -15.298 1.00 27.21 158 LEU C C 1
ATOM 3789 O O . LEU C 1 167 ? -39.994 -14.574 -14.577 1.00 29.38 158 LEU C O 1
ATOM 3794 N N . ASN C 1 168 ? -40.640 -13.577 -16.490 1.00 24.65 159 ASN C N 1
ATOM 3795 C CA . ASN C 1 168 ? -41.269 -14.783 -17.028 1.00 24.23 159 ASN C CA 1
ATOM 3796 C C . ASN C 1 168 ? -40.472 -15.298 -18.216 1.00 20.16 159 ASN C C 1
ATOM 3797 O O . ASN C 1 168 ? -40.362 -14.620 -19.240 1.00 22.56 159 ASN C O 1
ATOM 3802 N N . GLU C 1 169 ? -39.897 -16.488 -18.073 1.00 20.58 160 GLU C N 1
ATOM 3803 C CA . GLU C 1 169 ? -38.969 -16.979 -19.077 1.00 25.13 160 GLU C CA 1
ATOM 3804 C C . GLU C 1 169 ? -39.707 -17.315 -20.358 1.00 23.41 160 GLU C C 1
ATOM 3805 O O . GLU C 1 169 ? -40.822 -17.818 -20.312 1.00 23.60 160 GLU C O 1
ATOM 3811 N N . VAL C 1 170 ? -39.081 -17.017 -21.494 1.00 22.86 161 VAL C N 1
ATOM 3812 C CA . VAL C 1 170 ? -39.657 -17.328 -22.793 1.00 25.25 161 VAL C CA 1
ATOM 3813 C C . VAL C 1 170 ? -39.000 -18.565 -23.388 1.00 30.84 161 VAL C C 1
ATOM 3814 O O . VAL C 1 170 ? -37.773 -18.670 -23.412 1.00 25.91 161 VAL C O 1
ATOM 3818 N N . THR C 1 171 ? -39.843 -19.485 -23.857 1.00 43.47 162 THR C N 1
ATOM 3819 C CA . THR C 1 171 ? -39.441 -20.753 -24.460 1.00 44.72 162 THR C CA 1
ATOM 3820 C C . THR C 1 171 ? -39.208 -20.612 -25.965 1.00 42.97 162 THR C C 1
ATOM 3821 O O . THR C 1 171 ? -40.151 -20.344 -26.713 1.00 41.00 162 THR C O 1
ATOM 3825 N N . PRO C 1 172 ? -37.957 -20.806 -26.416 1.00 38.64 163 PRO C N 1
ATOM 3826 C CA . PRO C 1 172 ? -37.640 -20.804 -27.849 1.00 39.91 163 PRO C CA 1
ATOM 3827 C C . PRO C 1 172 ? -38.233 -22.011 -28.563 1.00 47.23 163 PRO C C 1
ATOM 3828 O O . PRO C 1 172 ? -39.228 -21.839 -29.264 1.00 52.87 163 PRO C O 1
ATOM 3832 N N . GLY D 1 10 ? -26.771 -23.695 -9.223 1.00 52.03 1 GLY D N 1
ATOM 3833 C CA . GLY D 1 10 ? -26.823 -23.661 -10.674 1.00 48.03 1 GLY D CA 1
ATOM 3834 C C . GLY D 1 10 ? -25.914 -22.612 -11.293 1.00 42.90 1 GLY D C 1
ATOM 3835 O O . GLY D 1 10 ? -24.728 -22.536 -10.977 1.00 46.03 1 GLY D O 1
ATOM 3836 N N . THR D 1 11 ? -26.476 -21.804 -12.186 1.00 34.54 2 THR D N 1
ATOM 3837 C CA . THR D 1 11 ? -25.719 -20.777 -12.882 1.00 32.30 2 THR D CA 1
ATOM 3838 C C . THR D 1 11 ? -25.956 -19.436 -12.195 1.00 29.37 2 THR D C 1
ATOM 3839 O O . THR D 1 11 ? -26.792 -19.339 -11.296 1.00 26.91 2 THR D O 1
ATOM 3843 N N . VAL D 1 12 ? -25.217 -18.408 -12.605 1.00 28.00 3 VAL D N 1
ATOM 3844 C CA . VAL D 1 12 ? -25.461 -17.069 -12.090 1.00 25.78 3 VAL D CA 1
ATOM 3845 C C . VAL D 1 12 ? -26.881 -16.651 -12.486 1.00 21.09 3 VAL D C 1
ATOM 3846 O O . VAL D 1 12 ? -27.616 -16.091 -11.678 1.00 19.49 3 VAL D O 1
ATOM 3850 N N . THR D 1 13 ? -27.272 -16.949 -13.722 1.00 20.41 4 THR D N 1
ATOM 3851 C CA . THR D 1 13 ? -28.648 -16.691 -14.156 1.00 22.49 4 THR D CA 1
ATOM 3852 C C . THR D 1 13 ? -29.685 -17.249 -13.168 1.00 26.74 4 THR D C 1
ATOM 3853 O O . THR D 1 13 ? -30.632 -16.546 -12.786 1.00 22.01 4 THR D O 1
ATOM 3857 N N . ASP D 1 14 ? -29.486 -18.495 -12.736 1.00 27.89 5 ASP D N 1
ATOM 3858 C CA . ASP D 1 14 ? -30.351 -19.111 -11.731 1.00 30.85 5 ASP D CA 1
ATOM 3859 C C . ASP D 1 14 ? -30.411 -18.287 -10.439 1.00 27.52 5 ASP D C 1
ATOM 3860 O O . ASP D 1 14 ? -31.480 -18.121 -9.852 1.00 27.31 5 ASP D O 1
ATOM 3865 N N . ASP D 1 15 ? -29.263 -17.787 -9.990 1.00 26.83 6 ASP D N 1
ATOM 3866 C CA . ASP D 1 15 ? -29.219 -17.015 -8.751 1.00 24.71 6 ASP D CA 1
ATOM 3867 C C . ASP D 1 15 ? -29.972 -15.708 -8.926 1.00 24.00 6 ASP D C 1
ATOM 3868 O O . ASP D 1 15 ? -30.699 -15.267 -8.031 1.00 21.58 6 ASP D O 1
ATOM 3873 N N . TYR D 1 16 ? -29.798 -15.100 -10.094 1.00 19.96 7 TYR D N 1
ATOM 3874 C CA . TYR D 1 16 ? -30.434 -13.823 -10.386 1.00 24.92 7 TYR D CA 1
ATOM 3875 C C . TYR D 1 16 ? -31.949 -13.982 -10.488 1.00 19.38 7 TYR D C 1
ATOM 3876 O O . TYR D 1 16 ? -32.692 -13.127 -10.020 1.00 21.02 7 TYR D O 1
ATOM 3885 N N . LEU D 1 17 ? -32.419 -15.084 -11.070 1.00 19.89 8 LEU D N 1
ATOM 3886 C CA . LEU D 1 17 ? -33.860 -15.327 -11.094 1.00 26.91 8 LEU D CA 1
ATOM 3887 C C . LEU D 1 17 ? -34.410 -15.514 -9.682 1.00 30.98 8 LEU D C 1
ATOM 3888 O O . LEU D 1 17 ? -35.514 -15.044 -9.365 1.00 23.71 8 LEU D O 1
ATOM 3893 N N . ALA D 1 18 ? -33.643 -16.200 -8.839 1.00 22.15 9 ALA D N 1
ATOM 3894 C CA . ALA D 1 18 ? -34.032 -16.382 -7.440 1.00 26.56 9 ALA D CA 1
ATOM 3895 C C . ALA D 1 18 ? -34.096 -15.029 -6.731 1.00 25.68 9 ALA D C 1
ATOM 3896 O O . ALA D 1 18 ? -34.985 -14.785 -5.910 1.00 27.08 9 ALA D O 1
ATOM 3898 N N . ASN D 1 19 ? -33.142 -14.159 -7.047 1.00 22.09 10 ASN D N 1
ATOM 3899 C CA . ASN D 1 19 ? -33.138 -12.800 -6.516 1.00 22.81 10 ASN D CA 1
ATOM 3900 C C . ASN D 1 19 ? -34.399 -12.057 -6.932 1.00 25.45 10 ASN D C 1
ATOM 3901 O O . ASN D 1 19 ? -34.961 -11.284 -6.160 1.00 25.85 10 ASN D O 1
ATOM 3906 N N . ASN D 1 20 ? -34.824 -12.289 -8.171 1.00 26.87 11 ASN D N 1
ATOM 3907 C CA . ASN D 1 20 ? -35.983 -11.604 -8.719 1.00 25.05 11 ASN D CA 1
ATOM 3908 C C . ASN D 1 20 ? -37.286 -11.938 -8.005 1.00 25.97 11 ASN D C 1
ATOM 3909 O O . ASN D 1 20 ? -38.197 -11.114 -7.946 1.00 28.67 11 ASN D O 1
ATOM 3914 N N . VAL D 1 21 ? -37.385 -13.149 -7.468 1.00 25.79 12 VAL D N 1
ATOM 3915 C CA . VAL D 1 21 ? -38.567 -13.520 -6.697 1.00 23.94 12 VAL D CA 1
ATOM 3916 C C . VAL D 1 21 ? -38.710 -12.572 -5.509 1.00 24.42 12 VAL D C 1
ATOM 3917 O O . VAL D 1 21 ? -39.798 -12.067 -5.218 1.00 33.57 12 VAL D O 1
ATOM 3921 N N . ASP D 1 22 ? -37.593 -12.306 -4.846 1.00 31.55 13 ASP D N 1
ATOM 3922 C CA . ASP D 1 22 ? -37.588 -11.412 -3.698 1.00 35.12 13 ASP D CA 1
ATOM 3923 C C . ASP D 1 22 ? -37.903 -9.966 -4.103 1.00 30.37 13 ASP D C 1
ATOM 3924 O O . ASP D 1 22 ? -38.646 -9.269 -3.409 1.00 30.00 13 ASP D O 1
ATOM 3929 N N . TYR D 1 23 ? -37.358 -9.537 -5.239 1.00 28.35 14 TYR D N 1
ATOM 3930 C CA . TYR D 1 23 ? -37.653 -8.214 -5.784 1.00 26.87 14 TYR D CA 1
ATOM 3931 C C . TYR D 1 23 ? -39.149 -8.053 -6.052 1.00 27.57 14 TYR D C 1
ATOM 3932 O O . TYR D 1 23 ? -39.739 -7.008 -5.743 1.00 25.95 14 TYR D O 1
ATOM 3941 N N . ALA D 1 24 ? -39.755 -9.091 -6.627 1.00 26.10 15 ALA D N 1
ATOM 3942 C CA . ALA D 1 24 ? -41.167 -9.053 -6.992 1.00 29.13 15 ALA D CA 1
ATOM 3943 C C . ALA D 1 24 ? -42.078 -8.932 -5.775 1.00 36.07 15 ALA D C 1
ATOM 3944 O O . ALA D 1 24 ? -43.095 -8.243 -5.833 1.00 33.29 15 ALA D O 1
ATOM 3946 N N . SER D 1 25 ? -41.707 -9.599 -4.682 1.00 35.83 16 SER D N 1
ATOM 3947 C CA . SER D 1 25 ? -42.484 -9.561 -3.440 1.00 37.16 16 SER D CA 1
ATOM 3948 C C . SER D 1 25 ? -42.732 -8.144 -2.914 1.00 42.57 16 SER D C 1
ATOM 3949 O O . SER D 1 25 ? -43.803 -7.848 -2.381 1.00 45.23 16 SER D O 1
ATOM 3952 N N . GLY D 1 26 ? -41.743 -7.270 -3.064 1.00 42.91 17 GLY D N 1
ATOM 3953 C CA . GLY D 1 26 ? -41.865 -5.915 -2.558 1.00 41.69 17 GLY D CA 1
ATOM 3954 C C . GLY D 1 26 ? -42.236 -4.915 -3.634 1.00 44.31 17 GLY D C 1
ATOM 3955 O O . GLY D 1 26 ? -42.360 -3.718 -3.368 1.00 48.73 17 GLY D O 1
ATOM 3956 N N . PHE D 1 27 ? -42.424 -5.412 -4.854 1.00 37.06 18 PHE D N 1
ATOM 3957 C CA . PHE D 1 27 ? -42.639 -4.552 -6.014 1.00 34.44 18 PHE D CA 1
ATOM 3958 C C . PHE D 1 27 ? -43.953 -3.769 -5.984 1.00 41.87 18 PHE D C 1
ATOM 3959 O O . PHE D 1 27 ? -45.006 -4.308 -5.640 1.00 40.26 18 PHE D O 1
ATOM 3967 N N . LYS D 1 28 ? -43.881 -2.495 -6.362 1.00 46.87 19 LYS D N 1
ATOM 3968 C CA . LYS D 1 28 ? -45.085 -1.694 -6.559 1.00 51.76 19 LYS D CA 1
ATOM 3969 C C . LYS D 1 28 ? -45.173 -1.212 -8.007 1.00 46.85 19 LYS D C 1
ATOM 3970 O O . LYS D 1 28 ? -44.256 -0.555 -8.511 1.00 47.52 19 LYS D O 1
ATOM 3976 N N . GLY D 1 29 ? -46.274 -1.551 -8.674 1.00 39.65 20 GLY D N 1
ATOM 3977 C CA . GLY D 1 29 ? -46.457 -1.187 -10.067 1.00 30.61 20 GLY D CA 1
ATOM 3978 C C . GLY D 1 29 ? -47.831 -1.547 -10.603 1.00 35.33 20 GLY D C 1
ATOM 3979 O O . GLY D 1 29 ? -48.653 -2.120 -9.894 1.00 37.05 20 GLY D O 1
ATOM 3980 N N . PRO D 1 30 ? -48.080 -1.239 -11.881 1.00 32.48 21 PRO D N 1
ATOM 3981 C CA . PRO D 1 30 ? -47.087 -0.648 -12.778 1.00 30.25 21 PRO D CA 1
ATOM 3982 C C . PRO D 1 30 ? -47.091 0.876 -12.715 1.00 22.50 21 PRO D C 1
ATOM 3983 O O . PRO D 1 30 ? -48.088 1.470 -12.301 1.00 23.68 21 PRO D O 1
ATOM 3987 N N . LEU D 1 31 ? -45.971 1.475 -13.116 1.00 21.45 22 LEU D N 1
ATOM 3988 C CA . LEU D 1 31 ? -45.823 2.920 -13.248 1.00 25.98 22 LEU D CA 1
ATOM 3989 C C . LEU D 1 31 ? -46.065 3.299 -14.701 1.00 25.87 22 LEU D C 1
ATOM 3990 O O . LEU D 1 31 ? -45.994 2.432 -15.574 1.00 24.63 22 LEU D O 1
ATOM 3995 N N . PRO D 1 32 ? -46.343 4.589 -14.975 1.00 29.36 23 PRO D N 1
ATOM 3996 C CA . PRO D 1 32 ? -46.503 5.013 -16.372 1.00 29.63 23 PRO D CA 1
ATOM 3997 C C . PRO D 1 32 ? -45.231 4.843 -17.207 1.00 20.52 23 PRO D C 1
ATOM 3998 O O . PRO D 1 32 ? -44.109 4.782 -16.684 1.00 22.88 23 PRO D O 1
ATOM 4002 N N . MET D 1 33 ? -45.420 4.767 -18.517 1.00 21.55 24 MET D N 1
ATOM 4003 C CA . MET D 1 33 ? -44.325 4.544 -19.442 1.00 22.19 24 MET D CA 1
ATOM 4004 C C . MET D 1 33 ? -43.366 5.731 -19.624 1.00 24.21 24 MET D C 1
ATOM 4005 O O . MET D 1 33 ? -42.152 5.538 -19.596 1.00 23.91 24 MET D O 1
ATOM 4010 N N . PRO D 1 34 ? -43.895 6.953 -19.832 1.00 25.58 25 PRO D N 1
ATOM 4011 C CA . PRO D 1 34 ? -42.930 8.030 -20.089 1.00 24.07 25 PRO D CA 1
ATOM 4012 C C . PRO D 1 34 ? -42.094 8.322 -18.848 1.00 20.58 25 PRO D C 1
ATOM 4013 O O . PRO D 1 34 ? -42.646 8.325 -17.744 1.00 22.43 25 PRO D O 1
ATOM 4017 N N . PRO D 1 35 ? -40.779 8.527 -19.025 1.00 18.99 26 PRO D N 1
ATOM 4018 C CA . PRO D 1 35 ? -39.904 8.895 -17.906 1.00 22.50 26 PRO D CA 1
ATOM 4019 C C . PRO D 1 35 ? -40.450 10.113 -17.178 1.00 26.30 26 PRO D C 1
ATOM 4020 O O . PRO D 1 35 ? -40.599 11.181 -17.781 1.00 22.95 26 PRO D O 1
ATOM 4024 N N . SER D 1 36 ? -40.754 9.949 -15.895 1.00 21.50 27 SER D N 1
ATOM 4025 C CA . SER D 1 36 ? -41.378 11.026 -15.128 1.00 21.32 27 SER D CA 1
ATOM 4026 C C . SER D 1 36 ? -40.488 12.274 -14.990 1.00 25.17 27 SER D C 1
ATOM 4027 O O . SER D 1 36 ? -40.992 13.393 -14.781 1.00 23.89 27 SER D O 1
ATOM 4030 N N . LYS D 1 37 ? -39.175 12.095 -15.121 1.00 23.74 28 LYS D N 1
ATOM 4031 C CA . LYS D 1 37 ? -38.241 13.230 -15.076 1.00 20.42 28 LYS D CA 1
ATOM 4032 C C . LYS D 1 37 ? -37.735 13.645 -16.459 1.00 21.18 28 LYS D C 1
ATOM 4033 O O . LYS D 1 37 ? -36.844 14.495 -16.575 1.00 19.73 28 LYS D O 1
ATOM 4039 N N . HIS D 1 38 ? -38.296 13.035 -17.501 1.00 16.92 29 HIS D N 1
ATOM 4040 C CA . HIS D 1 38 ? -38.029 13.469 -18.866 1.00 20.08 29 HIS D CA 1
ATOM 4041 C C . HIS D 1 38 ? -36.531 13.539 -19.156 1.00 16.37 29 HIS D C 1
ATOM 4042 O O . HIS D 1 38 ? -36.044 14.529 -19.700 1.00 17.85 29 HIS D O 1
ATOM 4049 N N . ILE D 1 39 ? -35.805 12.502 -18.760 1.00 18.53 30 ILE D N 1
ATOM 4050 C CA . ILE D 1 39 ? -34.353 12.488 -18.910 1.00 16.81 30 ILE D CA 1
ATOM 4051 C C . ILE D 1 39 ? -33.864 11.141 -19.445 1.00 16.35 30 ILE D C 1
ATOM 4052 O O . ILE D 1 39 ? -34.458 10.101 -19.169 1.00 16.95 30 ILE D O 1
ATOM 4057 N N . ALA D 1 40 ? -32.795 11.171 -20.239 1.00 15.99 31 ALA D N 1
ATOM 4058 C CA . ALA D 1 40 ? -32.152 9.947 -20.704 1.00 12.48 31 ALA D CA 1
ATOM 4059 C C . ALA D 1 40 ? -30.691 9.959 -20.280 1.00 16.83 31 ALA D C 1
ATOM 4060 O O . ALA D 1 40 ? -29.999 10.981 -20.410 1.00 16.63 31 ALA D O 1
ATOM 4062 N N . ILE D 1 41 ? -30.229 8.820 -19.774 1.00 13.60 32 ILE D N 1
ATOM 4063 C CA . ILE D 1 41 ? -28.828 8.649 -19.437 1.00 20.74 32 ILE D CA 1
ATOM 4064 C C . ILE D 1 41 ? -28.199 7.764 -20.503 1.00 16.84 32 ILE D C 1
ATOM 4065 O O . ILE D 1 41 ? -28.754 6.733 -20.840 1.00 18.91 32 ILE D O 1
ATOM 4070 N N . VAL D 1 42 ? -27.072 8.184 -21.062 1.00 14.27 33 VAL D N 1
ATOM 4071 C CA . VAL D 1 42 ? -26.293 7.293 -21.910 1.00 19.50 33 VAL D CA 1
ATOM 4072 C C . VAL D 1 42 ? -25.076 6.871 -21.123 1.00 13.90 33 VAL D C 1
ATOM 4073 O O . VAL D 1 42 ? -24.271 7.695 -20.684 1.00 19.99 33 VAL D O 1
ATOM 4077 N N . ALA D 1 43 ? -24.937 5.577 -20.913 1.00 14.64 34 ALA D N 1
ATOM 4078 C CA . ALA D 1 43 ? -23.895 5.124 -20.032 1.00 14.66 34 ALA D CA 1
ATOM 4079 C C . ALA D 1 43 ? -23.221 3.903 -20.624 1.00 22.01 34 ALA D C 1
ATOM 4080 O O . ALA D 1 43 ? -23.558 3.444 -21.713 1.00 19.70 34 ALA D O 1
ATOM 4082 N N . CYS D 1 44 ? -22.304 3.365 -19.759 1.00 23.80 35 CYS D N 1
ATOM 4083 C CA A CYS D 1 44 ? -21.524 2.257 -20.242 0.48 23.51 35 CYS D CA 1
ATOM 4084 C CA B CYS D 1 44 ? -21.430 2.276 -20.369 0.52 24.41 35 CYS D CA 1
ATOM 4085 C C . CYS D 1 44 ? -21.984 0.964 -19.582 1.00 23.29 35 CYS D C 1
ATOM 4086 O O . CYS D 1 44 ? -22.712 0.983 -18.585 1.00 18.88 35 CYS D O 1
ATOM 4091 N N . MET D 1 45 ? -21.581 -0.145 -20.292 1.00 14.65 36 MET D N 1
ATOM 4092 C CA . MET D 1 45 ? -22.003 -1.434 -19.756 1.00 17.67 36 MET D CA 1
ATOM 4093 C C . MET D 1 45 ? -21.152 -1.891 -18.582 1.00 16.11 36 MET D C 1
ATOM 4094 O O . MET D 1 45 ? -21.505 -2.871 -17.932 1.00 15.75 36 MET D O 1
ATOM 4099 N N . ASP D 1 46 ? -20.048 -1.176 -18.313 1.00 12.20 37 ASP D N 1
ATOM 4100 C CA . ASP D 1 46 ? -19.101 -1.550 -17.250 1.00 18.24 37 ASP D CA 1
ATOM 4101 C C . ASP D 1 46 ? -19.764 -2.021 -15.962 1.00 16.78 37 ASP D C 1
ATOM 4102 O O . ASP D 1 46 ? -20.706 -1.410 -15.460 1.00 21.10 37 ASP D O 1
ATOM 4107 N N . ALA D 1 47 ? -19.262 -3.125 -15.442 1.00 13.95 38 ALA D N 1
ATOM 4108 C CA . ALA D 1 47 ? -19.867 -3.776 -14.285 1.00 18.14 38 ALA D CA 1
ATOM 4109 C C . ALA D 1 47 ? -19.760 -2.960 -12.993 1.00 20.19 38 ALA D C 1
ATOM 4110 O O . ALA D 1 47 ? -20.436 -3.252 -12.018 1.00 25.09 38 ALA D O 1
ATOM 4112 N N . ARG D 1 48 ? -18.912 -1.940 -12.988 1.00 20.89 39 ARG D N 1
ATOM 4113 C CA . ARG D 1 48 ? -18.690 -1.150 -11.784 1.00 20.48 39 ARG D CA 1
ATOM 4114 C C . ARG D 1 48 ? -19.614 0.054 -11.665 1.00 21.63 39 ARG D C 1
ATOM 4115 O O . ARG D 1 48 ? -19.531 0.814 -10.699 1.00 23.29 39 ARG D O 1
ATOM 4123 N N . LEU D 1 49 ? -20.483 0.229 -12.649 1.00 18.27 40 LEU D N 1
ATOM 4124 C CA . LEU D 1 49 ? -21.357 1.392 -12.698 1.00 20.52 40 LEU D CA 1
ATOM 4125 C C . LEU D 1 49 ? -22.803 0.995 -12.453 1.00 20.73 40 LEU D C 1
ATOM 4126 O O . LEU D 1 49 ? -23.474 0.478 -13.354 1.00 14.46 40 LEU D O 1
ATOM 4131 N N . ASP D 1 50 ? -23.267 1.240 -11.230 1.00 20.13 41 ASP D N 1
ATOM 4132 C CA . ASP D 1 50 ? -24.683 1.141 -10.899 1.00 18.72 41 ASP D CA 1
ATOM 4133 C C . ASP D 1 50 ? -25.278 2.518 -11.173 1.00 20.18 41 ASP D C 1
ATOM 4134 O O . ASP D 1 50 ? -25.325 3.351 -10.276 1.00 19.01 41 ASP D O 1
ATOM 4139 N N . VAL D 1 51 ? -25.731 2.742 -12.404 1.00 17.93 42 VAL D N 1
ATOM 4140 C CA . VAL D 1 51 ? -26.228 4.055 -12.834 1.00 16.14 42 VAL D CA 1
ATOM 4141 C C . VAL D 1 51 ? -27.351 4.604 -11.953 1.00 14.51 42 VAL D C 1
ATOM 4142 O O . VAL D 1 51 ? -27.341 5.780 -11.570 1.00 16.62 42 VAL D O 1
ATOM 4146 N N . TYR D 1 52 ? -28.321 3.751 -11.634 1.00 15.21 43 TYR D N 1
ATOM 4147 C CA . TYR D 1 52 ? -29.444 4.146 -10.784 1.00 17.99 43 TYR D CA 1
ATOM 4148 C C . TYR D 1 52 ? -28.971 4.726 -9.447 1.00 25.15 43 TYR D C 1
ATOM 4149 O O . TYR D 1 52 ? -29.400 5.811 -9.045 1.00 24.44 43 TYR D O 1
ATOM 4158 N N . ARG D 1 53 ? -28.082 4.011 -8.759 1.00 16.09 44 ARG D N 1
ATOM 4159 C CA . ARG D 1 53 ? -27.623 4.456 -7.446 1.00 18.85 44 ARG D CA 1
ATOM 4160 C C . ARG D 1 53 ? -26.696 5.673 -7.593 1.00 21.77 44 ARG D C 1
ATOM 4161 O O . ARG D 1 53 ? -26.734 6.601 -6.788 1.00 19.42 44 ARG D O 1
ATOM 4169 N N . MET D 1 54 ? -25.890 5.654 -8.648 1.00 18.46 45 MET D N 1
ATOM 4170 C CA . MET D 1 54 ? -24.909 6.698 -8.946 1.00 21.71 45 MET D CA 1
ATOM 4171 C C . MET D 1 54 ? -25.555 8.088 -9.034 1.00 21.08 45 MET D C 1
ATOM 4172 O O . MET D 1 54 ? -24.971 9.090 -8.591 1.00 19.39 45 MET D O 1
ATOM 4177 N N . LEU D 1 55 ? -26.754 8.128 -9.612 1.00 21.51 46 LEU D N 1
ATOM 4178 C CA . LEU D 1 55 ? -27.474 9.377 -9.864 1.00 21.47 46 LEU D CA 1
ATOM 4179 C C . LEU D 1 55 ? -28.709 9.540 -8.979 1.00 26.18 46 LEU D C 1
ATOM 4180 O O . LEU D 1 55 ? -29.456 10.504 -9.133 1.00 21.35 46 LEU D O 1
ATOM 4185 N N . GLY D 1 56 ? -28.916 8.604 -8.056 1.00 19.76 47 GLY D N 1
ATOM 4186 C CA . GLY D 1 56 ? -30.060 8.658 -7.162 1.00 19.76 47 GLY D CA 1
ATOM 4187 C C . GLY D 1 56 ? -31.389 8.524 -7.894 1.00 23.89 47 GLY D C 1
ATOM 4188 O O . GLY D 1 56 ? -32.399 9.092 -7.465 1.00 21.67 47 GLY D O 1
ATOM 4189 N N . ILE D 1 57 ? -31.388 7.778 -8.999 1.00 22.07 48 ILE D N 1
ATOM 4190 C CA . ILE D 1 57 ? -32.584 7.593 -9.825 1.00 20.12 48 ILE D CA 1
ATOM 4191 C C . ILE D 1 57 ? -33.617 6.681 -9.149 1.00 22.49 48 ILE D C 1
ATOM 4192 O O . ILE D 1 57 ? -33.252 5.695 -8.497 1.00 19.87 48 ILE D O 1
ATOM 4197 N N . LYS D 1 58 ? -34.901 7.015 -9.289 1.00 18.12 49 LYS D N 1
ATOM 4198 C CA . LYS D 1 58 ? -35.966 6.149 -8.786 1.00 21.91 49 LYS D CA 1
ATOM 4199 C C . LYS D 1 58 ? -36.642 5.481 -9.979 1.00 22.17 49 LYS D C 1
ATOM 4200 O O . LYS D 1 58 ? -36.499 5.946 -11.107 1.00 18.09 49 LYS D O 1
ATOM 4206 N N . GLU D 1 59 ? -37.369 4.391 -9.741 1.00 25.04 50 GLU D N 1
ATOM 4207 C CA . GLU D 1 59 ? -38.114 3.736 -10.813 1.00 20.37 50 GLU D CA 1
ATOM 4208 C C . GLU D 1 59 ? -39.122 4.673 -11.486 1.00 17.50 50 GLU D C 1
ATOM 4209 O O . GLU D 1 59 ? -39.846 5.429 -10.818 1.00 18.38 50 GLU D O 1
ATOM 4215 N N . GLY D 1 60 ? -39.148 4.626 -12.814 1.00 20.31 51 GLY D N 1
ATOM 4216 C CA . GLY D 1 60 ? -40.113 5.379 -13.590 1.00 23.20 51 GLY D CA 1
ATOM 4217 C C . GLY D 1 60 ? -39.643 6.773 -13.979 1.00 19.53 51 GLY D C 1
ATOM 4218 O O . GLY D 1 60 ? -40.338 7.485 -14.705 1.00 18.90 51 GLY D O 1
ATOM 4219 N N . GLU D 1 61 ? -38.463 7.165 -13.508 1.00 17.27 52 GLU D N 1
ATOM 4220 C CA . GLU D 1 61 ? -37.973 8.527 -13.727 1.00 16.57 52 GLU D CA 1
ATOM 4221 C C . GLU D 1 61 ? -37.192 8.759 -15.021 1.00 19.27 52 GLU D C 1
ATOM 4222 O O . GLU D 1 61 ? -37.292 9.837 -15.623 1.00 19.47 52 GLU D O 1
ATOM 4228 N N . ALA D 1 62 ? -36.408 7.767 -15.438 1.00 16.81 53 ALA D N 1
ATOM 4229 C CA . ALA D 1 62 ? -35.332 7.995 -16.399 1.00 15.79 53 ALA D CA 1
ATOM 4230 C C . ALA D 1 62 ? -35.102 6.843 -17.377 1.00 16.50 53 ALA D C 1
ATOM 4231 O O . ALA D 1 62 ? -35.058 5.674 -16.974 1.00 19.24 53 ALA D O 1
ATOM 4233 N N . HIS D 1 63 ? -34.922 7.167 -18.657 1.00 19.74 54 HIS D N 1
ATOM 4234 C CA . HIS D 1 63 ? -34.388 6.174 -19.597 1.00 17.23 54 HIS D CA 1
ATOM 4235 C C . HIS D 1 63 ? -32.899 5.989 -19.353 1.00 20.59 54 HIS D C 1
ATOM 4236 O O . HIS D 1 63 ? -32.169 6.959 -19.126 1.00 15.40 54 HIS D O 1
ATOM 4243 N N . VAL D 1 64 ? -32.449 4.738 -19.391 1.00 14.12 55 VAL D N 1
ATOM 4244 C CA . VAL D 1 64 ? -31.025 4.437 -19.229 1.00 15.95 55 VAL D CA 1
ATOM 4245 C C . VAL D 1 64 ? -30.539 3.566 -20.385 1.00 15.30 55 VAL D C 1
ATOM 4246 O O . VAL D 1 64 ? -31.017 2.450 -20.578 1.00 19.06 55 VAL D O 1
ATOM 4250 N N . ILE D 1 65 ? -29.610 4.101 -21.169 1.00 10.58 56 ILE D N 1
ATOM 4251 C CA . ILE D 1 65 ? -29.083 3.410 -22.346 1.00 10.22 56 ILE D CA 1
ATOM 4252 C C . ILE D 1 65 ? -27.648 3.030 -22.021 1.00 16.96 56 ILE D C 1
ATOM 4253 O O . ILE D 1 65 ? -26.913 3.852 -21.473 1.00 17.03 56 ILE D O 1
ATOM 4258 N N . ARG D 1 66 ? -27.239 1.796 -22.323 1.00 13.67 57 ARG D N 1
ATOM 4259 C CA . ARG D 1 66 ? -25.892 1.340 -21.976 1.00 14.49 57 ARG D CA 1
ATOM 4260 C C . ARG D 1 66 ? -25.315 0.462 -23.083 1.00 14.50 57 ARG D C 1
ATOM 4261 O O . ARG D 1 66 ? -26.016 -0.417 -23.607 1.00 12.48 57 ARG D O 1
ATOM 4269 N N . ASN D 1 67 ? -24.067 0.739 -23.458 1.00 11.87 58 ASN D N 1
ATOM 4270 C CA . ASN D 1 67 ? -23.293 -0.127 -24.359 1.00 11.29 58 ASN D CA 1
ATOM 4271 C C . ASN D 1 67 ? -21.820 -0.179 -23.961 1.00 16.58 58 ASN D C 1
ATOM 4272 O O . ASN D 1 67 ? -21.416 0.471 -22.991 1.00 17.39 58 ASN D O 1
ATOM 4277 N N . ALA D 1 68 ? -21.016 -0.941 -24.704 1.00 17.34 59 ALA D N 1
ATOM 4278 C CA . ALA D 1 68 ? -19.575 -0.989 -24.451 1.00 13.63 59 ALA D CA 1
ATOM 4279 C C . ALA D 1 68 ? -18.923 0.362 -24.737 1.00 12.56 59 ALA D C 1
ATOM 4280 O O . ALA D 1 68 ? -18.916 0.831 -25.870 1.00 15.30 59 ALA D O 1
ATOM 4282 N N . GLY D 1 69 ? -18.394 0.996 -23.700 1.00 14.87 60 GLY D N 1
ATOM 4283 C CA . GLY D 1 69 ? -17.728 2.274 -23.886 1.00 21.82 60 GLY D CA 1
ATOM 4284 C C . GLY D 1 69 ? -18.580 3.529 -23.967 1.00 18.18 60 GLY D C 1
ATOM 4285 O O . GLY D 1 69 ? -18.034 4.598 -24.222 1.00 14.91 60 GLY D O 1
ATOM 4286 N N . CYS D 1 70 ? -19.879 3.424 -23.666 1.00 18.22 61 CYS D N 1
ATOM 4287 C CA A CYS D 1 70 ? -20.802 4.574 -23.700 0.48 12.99 61 CYS D CA 1
ATOM 4288 C CA B CYS D 1 70 ? -20.766 4.578 -23.668 0.52 12.41 61 CYS D CA 1
ATOM 4289 C C . CYS D 1 70 ? -20.623 5.360 -24.990 1.00 13.43 61 CYS D C 1
ATOM 4290 O O . CYS D 1 70 ? -20.488 6.587 -24.992 1.00 12.95 61 CYS D O 1
ATOM 4295 N N . VAL D 1 71 ? -20.627 4.629 -26.101 1.00 12.42 62 VAL D N 1
ATOM 4296 C CA . VAL D 1 71 ? -20.400 5.189 -27.433 1.00 15.93 62 VAL D CA 1
ATOM 4297 C C . VAL D 1 71 ? -21.721 5.603 -28.081 1.00 13.96 62 VAL D C 1
ATOM 4298 O O . VAL D 1 71 ? -22.706 4.852 -28.049 1.00 14.27 62 VAL D O 1
ATOM 4302 N N . VAL D 1 72 ? -21.750 6.803 -28.655 1.00 17.20 63 VAL D N 1
ATOM 4303 C CA . VAL D 1 72 ? -22.939 7.254 -29.368 1.00 11.58 63 VAL D CA 1
ATOM 4304 C C . VAL D 1 72 ? -22.987 6.611 -30.752 1.00 17.00 63 VAL D C 1
ATOM 4305 O O . VAL D 1 72 ? -22.609 7.209 -31.773 1.00 16.28 63 VAL D O 1
ATOM 4309 N N . THR D 1 73 ? -23.427 5.357 -30.764 1.00 15.67 64 THR D N 1
ATOM 4310 C CA . THR D 1 73 ? -23.623 4.614 -32.000 1.00 15.32 64 THR D CA 1
ATOM 4311 C C . THR D 1 73 ? -24.949 5.015 -32.632 1.00 14.50 64 THR D C 1
ATOM 4312 O O . THR D 1 73 ? -25.713 5.794 -32.064 1.00 14.41 64 THR D O 1
ATOM 4316 N N . ASP D 1 74 ? -25.233 4.453 -33.800 1.00 13.46 65 ASP D N 1
ATOM 4317 C CA . ASP D 1 74 ? -26.536 4.644 -34.423 1.00 19.26 65 ASP D CA 1
ATOM 4318 C C . ASP D 1 74 ? -27.666 4.070 -33.554 1.00 13.45 65 ASP D C 1
ATOM 4319 O O . ASP D 1 74 ? -28.760 4.591 -33.552 1.00 16.20 65 ASP D O 1
ATOM 4324 N N . ASP D 1 75 ? -27.383 2.997 -32.822 1.00 13.55 66 ASP D N 1
ATOM 4325 C CA . ASP D 1 75 ? -28.352 2.422 -31.886 1.00 12.12 66 ASP D CA 1
ATOM 4326 C C . ASP D 1 75 ? -28.672 3.426 -30.756 1.00 13.90 66 ASP D C 1
ATOM 4327 O O . ASP D 1 75 ? -29.840 3.600 -30.370 1.00 13.68 66 ASP D O 1
ATOM 4332 N N . VAL D 1 76 ? -27.653 4.117 -30.255 1.00 13.11 67 VAL D N 1
ATOM 4333 C CA . VAL D 1 76 ? -27.887 5.139 -29.237 1.00 12.44 67 VAL D CA 1
ATOM 4334 C C . VAL D 1 76 ? -28.684 6.326 -29.809 1.00 13.20 67 VAL D C 1
ATOM 4335 O O . VAL D 1 76 ? -29.618 6.831 -29.158 1.00 12.28 67 VAL D O 1
ATOM 4339 N N . ILE D 1 77 ? -28.351 6.729 -31.038 1.00 14.55 68 ILE D N 1
ATOM 4340 C CA . ILE D 1 77 ? -29.106 7.771 -31.733 1.00 12.51 68 ILE D CA 1
ATOM 4341 C C . ILE D 1 77 ? -30.580 7.369 -31.862 1.00 15.30 68 ILE D C 1
ATOM 4342 O O . ILE D 1 77 ? -31.480 8.164 -31.557 1.00 14.10 68 ILE D O 1
ATOM 4347 N N . ARG D 1 78 ? -30.810 6.134 -32.319 1.00 14.17 69 ARG D N 1
ATOM 4348 C CA . ARG D 1 78 ? -32.156 5.571 -32.475 1.00 14.39 69 ARG D CA 1
ATOM 4349 C C . ARG D 1 78 ? -32.906 5.622 -31.161 1.00 19.28 69 ARG D C 1
ATOM 4350 O O . ARG D 1 78 ? -34.060 6.056 -31.097 1.00 16.71 69 ARG D O 1
ATOM 4358 N N . SER D 1 79 ? -32.237 5.152 -30.115 1.00 12.51 70 SER D N 1
ATOM 4359 C CA . SER D 1 79 ? -32.817 5.101 -28.787 1.00 11.08 70 SER D CA 1
ATOM 4360 C C . SER D 1 79 ? -33.116 6.502 -28.233 1.00 14.20 70 SER D C 1
ATOM 4361 O O . SER D 1 79 ? -34.153 6.724 -27.615 1.00 13.40 70 SER D O 1
ATOM 4364 N N . LEU D 1 80 ? -32.206 7.445 -28.443 1.00 11.31 71 LEU D N 1
ATOM 4365 C CA . LEU D 1 80 ? -32.465 8.815 -27.993 1.00 17.83 71 LEU D CA 1
ATOM 4366 C C . LEU D 1 80 ? -33.604 9.440 -28.799 1.00 18.93 71 LEU D C 1
ATOM 4367 O O . LEU D 1 80 ? -34.425 10.187 -28.260 1.00 14.99 71 LEU D O 1
ATOM 4372 N N . ALA D 1 81 ? -33.656 9.136 -30.092 1.00 14.17 72 ALA D N 1
ATOM 4373 C CA . ALA D 1 81 ? -34.677 9.715 -30.958 1.00 18.62 72 ALA D CA 1
ATOM 4374 C C . ALA D 1 81 ? -36.056 9.236 -30.520 1.00 17.10 72 ALA D C 1
ATOM 4375 O O . ALA D 1 81 ? -37.028 9.988 -30.528 1.00 16.02 72 ALA D O 1
ATOM 4377 N N . ILE D 1 82 ? -36.138 7.963 -30.149 1.00 19.59 73 ILE D N 1
ATOM 4378 C CA . ILE D 1 82 ? -37.380 7.404 -29.624 1.00 17.11 73 ILE D CA 1
ATOM 4379 C C . ILE D 1 82 ? -37.735 7.979 -28.250 1.00 18.11 73 ILE D C 1
ATOM 4380 O O . ILE D 1 82 ? -38.891 8.357 -27.996 1.00 18.57 73 ILE D O 1
ATOM 4385 N N . SER D 1 83 ? -36.734 8.034 -27.372 1.00 19.29 74 SER D N 1
ATOM 4386 C CA . SER D 1 83 ? 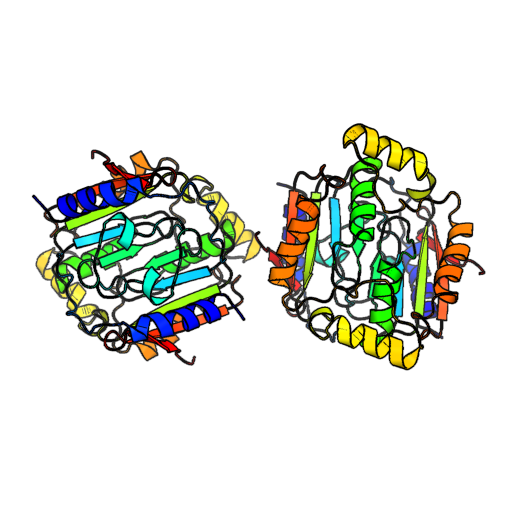-36.863 8.627 -26.032 1.00 15.42 74 SER D CA 1
ATOM 4387 C C . SER D 1 83 ? -37.430 10.036 -26.070 1.00 16.74 74 SER D C 1
ATOM 4388 O O . SER D 1 83 ? -38.350 10.372 -25.315 1.00 15.06 74 SER D O 1
ATOM 4391 N N . GLN D 1 84 ? -36.871 10.866 -26.941 1.00 16.37 75 GLN D N 1
ATOM 4392 C CA . GLN D 1 84 ? -37.351 12.239 -27.101 1.00 17.47 75 GLN D CA 1
ATOM 4393 C C . GLN D 1 84 ? -38.682 12.379 -27.850 1.00 19.07 75 GLN D C 1
ATOM 4394 O O . GLN D 1 84 ? -39.618 13.012 -27.357 1.00 20.36 75 GLN D O 1
ATOM 4400 N N . ARG D 1 85 ? -38.769 11.800 -29.040 1.00 17.41 76 ARG D N 1
ATOM 4401 C CA . ARG D 1 85 ? -39.921 12.044 -29.899 1.00 22.63 76 ARG D CA 1
ATOM 4402 C C . ARG D 1 85 ? -41.196 11.330 -29.472 1.00 27.78 76 ARG D C 1
ATOM 4403 O O . ARG D 1 85 ? -42.294 11.836 -29.688 1.00 25.63 76 ARG D O 1
ATOM 4411 N N . LEU D 1 86 ? -41.066 10.155 -28.869 1.00 20.45 77 LEU D N 1
ATOM 4412 C CA . LEU D 1 86 ? -42.252 9.408 -28.484 1.00 20.37 77 LEU D CA 1
ATOM 4413 C C . LEU D 1 86 ? -42.529 9.478 -26.981 1.00 24.84 77 LEU D C 1
ATOM 4414 O O . LEU D 1 86 ? -43.671 9.371 -26.561 1.00 23.10 77 LEU D O 1
ATOM 4419 N N . LEU D 1 87 ? -41.490 9.651 -26.171 1.00 23.38 78 LEU D N 1
ATOM 4420 C CA . LEU D 1 87 ? -41.663 9.549 -24.716 1.00 26.12 78 LEU D CA 1
ATOM 4421 C C . LEU D 1 87 ? -41.225 10.800 -23.948 1.00 26.18 78 LEU D C 1
ATOM 4422 O O . LEU D 1 87 ? -41.099 10.777 -22.723 1.00 29.80 78 LEU D O 1
ATOM 4427 N N . GLY D 1 88 ? -40.984 11.883 -24.679 1.00 26.29 79 GLY D N 1
ATOM 4428 C CA . GLY D 1 88 ? -40.907 13.212 -24.088 1.00 21.76 79 GLY D CA 1
ATOM 4429 C C . GLY D 1 88 ? -39.696 13.607 -23.252 1.00 20.60 79 GLY D C 1
ATOM 4430 O O . GLY D 1 88 ? -39.779 14.563 -22.489 1.00 21.33 79 GLY D O 1
ATOM 4431 N N . THR D 1 89 ? -38.572 12.915 -23.390 1.00 19.84 80 THR D N 1
ATOM 4432 C CA . THR D 1 89 ? -37.382 13.331 -22.648 1.00 20.10 80 THR D CA 1
ATOM 4433 C C . THR D 1 89 ? -36.762 14.610 -23.231 1.00 17.80 80 THR D C 1
ATOM 4434 O O . THR D 1 89 ? -36.788 14.831 -24.451 1.00 17.67 80 THR D O 1
ATOM 4438 N N . ARG D 1 90 ? -36.233 15.456 -22.354 1.00 16.81 81 ARG D N 1
ATOM 4439 C CA 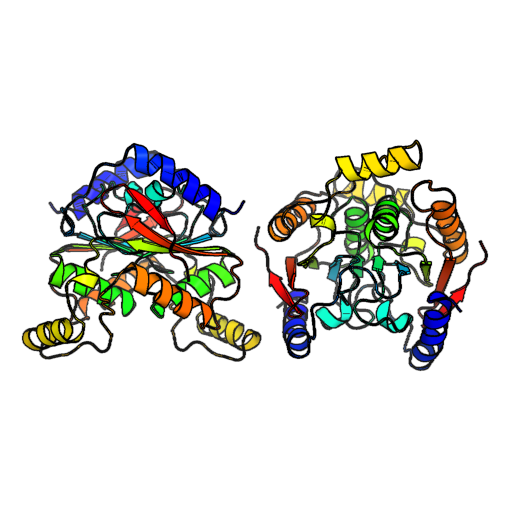. ARG D 1 90 ? -35.628 16.723 -22.780 1.00 16.42 81 ARG D CA 1
ATOM 4440 C C . ARG D 1 90 ? -34.222 16.944 -22.228 1.00 18.49 81 ARG D C 1
ATOM 4441 O O . ARG D 1 90 ? -33.611 17.966 -22.493 1.00 20.86 81 ARG D O 1
ATOM 4449 N N . GLU D 1 91 ? -33.718 16.018 -21.428 1.00 19.99 82 GLU D N 1
ATOM 4450 C CA . GLU D 1 91 ? -32.354 16.160 -20.943 1.00 21.44 82 GLU D CA 1
ATOM 4451 C C . GLU D 1 91 ? -31.572 14.902 -21.292 1.00 18.05 82 GLU D C 1
ATOM 4452 O O . GLU D 1 91 ? -32.150 13.824 -21.407 1.00 15.72 82 GLU D O 1
ATOM 4458 N N . ILE D 1 92 ? -30.267 15.060 -21.481 1.00 18.61 83 ILE D N 1
ATOM 4459 C CA . ILE D 1 92 ? -29.372 13.929 -21.712 1.00 16.29 83 ILE D CA 1
ATOM 4460 C C . ILE D 1 92 ? -28.127 14.057 -20.843 1.00 20.47 83 ILE D C 1
ATOM 4461 O O . ILE D 1 92 ? -27.480 15.114 -20.813 1.00 15.65 83 ILE D O 1
ATOM 4466 N N . ILE D 1 93 ? -27.803 12.977 -20.137 1.00 19.64 84 ILE D N 1
ATOM 4467 C CA . ILE D 1 93 ? -26.566 12.866 -19.382 1.00 19.02 84 ILE D CA 1
ATOM 4468 C C . ILE D 1 93 ? -25.751 11.773 -20.068 1.00 22.62 84 ILE D C 1
ATOM 4469 O O . ILE D 1 93 ? -26.249 10.663 -20.240 1.00 20.94 84 ILE D O 1
ATOM 4474 N N . LEU D 1 94 ? -24.532 12.104 -20.501 1.00 12.69 85 LEU D N 1
ATOM 4475 C CA . LEU D 1 94 ? -23.596 11.122 -21.062 1.00 19.63 85 LEU D CA 1
ATOM 4476 C C . LEU D 1 94 ? -22.520 10.795 -20.044 1.00 20.14 85 LEU D C 1
ATOM 4477 O O . LEU D 1 94 ? -21.853 11.698 -19.543 1.00 17.82 85 LEU D O 1
ATOM 4482 N N . LEU D 1 95 ? -22.305 9.503 -19.797 1.00 18.28 86 LEU D N 1
ATOM 4483 C CA . LEU D 1 95 ? -21.360 9.043 -18.781 1.00 22.64 86 LEU D CA 1
ATOM 4484 C C . LEU D 1 95 ? -20.251 8.147 -19.325 1.00 25.53 86 LEU D C 1
ATOM 4485 O O . LEU D 1 95 ? -20.517 7.007 -19.656 1.00 36.53 86 LEU D O 1
ATOM 4490 N N . HIS D 1 96 ? -19.013 8.631 -19.393 1.00 19.87 87 HIS D N 1
ATOM 4491 C CA . HIS D 1 96 ? -17.875 7.723 -19.557 1.00 13.89 87 HIS D CA 1
ATOM 4492 C C . HIS D 1 96 ? -17.327 7.411 -18.165 1.00 16.79 87 HIS D C 1
ATOM 4493 O O . HIS D 1 96 ? -17.928 7.786 -17.161 1.00 18.93 87 HIS D O 1
ATOM 4500 N N . HIS D 1 97 ? -16.178 6.753 -18.096 1.00 20.78 88 HIS D N 1
ATOM 4501 C CA . HIS D 1 97 ? -15.561 6.523 -16.801 1.00 27.87 88 HIS D CA 1
ATOM 4502 C C . HIS D 1 97 ? -14.085 6.189 -16.913 1.00 27.28 88 HIS D C 1
ATOM 4503 O O . HIS D 1 97 ? -13.586 5.906 -18.004 1.00 25.17 88 HIS D O 1
ATOM 4510 N N . THR D 1 98 ? -13.392 6.234 -15.777 1.00 23.73 89 THR D N 1
ATOM 4511 C CA . THR D 1 98 ? -11.970 5.910 -15.713 1.00 28.87 89 THR D CA 1
ATOM 4512 C C . THR D 1 98 ? -11.775 4.401 -15.766 1.00 31.60 89 THR D C 1
ATOM 4513 O O . THR D 1 98 ? -12.683 3.655 -15.417 1.00 30.51 89 THR D O 1
ATOM 4517 N N . ASP D 1 99 ? -10.588 3.966 -16.188 1.00 35.87 90 ASP D N 1
ATOM 4518 C CA . ASP D 1 99 ? -10.272 2.542 -16.344 1.00 37.44 90 ASP D CA 1
ATOM 4519 C C . ASP D 1 99 ? -11.280 1.843 -17.253 1.00 33.75 90 ASP D C 1
ATOM 4520 O O . ASP D 1 99 ? -11.758 0.743 -16.948 1.00 33.24 90 ASP D O 1
ATOM 4525 N N . CYS D 1 100 ? -11.622 2.493 -18.364 1.00 31.26 91 CYS D N 1
ATOM 4526 C CA . CYS D 1 100 ? -12.589 1.924 -19.307 1.00 33.72 91 CYS D CA 1
ATOM 4527 C C . CYS D 1 100 ? -11.957 0.870 -20.198 1.00 35.99 91 CYS D C 1
ATOM 4528 O O . CYS D 1 100 ? -10.785 0.980 -20.581 1.00 29.78 91 CYS D O 1
ATOM 4531 N N . GLY D 1 101 ? -12.752 -0.144 -20.529 1.00 40.76 92 GLY D N 1
ATOM 4532 C CA . GLY D 1 101 ? -12.296 -1.255 -21.341 1.00 39.97 92 GLY D CA 1
ATOM 4533 C C . GLY D 1 101 ? -11.891 -0.845 -22.743 1.00 36.15 92 GLY D C 1
ATOM 4534 O O . GLY D 1 101 ? -11.031 -1.484 -23.353 1.00 30.59 92 GLY D O 1
ATOM 4535 N N . MET D 1 102 ? -12.497 0.223 -23.258 1.00 27.46 93 MET D N 1
ATOM 4536 C CA . MET D 1 102 ? -12.220 0.644 -24.631 1.00 30.29 93 MET D CA 1
ATOM 4537 C C . MET D 1 102 ? -10.826 1.246 -24.822 1.00 36.18 93 MET D C 1
ATOM 4538 O O . MET D 1 102 ? -10.422 1.503 -25.954 1.00 37.32 93 MET D O 1
ATOM 4543 N N . LEU D 1 103 ? -10.093 1.463 -23.730 1.00 42.99 94 LEU D N 1
ATOM 4544 C CA . LEU D 1 103 ? -8.722 1.969 -23.829 1.00 48.77 94 LEU D CA 1
ATOM 4545 C C . LEU D 1 103 ? -7.702 0.839 -23.979 1.00 47.76 94 LEU D C 1
ATOM 4546 O O . LEU D 1 103 ? -6.518 1.093 -24.218 1.00 47.42 94 LEU D O 1
ATOM 4551 N N . THR D 1 104 ? -8.154 -0.404 -23.826 1.00 42.58 95 THR D N 1
ATOM 4552 C CA . THR D 1 104 ? -7.233 -1.542 -23.735 1.00 35.15 95 THR D CA 1
ATOM 4553 C C . THR D 1 104 ? -6.957 -2.249 -25.063 1.00 39.09 95 THR D C 1
ATOM 4554 O O . THR D 1 104 ? -6.119 -3.152 -25.128 1.00 39.11 95 THR D O 1
ATOM 4558 N N . PHE D 1 105 ? -7.661 -1.849 -26.118 1.00 41.04 96 PHE D N 1
ATOM 4559 C CA . PHE D 1 105 ? -7.470 -2.465 -27.429 1.00 40.37 96 PHE D CA 1
ATOM 4560 C C . PHE D 1 105 ? -7.748 -1.482 -28.556 1.00 36.62 96 PHE D C 1
ATOM 4561 O O . PHE D 1 105 ? -8.410 -0.460 -28.352 1.00 32.16 96 PHE D O 1
ATOM 4569 N N . THR D 1 106 ? -7.245 -1.798 -29.746 1.00 32.75 97 THR D N 1
ATOM 4570 C CA . THR D 1 106 ? -7.581 -1.025 -30.937 1.00 31.59 97 THR D CA 1
ATOM 4571 C C . THR D 1 106 ? -8.567 -1.799 -31.796 1.00 30.22 97 THR D C 1
ATOM 4572 O O . THR D 1 106 ? -8.676 -3.026 -31.694 1.00 31.57 97 THR D O 1
ATOM 4576 N N . ASP D 1 107 ? -9.293 -1.076 -32.635 1.00 27.72 98 ASP D N 1
ATOM 4577 C CA . ASP D 1 107 ? -10.317 -1.682 -33.469 1.00 26.69 98 ASP D CA 1
ATOM 4578 C C . ASP D 1 107 ? -9.741 -2.713 -34.428 1.00 26.43 98 ASP D C 1
ATOM 4579 O O . ASP D 1 107 ? -10.245 -3.838 -34.518 1.00 27.71 98 ASP D O 1
ATOM 4584 N N . ASP D 1 108 ? -8.698 -2.316 -35.151 1.00 23.63 99 ASP D N 1
ATOM 4585 C CA . ASP D 1 108 ? -8.108 -3.167 -36.175 1.00 23.96 99 ASP D CA 1
ATOM 4586 C C . ASP D 1 108 ? -7.571 -4.486 -35.605 1.00 25.98 99 ASP D C 1
ATOM 4587 O O . ASP D 1 108 ? -7.735 -5.537 -36.219 1.00 29.96 99 ASP D O 1
ATOM 4592 N N . ASP D 1 109 ? -6.945 -4.427 -34.433 1.00 25.83 100 ASP D N 1
ATOM 4593 C CA . ASP D 1 109 ? -6.466 -5.633 -33.757 1.00 32.36 100 ASP D CA 1
ATOM 4594 C C . ASP D 1 109 ? -7.622 -6.551 -33.364 1.00 30.86 100 ASP D C 1
ATOM 4595 O O . ASP D 1 109 ? -7.538 -7.771 -33.503 1.00 25.38 100 ASP D O 1
ATOM 4600 N N . PHE D 1 110 ? -8.686 -5.951 -32.846 1.00 26.73 101 PHE D N 1
ATOM 4601 C CA . PHE D 1 110 ? -9.850 -6.696 -32.375 1.00 27.48 101 PHE D CA 1
ATOM 4602 C C . PHE D 1 110 ? -10.518 -7.437 -33.529 1.00 25.08 101 PHE D C 1
ATOM 4603 O O . PHE D 1 110 ? -10.800 -8.631 -33.431 1.00 29.25 101 PHE D O 1
ATOM 4611 N N . LYS D 1 111 ? -10.772 -6.727 -34.626 1.00 19.75 102 LYS D N 1
ATOM 4612 C CA . LYS D 1 111 ? -11.356 -7.363 -35.801 1.00 18.88 102 LYS D CA 1
ATOM 4613 C C . LYS D 1 111 ? -10.479 -8.458 -36.413 1.00 19.66 102 LYS D C 1
ATOM 4614 O O . LYS D 1 111 ? -10.988 -9.502 -36.828 1.00 26.34 102 LYS D O 1
ATOM 4620 N N . ARG D 1 112 ? -9.169 -8.229 -36.468 1.00 22.53 103 ARG D N 1
ATOM 4621 C CA . ARG D 1 112 ? -8.264 -9.237 -37.014 1.00 22.84 103 ARG D CA 1
ATOM 4622 C C . ARG D 1 112 ? -8.278 -10.505 -36.159 1.00 23.85 103 ARG D C 1
ATOM 4623 O O . ARG D 1 112 ? -8.343 -11.616 -36.692 1.00 22.77 103 ARG D O 1
ATOM 4631 N N . ALA D 1 113 ? -8.227 -10.339 -34.842 1.00 22.74 104 ALA D N 1
ATOM 4632 C CA . ALA D 1 113 ? -8.352 -11.472 -33.930 1.00 23.48 104 ALA D CA 1
ATOM 4633 C C . ALA D 1 113 ? -9.637 -12.261 -34.195 1.00 29.62 104 ALA D C 1
ATOM 4634 O O . ALA D 1 113 ? -9.617 -13.485 -34.262 1.00 19.91 104 ALA D O 1
ATOM 4636 N N . ILE D 1 114 ? -10.756 -11.560 -34.348 1.00 24.43 105 ILE D N 1
ATOM 4637 C CA . ILE D 1 114 ? -12.030 -12.233 -34.596 1.00 22.98 105 ILE D CA 1
ATOM 4638 C C . ILE D 1 114 ? -12.020 -12.953 -35.941 1.00 25.23 105 ILE D C 1
ATOM 4639 O O . ILE D 1 114 ? -12.511 -14.080 -36.059 1.00 27.53 105 ILE D O 1
ATOM 4644 N N . GLN D 1 115 ? -11.437 -12.311 -36.948 1.00 21.48 106 GLN D N 1
ATOM 4645 C CA . GLN D 1 115 ? -11.333 -12.931 -38.271 1.00 27.58 106 GLN D CA 1
ATOM 4646 C C . GLN D 1 115 ? -10.483 -14.203 -38.263 1.00 32.50 106 GLN D C 1
ATOM 4647 O O . GLN D 1 115 ? -10.874 -15.217 -38.844 1.00 29.89 106 GLN D O 1
ATOM 4653 N N . ASP D 1 116 ? -9.318 -14.147 -37.626 1.00 29.37 107 ASP D N 1
ATOM 4654 C CA . ASP D 1 116 ? -8.454 -15.330 -37.548 1.00 30.06 107 ASP D CA 1
ATOM 4655 C C . ASP D 1 116 ? -9.208 -16.524 -36.967 1.00 31.18 107 ASP D C 1
ATOM 4656 O O . ASP D 1 116 ? -9.066 -17.656 -37.431 1.00 35.83 107 ASP D O 1
ATOM 4661 N N . GLU D 1 117 ? -10.025 -16.258 -35.959 1.00 23.88 108 GLU D N 1
ATOM 4662 C CA . GLU D 1 117 ? -10.718 -17.317 -35.248 1.00 30.70 108 GLU D CA 1
ATOM 4663 C C . GLU D 1 117 ? -11.965 -17.823 -35.990 1.00 33.14 108 GLU D C 1
ATOM 4664 O O . GLU D 1 117 ? -12.235 -19.026 -35.994 1.00 27.00 108 GLU D O 1
ATOM 4670 N N . THR D 1 118 ? -12.706 -16.912 -36.627 1.00 25.81 109 THR D N 1
ATOM 4671 C CA . THR D 1 118 ? -14.026 -17.242 -37.186 1.00 27.30 109 THR D CA 1
ATOM 4672 C C . THR D 1 118 ? -14.061 -17.324 -38.719 1.00 31.15 109 THR D C 1
ATOM 4673 O O . THR D 1 118 ? -14.997 -17.882 -39.299 1.00 30.81 109 THR D O 1
ATOM 4677 N N . GLY D 1 119 ? -13.057 -16.750 -39.371 1.00 22.51 110 GLY D N 1
ATOM 4678 C CA . GLY D 1 119 ? -13.035 -16.676 -40.820 1.00 25.63 110 GLY D CA 1
ATOM 4679 C C . GLY D 1 119 ? -13.771 -15.446 -41.335 1.00 20.73 110 GLY D C 1
ATOM 4680 O O . GLY D 1 119 ? -13.813 -15.192 -42.542 1.00 30.00 110 GLY D O 1
ATOM 4681 N N . ILE D 1 120 ? -14.358 -14.683 -40.423 1.00 20.02 111 ILE D N 1
ATOM 4682 C CA . ILE D 1 120 ? -15.177 -13.537 -40.813 1.00 23.06 111 ILE D CA 1
ATOM 4683 C C . ILE D 1 120 ? -14.808 -12.246 -40.056 1.00 21.88 111 ILE D C 1
ATOM 4684 O O . ILE D 1 120 ? -14.592 -12.256 -38.844 1.00 19.08 111 ILE D O 1
ATOM 4689 N N . ARG D 1 121 ? -14.737 -11.138 -40.782 1.00 21.80 112 ARG D N 1
ATOM 4690 C CA . ARG D 1 121 ? -14.542 -9.822 -40.179 1.00 20.90 112 ARG D CA 1
ATOM 4691 C C . ARG D 1 121 ? -15.899 -9.146 -39.952 1.00 16.15 112 ARG D C 1
ATOM 4692 O O . ARG D 1 121 ? -16.691 -9.032 -40.888 1.00 18.95 112 ARG D O 1
ATOM 4700 N N . PRO D 1 122 ? -16.160 -8.677 -38.716 1.00 15.37 113 PRO D N 1
ATOM 4701 C CA . PRO D 1 122 ? -17.407 -7.971 -38.401 1.00 16.10 113 PRO D CA 1
ATOM 4702 C C . PRO D 1 122 ? -17.585 -6.754 -39.307 1.00 20.72 113 PRO D C 1
ATOM 4703 O O . PRO D 1 122 ? -16.580 -6.144 -39.695 1.00 17.19 113 PRO D O 1
ATOM 4707 N N . THR D 1 123 ? -18.832 -6.424 -39.643 1.00 18.28 114 THR D N 1
ATOM 4708 C CA . THR D 1 123 ? -19.119 -5.179 -40.357 1.00 22.50 114 THR D CA 1
ATOM 4709 C C . THR D 1 123 ? -18.975 -3.961 -39.450 1.00 20.48 114 THR D C 1
ATOM 4710 O O . THR D 1 123 ? -18.675 -2.863 -39.931 1.00 21.45 114 THR D O 1
ATOM 4714 N N . TRP D 1 124 ? -19.215 -4.149 -38.151 1.00 16.19 115 TRP D N 1
ATOM 4715 C CA . TRP D 1 124 ? -19.289 -3.024 -37.211 1.00 21.90 115 TRP D CA 1
ATOM 4716 C C . TRP D 1 124 ? -17.930 -2.536 -36.732 1.00 22.67 115 TRP D C 1
ATOM 4717 O O . TRP D 1 124 ? -16.952 -3.287 -36.702 1.00 17.08 115 TRP D O 1
ATOM 4728 N N . SER D 1 125 ? -17.875 -1.253 -36.380 1.00 12.91 116 SER D N 1
ATOM 4729 C CA . SER D 1 125 ? -16.686 -0.688 -35.760 1.00 20.37 116 SER D CA 1
ATOM 4730 C C . SER D 1 125 ? -16.724 -1.007 -34.270 1.00 17.47 116 SER D C 1
ATOM 4731 O O . SER D 1 125 ? -17.719 -0.750 -33.608 1.00 20.46 116 SER D O 1
ATOM 4734 N N . PRO D 1 126 ? -15.644 -1.601 -33.745 1.00 18.22 117 PRO D N 1
ATOM 4735 C CA . PRO D 1 126 ? -15.527 -1.868 -32.311 1.00 14.91 117 PRO D CA 1
ATOM 4736 C C . PRO D 1 126 ? -15.621 -0.585 -31.489 1.00 18.40 117 PRO D C 1
ATOM 4737 O O . PRO D 1 126 ? -15.984 -0.657 -30.317 1.00 15.67 117 PRO D O 1
ATOM 4741 N N . GLU D 1 127 ? -15.284 0.553 -32.100 1.00 19.32 118 GLU D N 1
ATOM 4742 C CA . GLU D 1 127 ? -15.466 1.871 -31.493 1.00 22.30 118 GLU D CA 1
ATOM 4743 C C . GLU D 1 127 ? -14.624 2.117 -30.243 1.00 15.71 118 GLU D C 1
ATOM 4744 O O . GLU D 1 127 ? -15.042 2.845 -29.341 1.00 16.07 118 GLU D O 1
ATOM 4750 N N . SER D 1 128 ? -13.435 1.534 -30.184 1.00 15.33 119 SER D N 1
ATOM 4751 C CA . SER D 1 128 ? -12.542 1.855 -29.077 1.00 19.37 119 SER D CA 1
ATOM 4752 C C . SER D 1 128 ? -12.058 3.313 -29.189 1.00 23.16 119 SER D C 1
ATOM 4753 O O . SER D 1 128 ? -12.087 3.909 -30.273 1.00 21.92 119 SER D O 1
ATOM 4756 N N . TYR D 1 129 ? -11.616 3.876 -28.066 1.00 20.10 120 TYR D N 1
ATOM 4757 C CA . TYR D 1 129 ? -10.975 5.200 -28.043 1.00 18.88 120 TYR D CA 1
ATOM 4758 C C . TYR D 1 129 ? -9.882 5.231 -26.980 1.00 23.12 120 TYR D C 1
ATOM 4759 O O . TYR D 1 129 ? -9.895 4.419 -26.047 1.00 28.79 120 TYR D O 1
ATOM 4768 N N . PRO D 1 130 ? -8.924 6.164 -27.115 1.00 22.21 121 PRO D N 1
ATOM 4769 C CA . PRO D 1 130 ? -7.776 6.157 -26.202 1.00 27.57 121 PRO D CA 1
ATOM 4770 C C . PRO D 1 130 ? -7.931 7.091 -25.001 1.00 25.49 121 PRO D C 1
ATOM 4771 O O . PRO D 1 130 ? -7.185 6.954 -24.037 1.00 30.07 121 PRO D O 1
ATOM 4775 N N . ASP D 1 131 ? -8.885 8.018 -25.056 1.00 24.79 122 ASP D N 1
ATOM 4776 C CA . ASP D 1 131 ? -8.921 9.112 -24.096 1.00 28.77 122 ASP D CA 1
ATOM 4777 C C . ASP D 1 131 ? -10.358 9.356 -23.681 1.00 24.08 122 ASP D C 1
ATOM 4778 O O . ASP D 1 131 ? -11.169 9.833 -24.473 1.00 21.25 122 ASP D O 1
ATOM 4783 N N . ALA D 1 132 ? -10.675 9.022 -22.435 1.00 25.49 123 ALA D N 1
ATOM 4784 C CA . ALA D 1 132 ? -12.057 9.066 -21.973 1.00 24.20 123 ALA D CA 1
ATOM 4785 C C . ALA D 1 132 ? -12.627 10.491 -21.935 1.00 16.99 123 ALA D C 1
ATOM 4786 O O . ALA D 1 132 ? -13.737 10.707 -22.398 1.00 18.95 123 ALA D O 1
ATOM 4788 N N . VAL D 1 133 ? -11.872 11.433 -21.363 1.00 23.02 124 VAL D N 1
ATOM 4789 C CA . VAL D 1 133 ? -12.281 12.835 -21.313 1.00 25.41 124 VAL D CA 1
ATOM 4790 C C . VAL D 1 133 ? -12.551 13.369 -22.715 1.00 22.47 124 VAL D C 1
ATOM 4791 O O . VAL D 1 133 ? -13.637 13.895 -23.006 1.00 20.28 124 VAL D O 1
ATOM 4795 N N . GLU D 1 134 ? -11.565 13.238 -23.595 1.00 22.53 125 GLU D N 1
ATOM 4796 C CA . GLU D 1 134 ? -11.738 13.745 -24.950 1.00 24.15 125 GLU D CA 1
ATOM 4797 C C . GLU D 1 134 ? -12.899 13.050 -25.664 1.00 24.90 125 GLU D C 1
ATOM 4798 O O . GLU D 1 134 ? -13.621 13.684 -26.442 1.00 21.32 125 GLU D O 1
ATOM 4804 N N . ASP D 1 135 ? -13.110 11.763 -25.388 1.00 19.57 126 ASP D N 1
ATOM 4805 C CA . ASP D 1 135 ? -14.215 11.082 -26.055 1.00 20.93 126 ASP D CA 1
ATOM 4806 C C . ASP D 1 135 ? -15.593 11.491 -25.536 1.00 16.88 126 ASP D C 1
ATOM 4807 O O . ASP D 1 135 ? -16.584 11.352 -26.249 1.00 16.24 126 ASP D O 1
ATOM 4812 N N . VAL D 1 136 ? -15.671 11.985 -24.305 1.00 20.68 127 VAL D N 1
ATOM 4813 C CA . VAL D 1 136 ? -16.922 12.603 -23.862 1.00 22.64 127 VAL D CA 1
ATOM 4814 C C . VAL D 1 136 ? -17.264 13.757 -24.804 1.00 14.46 127 VAL D C 1
ATOM 4815 O O . VAL D 1 136 ? -18.411 13.876 -25.260 1.00 17.54 127 VAL D O 1
ATOM 4819 N N . ARG D 1 137 ? -16.277 14.597 -25.119 1.00 15.26 128 ARG D N 1
ATOM 4820 C CA . ARG D 1 137 ? -16.526 15.730 -26.011 1.00 15.64 128 ARG D CA 1
ATOM 4821 C C . ARG D 1 137 ? -16.924 15.264 -27.411 1.00 21.72 128 ARG D C 1
ATOM 4822 O O . ARG D 1 137 ? -17.877 15.785 -27.993 1.00 24.27 128 ARG D O 1
A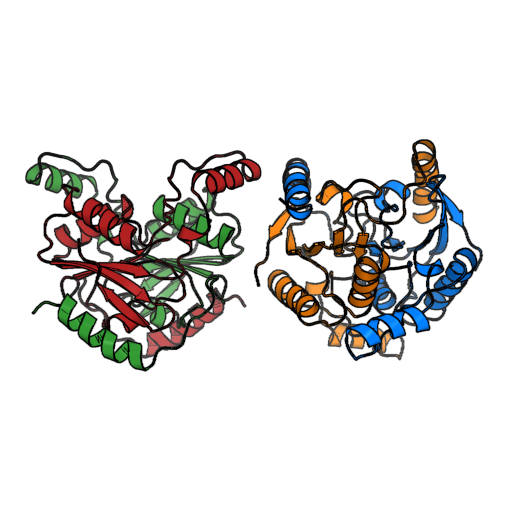TOM 4830 N N . GLN D 1 138 ? -16.202 14.276 -27.935 1.00 16.17 129 GLN D N 1
ATOM 4831 C CA . GLN D 1 138 ? -16.495 13.705 -29.243 1.00 18.67 129 GLN D CA 1
ATOM 4832 C C . GLN D 1 138 ? -17.924 13.142 -29.263 1.00 16.69 129 GLN D C 1
ATOM 4833 O O . GLN D 1 138 ? -18.626 13.227 -30.267 1.00 17.56 129 GLN D O 1
ATOM 4839 N N . SER D 1 139 ? -18.348 12.591 -28.132 1.00 18.67 130 SER D N 1
ATOM 4840 C CA . SER D 1 139 ? -19.669 11.984 -28.006 1.00 17.13 130 SER D CA 1
ATOM 4841 C C . SER D 1 139 ? -20.770 13.043 -27.987 1.00 21.56 130 SER D C 1
ATOM 4842 O O . SER D 1 139 ? -21.843 12.854 -28.576 1.00 15.16 130 SER D O 1
ATOM 4845 N N . LEU D 1 140 ? -20.520 14.149 -27.292 1.00 16.10 131 LEU D N 1
ATOM 4846 C CA . LEU D 1 140 ? -21.486 15.250 -27.270 1.00 18.31 131 LEU D CA 1
ATOM 4847 C C . LEU D 1 140 ? -21.621 15.846 -28.675 1.00 20.80 131 LEU D C 1
ATOM 4848 O O . LEU D 1 140 ? -22.719 16.178 -29.110 1.00 21.26 131 LEU D O 1
ATOM 4853 N N . ARG D 1 141 ? -20.503 15.945 -29.394 1.00 21.67 132 ARG D N 1
ATOM 4854 C CA . ARG D 1 141 ? -20.519 16.398 -30.785 1.00 19.56 132 ARG D CA 1
ATOM 4855 C C . ARG D 1 141 ? -21.328 15.488 -31.708 1.00 17.70 132 ARG D C 1
ATOM 4856 O O . ARG D 1 141 ? -22.020 15.978 -32.606 1.00 20.56 132 ARG D O 1
ATOM 4864 N N . ARG D 1 142 ? -21.217 14.173 -31.509 1.00 14.10 133 ARG D N 1
ATOM 4865 C CA . ARG D 1 142 ? -22.041 13.236 -32.275 1.00 18.02 133 ARG D CA 1
ATOM 4866 C C . ARG D 1 142 ? -23.506 13.564 -32.058 1.00 17.94 133 ARG D C 1
ATOM 4867 O O . ARG D 1 142 ? -24.267 13.661 -33.014 1.00 19.04 133 ARG D O 1
ATOM 4875 N N . ILE D 1 143 ? -23.902 13.749 -30.801 1.00 19.62 134 ILE D N 1
ATOM 4876 C CA . ILE D 1 143 ? -25.306 14.061 -30.496 1.00 13.40 134 ILE D CA 1
ATOM 4877 C C . ILE D 1 143 ? -25.749 15.402 -31.089 1.00 21.91 134 ILE D C 1
ATOM 4878 O O . ILE D 1 143 ? -26.796 15.487 -31.725 1.00 15.48 134 ILE D O 1
ATOM 4883 N N . GLU D 1 144 ? -24.936 16.438 -30.924 1.00 19.19 135 GLU D N 1
ATOM 4884 C CA . GLU D 1 144 ? -25.282 17.752 -31.454 1.00 19.82 135 GLU D CA 1
ATOM 4885 C C . GLU D 1 144 ? -25.406 17.816 -32.985 1.00 24.25 135 GLU D C 1
ATOM 4886 O O . GLU D 1 144 ? -26.303 18.477 -33.513 1.00 24.47 135 GLU D O 1
ATOM 4892 N N . VAL D 1 145 ? -24.514 17.136 -33.697 1.00 20.92 136 VAL D N 1
ATOM 4893 C CA . VAL D 1 145 ? -24.526 17.177 -35.156 1.00 26.02 136 VAL D CA 1
ATOM 4894 C C . VAL D 1 145 ? -25.666 16.336 -35.740 1.00 25.84 136 VAL D C 1
ATOM 4895 O O . VAL D 1 145 ? -26.087 16.546 -36.883 1.00 23.88 136 VAL D O 1
ATOM 4899 N N . ASN D 1 146 ? -26.168 15.385 -34.961 1.00 23.37 137 ASN D N 1
ATOM 4900 C CA . ASN D 1 146 ? -27.214 14.497 -35.463 1.00 17.94 137 ASN D CA 1
ATOM 4901 C C . ASN D 1 146 ? -28.573 15.177 -35.628 1.00 18.86 137 ASN D C 1
ATOM 4902 O O . ASN D 1 146 ? -29.139 15.691 -34.675 1.00 20.07 137 ASN D O 1
ATOM 4907 N N . PRO D 1 147 ? -29.126 15.136 -36.840 1.00 17.39 138 PRO D N 1
ATOM 4908 C CA . PRO D 1 147 ? -30.387 15.839 -37.124 1.00 25.38 138 PRO D CA 1
ATOM 4909 C C . PRO D 1 147 ? -31.624 15.246 -36.426 1.00 20.67 138 PRO D C 1
ATOM 4910 O O . PRO D 1 147 ? -32.683 15.879 -36.447 1.00 18.93 138 PRO D O 1
ATOM 4914 N N . PHE D 1 148 ? -31.490 14.066 -35.820 1.00 22.15 139 PHE D N 1
ATOM 4915 C CA . PHE D 1 148 ? -32.643 13.343 -35.280 1.00 19.94 139 PHE D CA 1
ATOM 4916 C C . PHE D 1 148 ? -32.759 13.392 -33.759 1.00 20.15 139 PHE D C 1
ATOM 4917 O O . PHE D 1 148 ? -33.756 12.957 -33.198 1.00 22.11 139 PHE D O 1
ATOM 4925 N N . VAL D 1 149 ? -31.742 13.930 -33.098 1.00 17.80 140 VAL D N 1
ATOM 4926 C CA . VAL D 1 149 ? -31.793 14.099 -31.655 1.00 15.55 140 VAL D CA 1
ATOM 4927 C C . VAL D 1 149 ? -31.709 15.598 -31.365 1.00 20.27 140 VAL D C 1
ATOM 4928 O O . VAL D 1 149 ? -30.628 16.146 -31.240 1.00 23.11 140 VAL D O 1
ATOM 4932 N N . THR D 1 150 ? -32.845 16.269 -31.274 1.00 21.53 141 THR D N 1
ATOM 4933 C CA . THR D 1 150 ? -32.827 17.730 -31.283 1.00 23.99 141 THR D CA 1
ATOM 4934 C C . THR D 1 150 ? -33.688 18.398 -30.219 1.00 21.01 141 THR D C 1
ATOM 4935 O O . THR D 1 150 ? -33.781 19.636 -30.169 1.00 20.14 141 THR D O 1
ATOM 4939 N N . LYS D 1 151 ? -34.337 17.601 -29.383 1.00 24.42 142 LYS D N 1
ATOM 4940 C CA . LYS D 1 151 ? -35.359 18.147 -28.489 1.00 23.95 142 LYS D CA 1
ATOM 4941 C C . LYS D 1 151 ? -34.842 18.368 -27.076 1.00 18.01 142 LYS D C 1
ATOM 4942 O O . LYS D 1 151 ? -35.557 18.871 -26.228 1.00 22.64 142 LYS D O 1
ATOM 4948 N N . HIS D 1 152 ? -33.590 18.002 -26.823 1.00 18.85 143 HIS D N 1
ATOM 4949 C CA . HIS D 1 152 ? -33.028 18.216 -25.489 1.00 22.35 143 HIS D CA 1
ATOM 4950 C C . HIS D 1 152 ? -32.828 19.700 -25.172 1.00 21.54 143 HIS D C 1
ATOM 4951 O O . HIS D 1 152 ? -32.500 20.494 -26.057 1.00 20.93 143 HIS D O 1
ATOM 4958 N N . THR D 1 153 ? -33.068 20.065 -23.915 1.00 19.90 144 THR D N 1
ATOM 4959 C CA . THR D 1 153 ? -32.772 21.415 -23.434 1.00 21.00 144 THR D CA 1
ATOM 4960 C C . THR D 1 153 ? -31.446 21.409 -22.663 1.00 22.83 144 THR D C 1
ATOM 4961 O O . THR D 1 153 ? -30.862 22.460 -22.397 1.00 24.01 144 THR D O 1
ATOM 4965 N N . SER D 1 154 ? -30.972 20.217 -22.314 1.00 22.58 145 SER D N 1
ATOM 4966 C CA . SER D 1 154 ? -29.722 20.059 -21.572 1.00 20.71 145 SER D CA 1
ATOM 4967 C C . SER D 1 154 ? -28.954 18.837 -22.082 1.00 20.01 145 SER D C 1
ATOM 4968 O O . SER D 1 154 ? -29.527 17.764 -22.243 1.00 18.97 145 SER D O 1
ATOM 4971 N N . LEU D 1 155 ? -27.664 19.009 -22.351 1.00 19.48 146 LEU D N 1
ATOM 4972 C CA . LEU D 1 155 ? -26.808 17.893 -22.746 1.00 20.74 146 LEU D CA 1
ATOM 4973 C C . LEU D 1 155 ? -25.450 18.078 -22.103 1.00 22.68 146 LEU D C 1
ATOM 4974 O O . LEU D 1 155 ? -24.721 19.023 -22.443 1.00 21.42 146 LEU D O 1
ATOM 4979 N N . ARG D 1 156 ? -25.116 17.194 -21.162 1.00 20.57 147 ARG D N 1
ATOM 4980 C CA . ARG D 1 156 ? -23.914 17.350 -20.346 1.00 16.91 147 ARG D CA 1
ATOM 4981 C C . ARG D 1 156 ? -23.222 16.009 -20.215 1.00 20.15 147 ARG D C 1
ATOM 4982 O O . ARG D 1 156 ? -23.880 14.962 -20.218 1.00 15.45 147 ARG D O 1
ATOM 4990 N N . GLY D 1 157 ? -21.901 16.044 -20.113 1.00 22.85 148 GLY D N 1
ATOM 4991 C CA . GLY D 1 157 ? -21.112 14.824 -20.118 1.00 19.51 148 GLY D CA 1
ATOM 4992 C C . GLY D 1 157 ? -20.226 14.747 -18.901 1.00 17.58 148 GLY D C 1
ATOM 4993 O O . GLY D 1 157 ? -19.779 15.762 -18.399 1.00 17.54 148 GLY D O 1
ATOM 4994 N N . PHE D 1 158 ? -19.965 13.532 -18.429 1.00 14.90 149 PHE D N 1
ATOM 4995 C CA . PHE D 1 158 ? -19.274 13.345 -17.166 1.00 16.83 149 PHE D CA 1
ATOM 4996 C C . PHE D 1 158 ? -18.375 12.136 -17.290 1.00 18.51 149 PHE D C 1
ATOM 4997 O O . PHE D 1 158 ? -18.643 11.246 -18.098 1.00 20.91 149 PHE D O 1
ATOM 5005 N N . VAL D 1 159 ? -17.291 12.132 -16.521 1.00 21.19 150 VAL D N 1
ATOM 5006 C CA . VAL D 1 159 ? -16.485 10.933 -16.339 1.00 27.90 150 VAL D CA 1
ATOM 5007 C C . VAL D 1 159 ? -16.691 10.422 -14.914 1.00 24.64 150 VAL D C 1
ATOM 5008 O O . VAL D 1 159 ? -16.420 11.131 -13.942 1.00 23.04 150 VAL D O 1
ATOM 5012 N N . PHE D 1 160 ? -17.200 9.202 -14.799 1.00 23.86 151 PHE D N 1
ATOM 5013 C CA . PHE D 1 160 ? -17.355 8.552 -13.505 1.00 23.48 151 PHE D CA 1
ATOM 5014 C C . PHE D 1 160 ? -16.019 7.951 -13.055 1.00 27.98 151 PHE D C 1
ATOM 5015 O O . PHE D 1 160 ? -15.386 7.200 -13.796 1.00 22.50 151 PHE D O 1
ATOM 5023 N N . ASP D 1 161 ? -15.581 8.293 -11.848 1.00 27.72 152 ASP D N 1
ATOM 5024 C CA . ASP D 1 161 ? -14.305 7.798 -11.337 1.00 23.07 152 ASP D CA 1
ATOM 5025 C C . ASP D 1 161 ? -14.540 6.511 -10.565 1.00 23.84 152 ASP D C 1
ATOM 5026 O O . ASP D 1 161 ? -15.093 6.543 -9.461 1.00 26.06 152 ASP D O 1
ATOM 5031 N N . VAL D 1 162 ? -14.096 5.385 -11.122 1.00 26.00 153 VAL D N 1
ATOM 5032 C CA . VAL D 1 162 ? -14.371 4.085 -10.507 1.00 28.01 153 VAL D CA 1
ATOM 5033 C C . VAL D 1 162 ? -13.631 3.891 -9.176 1.00 29.78 153 VAL D C 1
ATOM 5034 O O . VAL D 1 162 ? -13.842 2.900 -8.479 1.00 25.66 153 VAL D O 1
ATOM 5038 N N . ALA D 1 163 ? -12.786 4.851 -8.807 1.00 23.68 154 ALA D N 1
ATOM 5039 C CA . ALA D 1 163 ? -12.125 4.788 -7.509 1.00 31.26 154 ALA D CA 1
ATOM 5040 C C . ALA D 1 163 ? -12.885 5.558 -6.431 1.00 32.99 154 ALA D C 1
ATOM 5041 O O . ALA D 1 163 ? -12.819 5.195 -5.257 1.00 31.92 154 ALA D O 1
ATOM 5043 N N . THR D 1 164 ? -13.613 6.604 -6.824 1.00 28.32 155 THR D N 1
ATOM 5044 C CA . THR D 1 164 ? -14.214 7.524 -5.850 1.00 23.53 155 THR D CA 1
ATOM 5045 C C . THR D 1 164 ? -15.744 7.652 -5.921 1.00 28.88 155 THR D C 1
ATOM 5046 O O . THR D 1 164 ? -16.359 8.222 -5.018 1.00 29.77 155 THR D O 1
ATOM 5050 N N . GLY D 1 165 ? -16.348 7.140 -6.990 1.00 25.42 156 GLY D N 1
ATOM 5051 C CA . GLY D 1 165 ? -17.787 7.251 -7.202 1.00 20.26 156 GLY D CA 1
ATOM 5052 C C . GLY D 1 165 ? -18.269 8.615 -7.665 1.00 23.83 156 GLY D C 1
ATOM 5053 O O . GLY D 1 165 ? -19.471 8.842 -7.795 1.00 22.58 156 GLY D O 1
ATOM 5054 N N . LYS D 1 166 ? -17.338 9.538 -7.908 1.00 23.37 157 LYS D N 1
ATOM 5055 C CA . LYS D 1 166 ? -17.726 10.893 -8.275 1.00 28.71 157 LYS D CA 1
ATOM 5056 C C . LYS D 1 166 ? -17.880 11.065 -9.787 1.00 21.81 157 LYS D C 1
ATOM 5057 O O . LYS D 1 166 ? -17.149 10.472 -10.578 1.00 25.94 157 LYS D O 1
ATOM 5063 N N . LEU D 1 167 ? -18.848 11.877 -10.181 1.00 26.27 158 LEU D N 1
ATOM 5064 C CA . LEU D 1 167 ? -18.956 12.301 -11.564 1.00 25.95 158 LEU D CA 1
ATOM 5065 C C . LEU D 1 167 ? -18.218 13.622 -11.733 1.00 29.38 158 LEU D C 1
ATOM 5066 O O . LEU D 1 167 ? -18.530 14.600 -11.052 1.00 29.86 158 LEU D O 1
ATOM 5071 N N . ASN D 1 168 ? -17.229 13.648 -12.622 1.00 26.18 159 ASN D N 1
ATOM 5072 C CA . ASN D 1 168 ? -16.534 14.892 -12.929 1.00 27.18 159 ASN D CA 1
ATOM 5073 C C . ASN D 1 168 ? -16.946 15.370 -14.314 1.00 22.13 159 ASN D C 1
ATOM 5074 O O . ASN D 1 168 ? -16.739 14.668 -15.315 1.00 24.61 159 ASN D O 1
ATOM 5079 N N . GLU D 1 169 ? -17.539 16.556 -14.374 1.00 20.81 160 GLU D N 1
ATOM 5080 C CA . GLU D 1 169 ? -18.130 17.030 -15.619 1.00 22.63 160 GLU D CA 1
ATOM 5081 C C . GLU D 1 169 ? -17.061 17.440 -16.621 1.00 20.38 160 GLU D C 1
ATOM 5082 O O . GLU D 1 169 ? -16.005 17.955 -16.242 1.00 26.15 160 GLU D O 1
ATOM 5088 N N . VAL D 1 170 ? -17.345 17.192 -17.896 1.00 18.01 161 VAL D N 1
ATOM 5089 C CA . VAL D 1 170 ? -16.457 17.573 -18.990 1.00 19.36 161 VAL D CA 1
ATOM 5090 C C . VAL D 1 170 ? -17.034 18.795 -19.709 1.00 19.26 161 VAL D C 1
ATOM 5091 O O . VAL D 1 170 ? -18.234 18.874 -19.949 1.00 26.44 161 VAL D O 1
ATOM 5095 N N . THR D 1 171 ? -16.179 19.746 -20.040 1.00 19.42 162 THR D N 1
ATOM 5096 C CA . THR D 1 171 ? -16.610 20.943 -20.755 1.00 26.69 162 THR D CA 1
ATOM 5097 C C . THR D 1 171 ? -16.527 20.688 -22.253 1.00 23.77 162 THR D C 1
ATOM 5098 O O . THR D 1 171 ? -15.494 20.246 -22.748 1.00 25.12 162 THR D O 1
ATOM 5102 N N . PRO D 1 172 ? -17.624 20.943 -22.982 1.00 24.77 163 PRO D N 1
ATOM 5103 C CA . PRO D 1 172 ? -17.498 20.896 -24.441 1.00 29.28 163 PRO D CA 1
ATOM 5104 C C . PRO D 1 172 ? -16.568 22.027 -24.888 1.00 30.13 163 PRO D C 1
ATOM 5105 O O . PRO D 1 172 ? -15.751 21.766 -25.761 1.00 32.81 163 PRO D O 1
#

Foldseek 3Di:
DDVVVVVVVVVVVVVVPDDDDDDDAAPQLEEEQEEPDPLDPPCVLVVHDPRHYHYHYYQQSACDVVVLVVLLCNCPVRNHAEYEGEGAPPGPLQVDAQVVVQVVVCVVPVHGDPDTPPRDNDNLVVQVVRQVVQVVDPRNDRHPYYWYWYQYSVPSDTHTHDD/DDVVVVVVVVVVVVVVPDDDDDDDAAPQLEEEQEEPDPLPPPCVLVVNDPRHYHYHYYQQSACDVVVLVVLLCNCPVRNRAEYEGEGAPPGPLQVDAQVVVQVVVCVVPVDGDPDGPPRDNDSLVVQVVRLVVQPPDPRNDRHPYYWYWYQYSVPSDTHTHDD/DDVVVVVVVVVVVVVVPDDDDDDDAAPQLEEEQEEPDPLPPPCVLVVHDPSHYHYHYYQFSACDVVVLVVLLCNCVVRNHAAYEGEGAPPGPLLVDAQVVVQVVVCVVPVDGDPDGPPRDNDGLVVQVVRQVVQVVDPRNDRHPYYWYWYQYSVPSDTHTHDD/DDVVVVVVVVVVVVVVPDDDDDDDAAPQLEEEQEEPDPLDPPCVLVVHDPSHYHYHYYQQSACDVVVLVVLLCNCPPRNHAEYEGEGAPPGPLQVDAQVVVQVVVCVVPVDGDPDGPPRDNDSLVVQVVRVVVQVVDPRNDRHPYYWYWYQYSVPSDTHTHDD

InterPro domains:
  IPR001765 Carbonic anhydrase [PF00484] (31-115)
  IPR001765 Carbonic anhydrase [PTHR43175] (1-162)
  IPR001765 Carbonic anhydrase [SM00947] (23-162)
  IPR036874 Carbonic anhydrase superfamily [G3DSA:3.40.1050.10] (1-163)
  IPR036874 Carbonic anhydrase superfamily [SSF53056] (4-161)

Nearest PDB structures (foldseek):
  4yf5-assembly1_A  TM=1.005E+00  e=1.384E-34  Mycobacterium tuberculosis CDC1551
  3las-assembly1_B  TM=9.454E-01  e=1.733E-19  Streptococcus mutans
  6jqc-assembly1_B  TM=9.208E-01  e=5.416E-20  Aspergillus fumigatus Af293
  3vqj-assembly1_A  TM=7.692E-01  e=1.437E-16  Thiobacillus thioparus
  3teo-assembly1_E  TM=7.964E-01  e=2.368E-14  Acidianus sp. A1-3

Organism: Mycobacterium tuberculosis (strain CDC 1551 / Oshkosh) (NCBI:txid83331)

Sequence (652 aa):
GTVTDDYLANNVDYASGFKGPLPMPPSKHIAIVACCMDARLDVYRMLGIKEGEAHVIRNAGCCVVTDDVIRSLAISQRLLGTREIILLHHTDCGMLTFTDDDFKRAIQDETGIRPTWSPESYPDAVEDVRQSLRRIEVNPFVTKHTSLRGFVFDVATGKLNEVTPGTVTDDYLANNVDYASGFKGPLPMPPSKHIAIVACCMDARLDVYRMLGIKEGEAHVIRNAGCCVVTDDVIRSLAISQRLLGTREIILLHHTDCGMLTFTDDDFKRAIQDETGIRPTWSPESYPDAVEDVRQSLRRIEVNPFVTKHTSLRGFVFDVATGKLNEVTPGTVTDDYLANNVDYASGFKGPLPMPPSKHIAIVACCMDARLDVYRMLGIKEGEAHVIRNAGCCVVTDDVIRSLAISQRLLGTREIILLHHTDCGMLTFTDDDFKRAIQDETGIRPTWSPESYPDAVEDVRQSLRRIEVNPFVTKHTSLRGFVFDVATGKLNEVTPGTVTDDYLANNVDYASGFKGPLPMPPSKHIAIVACCMDARLDVYRMLGIKEGEAHVIRNAGCCVVTDDVIRSLAISQRLLGTREIILLHHTDCGMLTFTDDDFKRAIQDETGIRPTWSPESYPDAVEDVRQSLRRIEVNPFVTKHTSLRGFVFDVATGKLNEVTP

Radius of gyration: 29.42 Å; Cα contacts (8 Å, |Δi|>4): 1449; chains: 4; bounding box: 67×84×48 Å

Secondary structure (DSSP, 8-state):
--HHHHHHHHHHHHHHT---PPPSS-TT-EEEEEE--TT--HHHHHT--TTSEEEEEETTS---HHHHHHHHHHHHTT---EEEEEEESS-GGGS--HHHHHHHHHHHHSS--SS-----S-HHHHHHHHHHHHHH-TT----SEEEEEEE-TTT--EEEE--/--HHHHHHHHHHHHHHT---PPPSS-TT-EEEEEE--TT--HHHHHT--TTSEEEEEETT----HHHHHHHHHHHHHH---EEEEEEETT-GGGS--HHHHHHHHHHHHS---SS-----S-HHHHHHHHHHHHHH-TT----SEEEEEEE-TTT--EEEE--/--HHHHHHHHHHHHHTT---PPPSS-TT-EEEEEE--TT--HHHHTT--TTSEEEEEETTS---HHHHHHHHHHHHHH---EEEEEEETT-GGGS--HHHHHHHHHHHHS---SS-----S-HHHHHHHHHHHHHH-TT----SEEEEEEE-TTT--EEEE--/--HHHHHHHHHHHHHHT---PPPSS-TT-EEEEEE--TT--HHHHTT--TTSEEEEEETT----HHHHHHHHHHHHTT---EEEEEEESS-GGGS--HHHHHHHHHHHHS---SS-----S-HHHHHHHHHHHHHH-TT----SEEEEEEE-TTT--EEEE--

Solvent-accessible surface area: 25506 Å² total; per-residue (Å²): 118,53,27,0,60,77,4,35,61,50,7,54,111,34,13,102,60,37,160,34,88,60,99,27,64,0,72,86,61,0,0,0,0,0,5,5,6,0,4,0,5,3,6,101,0,0,28,3,142,51,5,14,0,1,1,2,6,4,1,1,0,6,6,16,81,14,2,5,3,0,0,0,5,0,8,56,75,20,28,1,112,16,0,0,0,0,1,1,52,74,3,10,4,70,88,28,76,38,120,94,13,39,167,39,0,58,97,113,56,55,93,144,3,130,26,56,1,35,27,18,111,68,10,85,96,12,0,101,59,1,3,132,73,0,110,121,22,52,18,2,80,88,38,112,14,32,60,0,2,10,0,34,6,46,57,0,121,24,85,89,12,110,84,112,52,26,0,60,82,6,39,62,53,7,99,110,32,14,98,62,34,174,36,86,62,100,29,68,0,69,74,97,0,0,0,0,0,5,6,6,0,5,0,5,2,8,63,0,0,30,9,145,52,5,15,0,1,1,2,7,4,2,2,0,5,6,19,83,12,2,5,3,0,0,0,2,0,2,54,66,23,30,0,84,17,1,0,0,0,1,1,49,73,3,12,4,68,92,32,77,37,101,84,9,36,144,47,0,66,121,94,44,59,92,142,2,125,24,58,1,35,30,14,124,66,12,33,91,17,0,33,75,1,10,152,74,0,104,92,27,55,20,2,94,68,27,123,16,30,61,0,2,10,0,46,6,46,53,0,123,24,38,44,5,34,112,112,52,24,0,54,72,5,37,61,48,7,106,112,36,13,105,69,38,146,30,90,36,101,27,50,0,71,62,19,0,0,0,0,0,5,5,6,0,5,0,4,2,10,137,0,0,28,14,137,49,6,10,0,2,1,2,7,5,1,1,0,5,6,17,80,13,2,5,4,0,0,0,4,0,2,57,76,20,3,0,13,19,0,0,0,0,0,0,53,73,3,12,5,68,93,31,76,35,117,93,7,39,176,45,0,65,112,99,49,60,94,141,2,130,25,55,1,36,28,18,122,69,11,65,100,12,0,76,71,0,5,130,72,1,99,96,24,50,18,2,90,33,37,103,17,37,59,1,2,10,0,33,6,46,54,0,111,22,80,88,8,109,120,110,54,22,0,57,70,3,35,60,50,6,98,108,21,14,102,62,34,175,37,83,63,101,28,64,0,71,78,57,0,0,0,0,0,5,6,6,0,3,0,12,3,8,78,0,0,25,10,138,43,5,15,0,1,1,1,7,4,2,2,0,5,6,17,85,12,2,8,3,0,0,0,4,0,6,48,74,24,31,2,118,15,0,0,0,0,1,2,53,76,3,13,3,77,94,30,77,36,118,96,8,38,157,46,1,60,78,80,48,61,87,144,2,127,26,57,1,35,30,18,122,70,14,66,70,14,0,70,57,1,8,131,72,0,114,124,27,55,18,2,84,88,32,114,16,27,57,0,2,12,0,44,6,46,56,0,125,22,108,77,9,106,117